Protein 5JT8 (pdb70)

Nearest PDB structures (foldseek):
  5jt8-assembly1_A  TM=1.003E+00  e=2.965E-71  Blomia tropicalis
  7pck-assembly2_B  TM=8.454E-01  e=1.283E-28  Homo sapiens
  1xkg-assembly1_A  TM=8.553E-01  e=1.570E-27  Dermatophagoides pteronyssinus
  5z5o-assembly1_A  TM=8.661E-01  e=2.591E-27  Homo sapiens
  6czs-assembly1_A  TM=8.650E-01  e=2.503E-25  Homo sapiens

Sequence (620 aa):
EIKTFEQFKKVFGKVYRNAEEEARREHHFKEQLKWVEEHNGIDGVEYAINEYSDMSEQEFSFHLSGGGLNFTYMKMEAAKEPLINTYGSLPQNFDWRQKARLTRIRQQGSCGSWAFAAAGVAESLYSIQKQQSIELSEQELVDCTYNRYDPSYQCNGCGSGYSTEAFKYMIRTGLVEERNYPYNMRTQWCDPDVEGQRYHVSGYQQLRYHSSDEDVMYTIQQHGPVVIYYMHGSNNYFRNLGNGVLRGVAYNDAYTDHAVILVGWGTVQGVDYWIIRNSWGTGWGNGGYGYVERGHNSLGINNYVTYATLREEIKTFEQFKKVFGKVYRNAEEEARREHHFKEQLKWVEEHNGIDGVEYAINEYSDMSEQEFSFHLSGGGLNFTYMKMEAAKEPLINTYGSLPQNFDWRQKARLTRIRQQGSCGSWAFAAAGVAESLYSIQKQQQSIELSEQELVDCTYNRYDPSYQCNGCGSGYSTEAFKYMIRTGLVEERNYPYNMRTQWCDPDVEGQRYHVSGYQQLRYHSSDEDVMYTIQQHGPVVIYYMHGSNNYFRNLGNGVLRGVAYNDAYTDHAVILVGWGTVQGVDYWIIRNSWGTGWGNGGYGYVERGHNSLGINNYVTYATL

Solvent-accessible surface area: 26306 Å² total

Secondary structure (DSSP, 8-state):
---SHHHHHHHTT---S-HHHHHHHHHHHHHHHHHHHHHTTGGG--B---TTTTS-HHHHHHHHHTT---HHHHHHHS-SSPPPS------S-EEHHHHS-PPPPPB--SS---HHHHHHHHHHHHHHHH-----B-HHHHHHHSBTTT-TTS-B-TTS---HHHHHHHHHHT-B-BGGGS---SS---------S--B---EEEEPPTT--HHHHHHHHHHH-SEEEEE-TTSHHHHTB-SSEE-S-STT-----EEEEEEEEEEETTEEEEEEE-SB-TTTTBTTEEEEESSS-GGGTTTS-EEEE-/-----SHHHHHHHTT---SSHHHHHHHHHHHHHHHHHHHHHTTGGG--B---TTTTS-HHHHHHHHHTT---HHHHHHHS-SS---TT-----S-EEHHHHS-PPPP-B--SS---HHHHHHHHHHHHHHHH-----B-HHHHHHHSBTTT-TTS-B-TTS---HHHHHHHHHHT-B-BGGGS---SS-----TT--S--B---EEEEPPTT--HHHHHHHHHHH-SEEEEE-TTSHHHHHB-SSEE-SSSTT-----EEEEEEEEEEETTEEEEEEE-SB-TTTTBTTEEEEESSS-GGGTTTS-EEEE-

Radius of gyration: 28.39 Å; Cα contacts (8 Å, |Δi|>4): 1415; chains: 2; bounding box: 70×90×47 Å

Organism: Blomia tropicalis (NCBI:txid40697)

Structure (mmCIF, N/CA/C/O backbone):
data_5JT8
#
_entry.id   5JT8
#
_cell.length_a   117.412
_cell.length_b   117.412
_cell.length_c   132.364
_cell.angle_alpha   90.00
_cell.angle_beta   90.00
_cell.angle_gamma   120.00
#
_symmetry.space_group_name_H-M   'H 3'
#
loop_
_entity.id
_entity.type
_entity.pdbx_description
1 polymer 'Blo t 1 allergen'
2 branched 2-acetamido-2-deoxy-beta-D-glucopyranose-(1-4)-2-acetamido-2-deoxy-beta-D-glucopyranose
3 non-polymer 2-acetamido-2-deoxy-beta-D-glucopyranose
4 non-polymer 'CHLORIDE ION'
5 non-polymer 'NITRATE ION'
6 water water
#
loop_
_atom_site.group_PDB
_atom_site.id
_atom_site.type_symbol
_atom_site.label_atom_id
_atom_site.label_alt_id
_atom_site.label_comp_id
_atom_site.label_asym_id
_atom_site.label_entity_id
_atom_site.label_seq_id
_atom_site.pdbx_PDB_ins_code
_atom_site.Cartn_x
_atom_site.Cartn_y
_atom_site.Cartn_z
_atom_site.occupancy
_atom_site.B_iso_or_equiv
_atom_site.auth_seq_id
_atom_site.auth_comp_id
_atom_site.auth_asym_id
_atom_site.auth_atom_id
_atom_site.pdbx_PDB_model_num
ATOM 1 N N . GLU A 1 24 ? 41.623 -24.954 -17.217 1.00 91.10 6 GLU A N 1
ATOM 2 C CA . GLU A 1 24 ? 42.270 -26.170 -16.741 1.00 95.39 6 GLU A CA 1
ATOM 3 C C . GLU A 1 24 ? 43.688 -25.892 -16.244 1.00 95.02 6 GLU A C 1
ATOM 4 O O . GLU A 1 24 ? 44.627 -26.620 -16.582 1.00 92.52 6 GLU A O 1
ATOM 10 N N . ILE A 1 25 ? 43.831 -24.845 -15.432 1.00 93.99 7 ILE A N 1
ATOM 11 C CA . ILE A 1 25 ? 45.128 -24.446 -14.887 1.00 91.68 7 ILE A CA 1
ATOM 12 C C . ILE A 1 25 ? 45.207 -24.716 -13.387 1.00 91.63 7 ILE A C 1
ATOM 13 O O . ILE A 1 25 ? 44.594 -24.000 -12.590 1.00 91.17 7 ILE A O 1
ATOM 18 N N . LYS A 1 26 ? 45.978 -25.735 -13.006 1.00 92.34 8 LYS A N 1
ATOM 19 C CA . LYS A 1 26 ? 45.974 -26.225 -11.628 1.00 89.98 8 LYS A CA 1
ATOM 20 C C . LYS A 1 26 ? 47.107 -25.698 -10.733 1.00 92.01 8 LYS A C 1
ATOM 21 O O . LYS A 1 26 ? 46.961 -25.701 -9.514 1.00 94.96 8 LYS A O 1
ATOM 27 N N . THR A 1 27 ? 48.232 -25.274 -11.311 1.00 92.53 9 THR A N 1
ATOM 28 C CA . THR A 1 27 ? 49.237 -24.505 -10.554 1.00 95.13 9 THR A CA 1
ATOM 29 C C . THR A 1 27 ? 50.166 -23.798 -11.569 1.00 94.15 9 THR A C 1
ATOM 30 O O . THR A 1 27 ? 49.873 -23.791 -12.761 1.00 96.38 9 THR A O 1
ATOM 34 N N . PHE A 1 28 ? 51.280 -23.228 -11.108 1.00 87.61 10 PHE A N 1
ATOM 35 C CA . PHE A 1 28 ? 51.922 -22.093 -11.778 1.00 86.57 10 PHE A CA 1
ATOM 36 C C . PHE A 1 28 ? 52.446 -22.290 -13.201 1.00 88.29 10 PHE A C 1
ATOM 37 O O . PHE A 1 28 ? 52.234 -21.428 -14.041 1.00 80.62 10 PHE A O 1
ATOM 45 N N . GLU A 1 29 ? 53.186 -23.355 -13.485 1.00 99.24 11 GLU A N 1
ATOM 46 C CA . GLU A 1 29 ? 53.840 -23.373 -14.791 1.00 106.04 11 GLU A CA 1
ATOM 47 C C . GLU A 1 29 ? 52.999 -24.041 -15.875 1.00 108.46 11 GLU A C 1
ATOM 48 O O . GLU A 1 29 ? 53.474 -24.265 -16.988 1.00 111.40 11 GLU A O 1
ATOM 54 N N . GLN A 1 30 ? 51.746 -24.342 -15.555 1.00 107.54 12 GLN A N 1
ATOM 55 C CA . GLN A 1 30 ? 50.762 -24.555 -16.601 1.00 105.80 12 GLN A CA 1
ATOM 56 C C . GLN A 1 30 ? 50.284 -23.164 -16.977 1.00 101.19 12 GLN A C 1
ATOM 57 O O . GLN A 1 30 ? 50.169 -22.825 -18.151 1.00 103.24 12 GLN A O 1
ATOM 63 N N . PHE A 1 31 ? 50.036 -22.358 -15.950 1.00 92.40 13 PHE A N 1
ATOM 64 C CA . PHE A 1 31 ? 49.725 -20.944 -16.107 1.00 86.82 13 PHE A CA 1
ATOM 65 C C . PHE A 1 31 ? 50.853 -20.228 -16.847 1.00 87.67 13 PHE A C 1
ATOM 66 O O . PHE A 1 31 ? 50.601 -19.362 -17.690 1.00 84.65 13 PHE A O 1
ATOM 74 N N . LYS A 1 32 ? 52.093 -20.603 -16.536 1.00 88.96 14 LYS A N 1
ATOM 75 C CA . LYS A 1 32 ? 53.266 -20.010 -17.179 1.00 89.43 14 LYS A CA 1
ATOM 76 C C . LYS A 1 32 ? 53.325 -20.291 -18.667 1.00 88.74 14 LYS A C 1
ATOM 77 O O . LYS A 1 32 ? 53.564 -19.383 -19.457 1.00 89.56 14 LYS A O 1
ATOM 83 N N . LYS A 1 33 ? 53.122 -21.546 -19.055 1.00 84.80 15 LYS A N 1
ATOM 84 C CA . LYS A 1 33 ? 53.223 -21.896 -20.467 1.00 85.36 15 LYS A CA 1
ATOM 85 C C . LYS A 1 33 ? 51.948 -21.544 -21.242 1.00 84.36 15 LYS A C 1
ATOM 86 O O . LYS A 1 33 ? 52.004 -21.316 -22.450 1.00 84.02 15 LYS A O 1
ATOM 92 N N . VAL A 1 34 ? 50.808 -21.472 -20.559 1.00 79.78 16 VAL A N 1
ATOM 93 C CA . VAL A 1 34 ? 49.581 -21.055 -21.230 1.00 75.97 16 VAL A CA 1
ATOM 94 C C . VAL A 1 34 ? 49.660 -19.574 -21.596 1.00 77.20 16 VAL A C 1
ATOM 95 O O . VAL A 1 34 ? 49.312 -19.184 -22.712 1.00 79.43 16 VAL A O 1
ATOM 99 N N . PHE A 1 35 ? 50.137 -18.753 -20.664 1.00 73.25 17 PHE A N 1
ATOM 100 C CA . PHE A 1 35 ? 50.180 -17.309 -20.885 1.00 73.36 17 PHE A CA 1
ATOM 101 C C . PHE A 1 35 ? 51.589 -16.817 -21.196 1.00 77.40 17 PHE A C 1
ATOM 102 O O . PHE A 1 35 ? 51.829 -15.605 -21.265 1.00 73.21 17 PHE A O 1
ATOM 110 N N . GLY A 1 36 ? 52.504 -17.772 -21.380 1.00 77.07 18 GLY A N 1
ATOM 111 C CA . GLY A 1 36 ? 53.864 -17.507 -21.817 1.00 79.87 18 GLY A CA 1
ATOM 112 C C . GLY A 1 36 ? 54.584 -16.412 -21.060 1.00 86.48 18 GLY A C 1
ATOM 113 O O . GLY A 1 36 ? 55.139 -15.498 -21.668 1.00 89.27 18 GLY A O 1
ATOM 114 N N . LYS A 1 37 ? 54.591 -16.496 -19.735 1.00 94.33 19 LYS A N 1
ATOM 115 C CA . LYS A 1 37 ? 55.107 -15.386 -18.943 1.00 100.73 19 LYS A CA 1
ATOM 116 C C . LYS A 1 37 ? 56.612 -15.474 -18.703 1.00 107.85 19 LYS A C 1
ATOM 117 O O . LYS A 1 37 ? 57.127 -16.473 -18.194 1.00 110.75 19 LYS A O 1
ATOM 123 N N . VAL A 1 38 ? 57.302 -14.406 -19.094 1.00 110.14 20 VAL A N 1
ATOM 124 C CA . VAL A 1 38 ? 58.732 -14.262 -18.872 1.00 111.72 20 VAL A CA 1
ATOM 125 C C . VAL A 1 38 ? 58.949 -13.394 -17.636 1.00 110.21 20 VAL A C 1
ATOM 126 O O . VAL A 1 38 ? 58.284 -12.370 -17.455 1.00 111.80 20 VAL A O 1
ATOM 130 N N . TYR A 1 39 ? 59.861 -13.822 -16.771 1.00 108.44 21 TYR A N 1
ATOM 131 C CA . TYR A 1 39 ? 60.147 -13.085 -15.551 1.00 109.64 21 TYR A CA 1
ATOM 132 C C . TYR A 1 39 ? 61.580 -12.580 -15.542 1.00 116.63 21 TYR A C 1
ATOM 133 O O . TYR A 1 39 ? 62.528 -13.351 -15.705 1.00 118.99 21 TYR A O 1
ATOM 142 N N . ARG A 1 40 ? 61.727 -11.272 -15.349 1.00 119.15 22 ARG A N 1
ATOM 143 C CA . ARG A 1 40 ? 63.035 -10.631 -15.371 1.00 122.37 22 ARG A CA 1
ATOM 144 C C . ARG A 1 40 ? 63.938 -11.160 -14.269 1.00 125.34 22 ARG A C 1
ATOM 145 O O . ARG A 1 40 ? 65.148 -10.945 -14.298 1.00 128.52 22 ARG A O 1
ATOM 153 N N . ASN A 1 41 ? 63.363 -11.867 -13.302 1.00 123.19 23 ASN A N 1
ATOM 154 C CA . ASN A 1 41 ? 64.184 -12.412 -12.233 1.00 122.72 23 ASN A CA 1
ATOM 155 C C . ASN A 1 41 ? 63.568 -13.635 -11.562 1.00 116.53 23 ASN A C 1
ATOM 156 O O . ASN A 1 41 ? 62.371 -13.909 -11.694 1.00 117.14 23 ASN A O 1
ATOM 161 N N . ALA A 1 42 ? 64.405 -14.368 -10.837 1.00 110.72 24 ALA A N 1
ATOM 162 C CA . ALA A 1 42 ? 63.948 -15.458 -9.983 1.00 105.45 24 ALA A CA 1
ATOM 163 C C . ALA A 1 42 ? 63.346 -14.900 -8.691 1.00 107.92 24 ALA A C 1
ATOM 164 O O . ALA A 1 42 ? 62.547 -15.571 -8.040 1.00 106.82 24 ALA A O 1
ATOM 166 N N . GLU A 1 43 ? 63.745 -13.687 -8.300 1.00 112.47 25 GLU A N 1
ATOM 167 C CA . GLU A 1 43 ? 63.217 -13.097 -7.058 1.00 113.19 25 GLU A CA 1
ATOM 168 C C . GLU A 1 43 ? 61.740 -12.805 -7.312 1.00 110.16 25 GLU A C 1
ATOM 169 O O . GLU A 1 43 ? 60.887 -12.919 -6.448 1.00 107.14 25 GLU A O 1
ATOM 175 N N . GLU A 1 44 ? 61.454 -12.414 -8.544 1.00 111.06 26 GLU A N 1
ATOM 176 C CA . GLU A 1 44 ? 60.146 -11.947 -8.963 1.00 107.78 26 GLU A CA 1
ATOM 177 C C . GLU A 1 44 ? 59.158 -13.085 -9.031 1.00 105.15 26 GLU A C 1
ATOM 178 O O . GLU A 1 44 ? 58.030 -12.921 -8.616 1.00 104.29 26 GLU A O 1
ATOM 184 N N . GLU A 1 45 ? 59.605 -14.246 -9.505 1.00 102.80 27 GLU A N 1
ATOM 185 C CA . GLU A 1 45 ? 58.750 -15.425 -9.614 1.00 100.65 27 GLU A CA 1
ATOM 186 C C . GLU A 1 45 ? 58.308 -15.950 -8.251 1.00 103.88 27 GLU A C 1
ATOM 187 O O . GLU A 1 45 ? 57.171 -16.395 -8.087 1.00 100.72 27 GLU A O 1
ATOM 193 N N . ALA A 1 46 ? 59.203 -15.882 -7.271 1.00 110.69 28 ALA A N 1
ATOM 194 C CA . ALA A 1 46 ? 58.886 -16.338 -5.920 1.00 114.51 28 ALA A CA 1
ATOM 195 C C . ALA A 1 46 ? 57.723 -15.535 -5.337 1.00 113.54 28 ALA A C 1
ATOM 196 O O . ALA A 1 46 ? 56.773 -16.099 -4.792 1.00 113.09 28 ALA A O 1
ATOM 198 N N . ARG A 1 47 ? 57.798 -14.216 -5.479 1.00 112.52 29 ARG A N 1
ATOM 199 C CA . ARG A 1 47 ? 56.739 -13.314 -5.031 1.00 111.05 29 ARG A CA 1
ATOM 200 C C . ARG A 1 47 ? 55.467 -13.460 -5.870 1.00 106.58 29 ARG A C 1
ATOM 201 O O . ARG A 1 47 ? 54.435 -12.870 -5.564 1.00 102.85 29 ARG A O 1
ATOM 209 N N . ARG A 1 48 ? 55.553 -14.271 -6.918 1.00 106.25 30 ARG A N 1
ATOM 210 C CA . ARG A 1 48 ? 54.587 -14.241 -8.003 1.00 100.84 30 ARG A CA 1
ATOM 211 C C . ARG A 1 48 ? 53.636 -15.440 -8.021 1.00 99.07 30 ARG A C 1
ATOM 212 O O . ARG A 1 48 ? 52.446 -15.274 -8.288 1.00 98.33 30 ARG A O 1
ATOM 220 N N . GLU A 1 49 ? 54.145 -16.641 -7.752 1.00 97.59 31 GLU A N 1
ATOM 221 C CA . GLU A 1 49 ? 53.272 -17.808 -7.758 1.00 97.16 31 GLU A CA 1
ATOM 222 C C . GLU A 1 49 ? 52.476 -17.895 -6.471 1.00 96.32 31 GLU A C 1
ATOM 223 O O . GLU A 1 49 ? 51.459 -18.577 -6.419 1.00 99.29 31 GLU A O 1
ATOM 229 N N . HIS A 1 50 ? 52.919 -17.182 -5.443 1.00 92.57 32 HIS A N 1
ATOM 230 C CA . HIS A 1 50 ? 52.113 -17.057 -4.233 1.00 90.93 32 HIS A CA 1
ATOM 231 C C . HIS A 1 50 ? 50.808 -16.320 -4.534 1.00 88.12 32 HIS A C 1
ATOM 232 O O . HIS A 1 50 ? 49.725 -16.738 -4.113 1.00 88.96 32 HIS A O 1
ATOM 239 N N . HIS A 1 51 ? 50.924 -15.221 -5.272 1.00 82.22 33 HIS A N 1
ATOM 240 C CA . HIS A 1 51 ? 49.750 -14.480 -5.704 1.00 78.34 33 HIS A CA 1
ATOM 241 C C . HIS A 1 51 ? 48.888 -15.336 -6.618 1.00 70.64 33 HIS A C 1
ATOM 242 O O . HIS A 1 51 ? 47.668 -15.303 -6.516 1.00 69.74 33 HIS A O 1
ATOM 249 N N . PHE A 1 52 ? 49.517 -16.124 -7.485 1.00 70.17 34 PHE A N 1
ATOM 250 C CA . PHE A 1 52 ? 48.760 -17.042 -8.326 1.00 70.53 34 PHE A CA 1
ATOM 251 C C . PHE A 1 52 ? 48.060 -18.119 -7.509 1.00 75.49 34 PHE A C 1
ATOM 252 O O . PHE A 1 52 ? 46.915 -18.474 -7.795 1.00 72.58 34 PHE A O 1
ATOM 260 N N . LYS A 1 53 ? 48.768 -18.662 -6.520 1.00 77.87 35 LYS A N 1
ATOM 261 C CA . LYS A 1 53 ? 48.217 -19.712 -5.666 1.00 72.69 35 LYS A CA 1
ATOM 262 C C . LYS A 1 53 ? 46.999 -19.199 -4.898 1.00 67.43 35 LYS A C 1
ATOM 263 O O . LYS A 1 53 ? 45.951 -19.852 -4.859 1.00 68.90 35 LYS A O 1
ATOM 269 N N . GLU A 1 54 ? 47.145 -18.018 -4.305 1.00 62.16 36 GLU A N 1
ATOM 270 C CA . GLU A 1 54 ? 46.073 -17.390 -3.543 1.00 66.90 36 GLU A CA 1
ATOM 271 C C . GLU A 1 54 ? 44.957 -16.876 -4.477 1.00 66.05 36 GLU A C 1
ATOM 272 O O . GLU A 1 54 ? 43.800 -16.766 -4.062 1.00 60.23 36 GLU A O 1
ATOM 278 N N . GLN A 1 55 ? 45.295 -16.569 -5.731 1.00 63.56 37 GLN A N 1
ATOM 279 C CA . GLN A 1 55 ? 44.262 -16.227 -6.713 1.00 62.53 37 GLN A CA 1
ATOM 280 C C . GLN A 1 55 ? 43.559 -17.500 -7.147 1.00 62.70 37 GLN A C 1
ATOM 281 O O . GLN A 1 55 ? 42.343 -17.513 -7.303 1.00 61.90 37 GLN A O 1
ATOM 287 N N . LEU A 1 56 ? 44.326 -18.572 -7.336 1.00 67.53 38 LEU A N 1
ATOM 288 C CA . LEU A 1 56 ? 43.738 -19.870 -7.651 1.00 67.68 38 LEU A CA 1
ATOM 289 C C . LEU A 1 56 ? 42.910 -20.354 -6.477 1.00 65.52 38 LEU A C 1
ATOM 290 O O . LEU A 1 56 ? 41.854 -20.965 -6.651 1.00 64.60 38 LEU A O 1
ATOM 295 N N . LYS A 1 57 ? 43.403 -20.074 -5.276 1.00 68.21 39 LYS A N 1
ATOM 296 C CA . LYS A 1 57 ? 42.665 -20.387 -4.062 1.00 70.86 39 LYS A CA 1
ATOM 297 C C . LYS A 1 57 ? 41.312 -19.660 -4.052 1.00 69.93 39 LYS A C 1
ATOM 298 O O . LYS A 1 57 ? 40.271 -20.272 -3.802 1.00 69.85 39 LYS A O 1
ATOM 304 N N . TRP A 1 58 ? 41.328 -18.360 -4.340 1.00 66.22 40 TRP A N 1
ATOM 305 C CA . TRP A 1 58 ? 40.090 -17.579 -4.373 1.00 63.85 40 TRP A CA 1
ATOM 306 C C . TRP A 1 58 ? 39.114 -18.109 -5.424 1.00 61.57 40 TRP A C 1
ATOM 307 O O . TRP A 1 58 ? 37.904 -18.108 -5.207 1.00 63.32 40 TRP A O 1
ATOM 318 N N . VAL A 1 59 ? 39.649 -18.550 -6.562 1.00 58.88 41 VAL A N 1
ATOM 319 C CA . VAL A 1 59 ? 38.831 -19.040 -7.666 1.00 56.01 41 VAL A CA 1
ATOM 320 C C . VAL A 1 59 ? 38.098 -20.323 -7.291 1.00 59.84 41 VAL A C 1
ATOM 321 O O . VAL A 1 59 ? 36.882 -20.410 -7.434 1.00 61.02 41 VAL A O 1
ATOM 325 N N . GLU A 1 60 ? 38.830 -21.315 -6.801 1.00 66.19 42 GLU A N 1
ATOM 326 C CA . GLU A 1 60 ? 38.213 -22.599 -6.495 1.00 75.89 42 GLU A CA 1
ATOM 327 C C . GLU A 1 60 ? 37.172 -22.486 -5.375 1.00 76.47 42 GLU A C 1
ATOM 328 O O . GLU A 1 60 ? 36.143 -23.165 -5.404 1.00 73.84 42 GLU A O 1
ATOM 334 N N . GLU A 1 61 ? 37.425 -21.618 -4.402 1.00 76.58 43 GLU A N 1
ATOM 335 C CA . GLU A 1 61 ? 36.493 -21.462 -3.291 1.00 78.53 43 GLU A CA 1
ATOM 336 C C . GLU A 1 61 ? 35.236 -20.699 -3.688 1.00 74.52 43 GLU A C 1
ATOM 337 O O . GLU A 1 61 ? 34.209 -20.807 -3.019 1.00 75.25 43 GLU A O 1
ATOM 343 N N . HIS A 1 62 ? 35.310 -19.939 -4.778 1.00 67.87 44 HIS A N 1
ATOM 344 C CA . HIS A 1 62 ? 34.188 -19.095 -5.181 1.00 62.18 44 HIS A CA 1
ATOM 345 C C . HIS A 1 62 ? 33.471 -19.599 -6.431 1.00 57.50 44 HIS A C 1
ATOM 346 O O . HIS A 1 62 ? 32.328 -19.223 -6.683 1.00 53.22 44 HIS A O 1
ATOM 353 N N . ASN A 1 63 ? 34.134 -20.443 -7.216 1.00 58.45 45 ASN A N 1
ATOM 354 C CA . ASN A 1 63 ? 33.561 -20.903 -8.480 1.00 52.27 45 ASN A CA 1
ATOM 355 C C . ASN A 1 63 ? 32.239 -21.620 -8.274 1.00 52.37 45 ASN A C 1
ATOM 356 O O . ASN A 1 63 ? 32.160 -22.580 -7.513 1.00 48.42 45 ASN A O 1
ATOM 361 N N . GLY A 1 64 ? 31.198 -21.137 -8.945 1.00 50.72 46 GLY A N 1
ATOM 362 C CA . GLY A 1 64 ? 29.896 -21.777 -8.884 1.00 48.15 46 GLY A CA 1
ATOM 363 C C . GLY A 1 64 ? 28.966 -21.188 -7.836 1.00 52.16 46 GLY A C 1
ATOM 364 O O . GLY A 1 64 ? 27.754 -21.410 -7.874 1.00 59.05 46 GLY A O 1
ATOM 365 N N . ILE A 1 65 ? 29.523 -20.439 -6.894 1.00 50.30 47 ILE A N 1
ATOM 366 C CA . ILE A 1 65 ? 28.707 -19.814 -5.861 1.00 54.75 47 ILE A CA 1
ATOM 367 C C . ILE A 1 65 ? 27.695 -18.861 -6.486 1.00 57.90 47 ILE A C 1
ATOM 368 O O . ILE A 1 65 ? 28.052 -18.022 -7.328 1.00 60.05 47 ILE A O 1
ATOM 373 N N . ASP A 1 66 ? 26.434 -19.020 -6.085 1.00 56.55 48 ASP A N 1
ATOM 374 C CA . ASP A 1 66 ? 25.329 -18.212 -6.603 1.00 59.08 48 ASP A CA 1
ATOM 375 C C . ASP A 1 66 ? 25.201 -18.431 -8.108 1.00 58.99 48 ASP A C 1
ATOM 376 O O . ASP A 1 66 ? 24.739 -17.553 -8.840 1.00 59.12 48 ASP A O 1
ATOM 381 N N . GLY A 1 67 ? 25.620 -19.616 -8.553 1.00 56.40 49 GLY A N 1
ATOM 382 C CA . GLY A 1 67 ? 25.642 -19.955 -9.963 1.00 54.91 49 GLY A CA 1
ATOM 383 C C . GLY A 1 67 ? 26.426 -18.960 -10.799 1.00 53.51 49 GLY A C 1
ATOM 384 O O . GLY A 1 67 ? 25.938 -18.486 -11.816 1.00 52.96 49 GLY A O 1
ATOM 385 N N . VAL A 1 68 ? 27.630 -18.617 -10.360 1.00 51.60 50 VAL A N 1
ATOM 386 C CA . VAL A 1 68 ? 28.488 -17.732 -11.136 1.00 49.22 50 VAL A CA 1
ATOM 387 C C . VAL A 1 68 ? 29.847 -18.383 -11.303 1.00 49.17 50 VAL A C 1
ATOM 388 O O . VAL A 1 68 ? 30.431 -18.879 -10.342 1.00 51.58 50 VAL A O 1
ATOM 392 N N . GLU A 1 69 ? 30.331 -18.402 -12.535 1.00 45.15 51 GLU A N 1
ATOM 393 C CA . GLU A 1 69 ? 31.615 -19.001 -12.848 1.00 49.99 51 GLU A CA 1
ATOM 394 C C . GLU A 1 69 ? 32.753 -18.014 -12.619 1.00 49.73 51 GLU A C 1
ATOM 395 O O . GLU A 1 69 ? 32.662 -16.856 -13.037 1.00 40.55 51 GLU A O 1
ATOM 401 N N . TYR A 1 70 ? 33.809 -18.463 -11.937 1.00 49.01 52 TYR A N 1
ATOM 402 C CA . TYR A 1 70 ? 35.043 -17.679 -11.836 1.00 50.04 52 TYR A CA 1
ATOM 403 C C . TYR A 1 70 ? 36.219 -18.482 -12.386 1.00 52.93 52 TYR A C 1
ATOM 404 O O . TYR A 1 70 ? 36.208 -19.713 -12.331 1.00 48.51 52 TYR A O 1
ATOM 413 N N . ALA A 1 71 ? 37.226 -17.796 -12.929 1.00 49.47 53 ALA A N 1
ATOM 414 C CA . ALA A 1 71 ? 38.359 -18.495 -13.540 1.00 47.60 53 ALA A CA 1
ATOM 415 C C . ALA A 1 71 ? 39.633 -17.659 -13.635 1.00 52.81 53 ALA A C 1
ATOM 416 O O . ALA A 1 71 ? 39.591 -16.454 -13.915 1.00 47.76 53 ALA A O 1
ATOM 418 N N . ILE A 1 72 ? 40.756 -18.330 -13.387 1.00 52.65 54 ILE A N 1
ATOM 419 C CA . ILE A 1 72 ? 42.097 -17.829 -13.666 1.00 51.42 54 ILE A CA 1
ATOM 420 C C . ILE A 1 72 ? 42.201 -17.141 -15.033 1.00 53.98 54 ILE A C 1
ATOM 421 O O . ILE A 1 72 ? 41.582 -17.578 -16.005 1.00 49.52 54 ILE A O 1
ATOM 426 N N . ASN A 1 73 ? 42.979 -16.065 -15.104 1.00 51.63 55 ASN A N 1
ATOM 427 C CA . ASN A 1 73 ? 43.325 -15.467 -16.381 1.00 51.35 55 ASN A CA 1
ATOM 428 C C . ASN A 1 73 ? 44.747 -14.915 -16.369 1.00 52.85 55 ASN A C 1
ATOM 429 O O . ASN A 1 73 ? 45.488 -15.091 -15.391 1.00 52.07 55 ASN A O 1
ATOM 434 N N . GLU A 1 74 ? 45.101 -14.225 -17.451 1.00 53.20 56 GLU A N 1
ATOM 435 C CA . GLU A 1 74 ? 46.446 -13.684 -17.667 1.00 58.37 56 GLU A CA 1
ATOM 436 C C . GLU A 1 74 ? 46.951 -12.816 -16.510 1.00 59.11 56 GLU A C 1
ATOM 437 O O . GLU A 1 74 ? 48.158 -12.662 -16.314 1.00 60.83 56 GLU A O 1
ATOM 443 N N . TYR A 1 75 ? 46.023 -12.257 -15.745 1.00 56.80 57 TYR A N 1
ATOM 444 C CA . TYR A 1 75 ? 46.368 -11.325 -14.682 1.00 55.28 57 TYR A CA 1
ATOM 445 C C . TYR A 1 75 ? 46.461 -11.980 -13.305 1.00 55.11 57 TYR A C 1
ATOM 446 O O . TYR A 1 75 ? 46.778 -11.311 -12.324 1.00 52.99 57 TYR A O 1
ATOM 455 N N . SER A 1 76 ? 46.177 -13.278 -13.235 1.00 59.42 58 SER A N 1
ATOM 456 C CA . SER A 1 76 ? 46.001 -13.974 -11.954 1.00 62.27 58 SER A CA 1
ATOM 457 C C . SER A 1 76 ? 47.261 -14.073 -11.097 1.00 71.22 58 SER A C 1
ATOM 458 O O . SER A 1 76 ? 47.234 -14.648 -10.005 1.00 75.37 58 SER A O 1
ATOM 461 N N . ASP A 1 77 ? 48.366 -13.526 -11.582 1.00 71.96 59 ASP A N 1
ATOM 462 C CA . ASP A 1 77 ? 49.611 -13.611 -10.838 1.00 78.38 59 ASP A CA 1
ATOM 463 C C . ASP A 1 77 ? 49.876 -12.332 -10.031 1.00 76.02 59 ASP A C 1
ATOM 464 O O . ASP A 1 77 ? 50.877 -12.234 -9.326 1.00 73.77 59 ASP A O 1
ATOM 469 N N . MET A 1 78 ? 48.966 -11.365 -10.112 1.00 71.69 60 MET A N 1
ATOM 470 C CA . MET A 1 78 ? 49.114 -10.139 -9.335 1.00 65.63 60 MET A CA 1
ATOM 471 C C . MET A 1 78 ? 48.144 -10.110 -8.156 1.00 60.93 60 MET A C 1
ATOM 472 O O . MET A 1 78 ? 47.083 -10.737 -8.189 1.00 55.86 60 MET A O 1
ATOM 477 N N . SER A 1 79 ? 48.509 -9.377 -7.112 1.00 59.60 61 SER A N 1
ATOM 478 C CA . SER A 1 79 ? 47.592 -9.147 -6.006 1.00 58.07 61 SER A CA 1
ATOM 479 C C . SER A 1 79 ? 46.562 -8.103 -6.419 1.00 56.25 61 SER A C 1
ATOM 480 O O . SER A 1 79 ? 46.709 -7.462 -7.457 1.00 54.77 61 SER A O 1
ATOM 483 N N . GLU A 1 80 ? 45.526 -7.927 -5.608 1.00 53.82 62 GLU A N 1
ATOM 484 C CA . GLU A 1 80 ? 44.512 -6.925 -5.896 1.00 54.53 62 GLU A CA 1
ATOM 485 C C . GLU A 1 80 ? 45.145 -5.535 -5.997 1.00 57.72 62 GLU A C 1
ATOM 486 O O . GLU A 1 80 ? 44.837 -4.758 -6.909 1.00 54.59 62 GLU A O 1
ATOM 492 N N . GLN A 1 81 ? 46.047 -5.240 -5.069 1.00 53.38 63 GLN A N 1
ATOM 493 C CA . GLN A 1 81 ? 46.790 -3.986 -5.098 1.00 58.89 63 GLN A CA 1
ATOM 494 C C . GLN A 1 81 ? 47.559 -3.817 -6.419 1.00 56.47 63 GLN A C 1
ATOM 495 O O . GLN A 1 81 ? 47.488 -2.765 -7.051 1.00 57.22 63 GLN A O 1
ATOM 501 N N . GLU A 1 82 ? 48.270 -4.864 -6.838 1.00 61.29 64 GLU A N 1
ATOM 502 C CA . GLU A 1 82 ? 49.124 -4.809 -8.029 1.00 61.92 64 GLU A CA 1
ATOM 503 C C . GLU A 1 82 ? 48.310 -4.661 -9.318 1.00 59.95 64 GLU A C 1
ATOM 504 O O . GLU A 1 82 ? 48.597 -3.794 -10.151 1.00 59.94 64 GLU A O 1
ATOM 510 N N . PHE A 1 83 ? 47.299 -5.513 -9.473 1.00 55.03 65 PHE A N 1
ATOM 511 C CA . PHE A 1 83 ? 46.397 -5.469 -10.623 1.00 46.81 65 PHE A CA 1
ATOM 512 C C . PHE A 1 83 ? 45.775 -4.079 -10.787 1.00 47.38 65 PHE A C 1
ATOM 513 O O . PHE A 1 83 ? 45.818 -3.482 -11.867 1.00 34.06 65 PHE A O 1
ATOM 521 N N . SER A 1 84 ? 45.203 -3.565 -9.703 1.00 48.54 66 SER A N 1
ATOM 522 C CA . SER A 1 84 ? 44.651 -2.219 -9.698 1.00 43.73 66 SER A CA 1
ATOM 523 C C . SER A 1 84 ? 45.669 -1.196 -10.223 1.00 44.16 66 SER A C 1
ATOM 524 O O . SER A 1 84 ? 45.335 -0.343 -11.039 1.00 42.77 66 SER A O 1
ATOM 527 N N . PHE A 1 85 ? 46.910 -1.291 -9.756 1.00 47.78 67 PHE A N 1
ATOM 528 C CA . PHE A 1 85 ? 47.977 -0.434 -10.265 1.00 47.92 67 PHE A CA 1
ATOM 529 C C . PHE A 1 85 ? 48.265 -0.721 -11.744 1.00 46.98 67 PHE A C 1
ATOM 530 O O . PHE A 1 85 ? 48.450 0.203 -12.537 1.00 45.97 67 PHE A O 1
ATOM 538 N N . HIS A 1 86 ? 48.305 -2.001 -12.109 1.00 43.72 68 HIS A N 1
ATOM 539 C CA . HIS A 1 86 ? 48.441 -2.398 -13.507 1.00 42.99 68 HIS A CA 1
ATOM 540 C C . HIS A 1 86 ? 47.380 -1.734 -14.407 1.00 46.29 68 HIS A C 1
ATOM 541 O O . HIS A 1 86 ? 47.679 -1.305 -15.521 1.00 47.43 68 HIS A O 1
ATOM 548 N N . LEU A 1 87 ? 46.142 -1.653 -13.923 1.00 43.29 69 LEU A N 1
ATOM 549 C CA . LEU A 1 87 ? 45.068 -1.037 -14.692 1.00 44.69 69 LEU A CA 1
ATOM 550 C C . LEU A 1 87 ? 45.205 0.482 -14.793 1.00 46.51 69 LEU A C 1
ATOM 551 O O . LEU A 1 87 ? 45.125 1.037 -15.883 1.00 47.02 69 LEU A O 1
ATOM 556 N N . SER A 1 88 ? 45.406 1.159 -13.664 1.00 49.12 70 SER A N 1
ATOM 557 C CA . SER A 1 88 ? 45.366 2.621 -13.673 1.00 49.56 70 SER A CA 1
ATOM 558 C C . SER A 1 88 ? 46.416 3.308 -12.807 1.00 55.64 70 SER A C 1
ATOM 559 O O . SER A 1 88 ? 46.169 4.406 -12.305 1.00 64.91 70 SER A O 1
ATOM 562 N N . GLY A 1 89 ? 47.576 2.673 -12.645 1.00 54.19 71 GLY A N 1
ATOM 563 C CA . GLY A 1 89 ? 48.737 3.268 -11.989 1.00 53.81 71 GLY A CA 1
ATOM 564 C C . GLY A 1 89 ? 48.475 4.108 -10.754 1.00 61.61 71 GLY A C 1
ATOM 565 O O . GLY A 1 89 ? 49.237 5.031 -10.451 1.00 60.17 71 GLY A O 1
ATOM 566 N N . GLY A 1 90 ? 47.395 3.783 -10.047 1.00 70.68 72 GLY A N 1
ATOM 567 C CA . GLY A 1 90 ? 46.949 4.551 -8.897 1.00 77.76 72 GLY A CA 1
ATOM 568 C C . GLY A 1 90 ? 46.854 6.048 -9.137 1.00 78.87 72 GLY A C 1
ATOM 569 O O . GLY A 1 90 ? 47.158 6.839 -8.249 1.00 77.47 72 GLY A O 1
ATOM 570 N N . GLY A 1 91 ? 46.420 6.446 -10.328 1.00 83.35 73 GLY A N 1
ATOM 571 C CA . GLY A 1 91 ? 46.455 7.851 -10.691 1.00 84.50 73 GLY A CA 1
ATOM 572 C C . GLY A 1 91 ? 45.249 8.400 -11.427 1.00 84.77 73 GLY A C 1
ATOM 573 O O . GLY A 1 91 ? 45.404 9.187 -12.362 1.00 90.42 73 GLY A O 1
ATOM 574 N N . LEU A 1 92 ? 44.048 8.006 -11.012 1.00 77.30 74 LEU A N 1
ATOM 575 C CA . LEU A 1 92 ? 42.835 8.568 -11.607 1.00 68.45 74 LEU A CA 1
ATOM 576 C C . LEU A 1 92 ? 42.324 9.786 -10.816 1.00 66.54 74 LEU A C 1
ATOM 577 O O . LEU A 1 92 ? 41.793 9.642 -9.717 1.00 70.13 74 LEU A O 1
ATOM 582 N N . ASN A 1 93 ? 42.497 10.981 -11.380 1.00 59.41 75 ASN A N 1
ATOM 583 C CA . ASN A 1 93 ? 41.998 12.219 -10.770 1.00 58.26 75 ASN A CA 1
ATOM 584 C C . ASN A 1 93 ? 40.458 12.298 -10.861 1.00 53.09 75 ASN A C 1
ATOM 585 O O . ASN A 1 93 ? 39.904 12.784 -11.847 1.00 52.85 75 ASN A O 1
ATOM 590 N N . PHE A 1 94 ? 39.775 11.816 -9.826 1.00 51.92 76 PHE A N 1
ATOM 591 C CA . PHE A 1 94 ? 38.313 11.818 -9.797 1.00 55.27 76 PHE A CA 1
ATOM 592 C C . PHE A 1 94 ? 37.739 13.233 -9.750 1.00 52.07 76 PHE A C 1
ATOM 593 O O . PHE A 1 94 ? 36.625 13.479 -10.215 1.00 51.49 76 PHE A O 1
ATOM 601 N N . THR A 1 95 ? 38.494 14.157 -9.172 1.00 56.80 77 THR A N 1
ATOM 602 C CA . THR A 1 95 ? 38.097 15.555 -9.156 1.00 52.43 77 THR A CA 1
ATOM 603 C C . THR A 1 95 ? 37.994 16.051 -10.598 1.00 48.38 77 THR A C 1
ATOM 604 O O . THR A 1 95 ? 37.011 16.682 -10.990 1.00 45.86 77 THR A O 1
ATOM 608 N N . TYR A 1 96 ? 39.009 15.725 -11.392 1.00 49.19 78 TYR A N 1
ATOM 609 C CA . TYR A 1 96 ? 39.022 16.068 -12.806 1.00 52.54 78 TYR A CA 1
ATOM 610 C C . TYR A 1 96 ? 37.844 15.415 -13.545 1.00 50.31 78 TYR A C 1
ATOM 611 O O . TYR A 1 96 ? 37.161 16.064 -14.344 1.00 47.56 78 TYR A O 1
ATOM 620 N N . MET A 1 97 ? 37.594 14.138 -13.252 1.00 47.26 79 MET A N 1
ATOM 621 C CA . MET A 1 97 ? 36.507 13.394 -13.892 1.00 42.04 79 MET A CA 1
ATOM 622 C C . MET A 1 97 ? 35.114 13.906 -13.504 1.00 41.96 79 MET A C 1
ATOM 623 O O . MET A 1 97 ? 34.240 13.990 -14.352 1.00 42.21 79 MET A O 1
ATOM 628 N N . LYS A 1 98 ? 34.907 14.261 -12.236 1.00 42.19 80 LYS A N 1
ATOM 629 C CA . LYS A 1 98 ? 33.599 14.770 -11.810 1.00 42.37 80 LYS A CA 1
ATOM 630 C C . LYS A 1 98 ? 33.260 16.124 -12.434 1.00 42.10 80 LYS A C 1
ATOM 631 O O . LYS A 1 98 ? 32.099 16.399 -12.751 1.00 42.48 80 LYS A O 1
ATOM 637 N N . MET A 1 99 ? 34.274 16.967 -12.607 1.00 45.25 81 MET A N 1
ATOM 638 C CA . MET A 1 99 ? 34.071 18.330 -13.095 1.00 49.45 81 MET A CA 1
ATOM 639 C C . MET A 1 99 ? 33.481 18.387 -14.512 1.00 48.76 81 MET A C 1
ATOM 640 O O . MET A 1 99 ? 32.753 19.313 -14.858 1.00 48.54 81 MET A O 1
ATOM 645 N N . GLU A 1 100 ? 33.764 17.384 -15.329 1.00 48.60 82 GLU A N 1
ATOM 646 C CA . GLU A 1 100 ? 33.298 17.416 -16.711 1.00 50.63 82 GLU A CA 1
ATOM 647 C C . GLU A 1 100 ? 31.874 16.842 -16.905 1.00 43.44 82 GLU A C 1
ATOM 648 O O . GLU A 1 100 ? 31.238 17.062 -17.929 1.00 41.09 82 GLU A O 1
ATOM 654 N N . ALA A 1 101 ? 31.365 16.135 -15.909 1.00 36.01 83 ALA A N 1
ATOM 655 C CA . ALA A 1 101 ? 30.047 15.518 -16.009 1.00 34.80 83 ALA A CA 1
ATOM 656 C C . ALA A 1 101 ? 28.901 16.519 -16.158 1.00 31.92 83 ALA A C 1
ATOM 657 O O . ALA A 1 101 ? 28.978 17.634 -15.650 1.00 30.33 83 ALA A O 1
ATOM 659 N N . ALA A 1 102 ? 27.831 16.116 -16.838 1.00 25.42 84 ALA A N 1
ATOM 660 C CA . ALA A 1 102 ? 26.569 16.851 -16.739 1.00 30.78 84 ALA A CA 1
ATOM 661 C C . ALA A 1 102 ? 26.197 16.999 -15.255 1.00 34.53 84 ALA A C 1
ATOM 662 O O . ALA A 1 102 ? 26.585 16.168 -14.435 1.00 30.95 84 ALA A O 1
ATOM 664 N N . LYS A 1 103 ? 25.478 18.066 -14.912 1.00 30.41 85 LYS A N 1
ATOM 665 C CA . LYS A 1 103 ? 25.091 18.301 -13.520 1.00 31.52 85 LYS A CA 1
ATOM 666 C C . LYS A 1 103 ? 23.670 17.813 -13.237 1.00 32.48 85 LYS A C 1
ATOM 667 O O . LYS A 1 103 ? 23.295 17.636 -12.085 1.00 38.04 85 LYS A O 1
ATOM 673 N N . GLU A 1 104 ? 22.894 17.579 -14.290 1.00 29.07 86 GLU A N 1
ATOM 674 C CA . GLU A 1 104 ? 21.489 17.215 -14.142 1.00 31.70 86 GLU A CA 1
ATOM 675 C C . GLU A 1 104 ? 21.209 15.854 -14.750 1.00 31.92 86 GLU A C 1
ATOM 676 O O . GLU A 1 104 ? 21.951 15.421 -15.630 1.00 31.65 86 GLU A O 1
ATOM 682 N N . PRO A 1 105 ? 20.123 15.183 -14.302 1.00 31.60 87 PRO A N 1
ATOM 683 C CA . PRO A 1 105 ? 19.691 13.966 -15.001 1.00 26.87 87 PRO A CA 1
ATOM 684 C C . PRO A 1 105 ? 19.187 14.327 -16.388 1.00 32.10 87 PRO A C 1
ATOM 685 O O . PRO A 1 105 ? 19.032 15.518 -16.656 1.00 30.47 87 PRO A O 1
ATOM 689 N N . LEU A 1 106 ? 18.939 13.336 -17.242 1.00 28.60 88 LEU A N 1
ATOM 690 C CA . LEU A 1 106 ? 18.267 13.585 -18.515 1.00 28.43 88 LEU A CA 1
ATOM 691 C C . LEU A 1 106 ? 16.908 14.225 -18.293 1.00 32.49 88 LEU A C 1
ATOM 692 O O . LEU A 1 106 ? 16.256 13.974 -17.270 1.00 28.93 88 LEU A O 1
ATOM 697 N N . ILE A 1 107 ? 16.482 15.046 -19.249 1.00 32.64 89 ILE A N 1
ATOM 698 C CA . ILE A 1 107 ? 15.096 15.504 -19.288 1.00 26.80 89 ILE A CA 1
ATOM 699 C C . ILE A 1 107 ? 14.214 14.249 -19.273 1.00 35.34 89 ILE A C 1
ATOM 700 O O . ILE A 1 107 ? 14.362 13.355 -20.116 1.00 34.84 89 ILE A O 1
ATOM 705 N N . ASN A 1 108 ? 13.321 14.189 -18.291 1.00 39.41 90 ASN A N 1
ATOM 706 C CA . ASN A 1 108 ? 12.746 12.920 -17.837 1.00 56.29 90 ASN A CA 1
ATOM 707 C C . ASN A 1 108 ? 11.445 12.575 -18.522 1.00 58.75 90 ASN A C 1
ATOM 708 O O . ASN A 1 108 ? 10.473 12.175 -17.870 1.00 63.29 90 ASN A O 1
ATOM 713 N N . THR A 1 109 ? 11.422 12.714 -19.838 1.00 53.19 91 THR A N 1
ATOM 714 C CA . THR A 1 109 ? 10.171 12.561 -20.554 1.00 65.08 91 THR A CA 1
ATOM 715 C C . THR A 1 109 ? 10.187 11.423 -21.566 1.00 66.62 91 THR A C 1
ATOM 716 O O . THR A 1 109 ? 9.248 11.279 -22.350 1.00 71.46 91 THR A O 1
ATOM 720 N N . TYR A 1 110 ? 11.244 10.617 -21.554 1.00 62.15 92 TYR A N 1
ATOM 721 C CA . TYR A 1 110 ? 11.289 9.457 -22.434 1.00 62.33 92 TYR A CA 1
ATOM 722 C C . TYR A 1 110 ? 10.330 8.395 -21.888 1.00 65.51 92 TYR A C 1
ATOM 723 O O . TYR A 1 110 ? 10.188 8.234 -20.671 1.00 64.61 92 TYR A O 1
ATOM 732 N N . GLY A 1 111 ? 9.651 7.702 -22.799 1.00 70.78 93 GLY A N 1
ATOM 733 C CA . GLY A 1 111 ? 8.501 6.885 -22.448 1.00 72.50 93 GLY A CA 1
ATOM 734 C C . GLY A 1 111 ? 8.810 5.704 -21.553 1.00 71.96 93 GLY A C 1
ATOM 735 O O . GLY A 1 111 ? 9.054 5.856 -20.353 1.00 72.74 93 GLY A O 1
ATOM 736 N N . SER A 1 112 ? 8.777 4.516 -22.144 1.00 66.79 94 SER A N 1
ATOM 737 C CA . SER A 1 112 ? 9.076 3.284 -21.429 1.00 59.76 94 SER A CA 1
ATOM 738 C C . SER A 1 112 ? 10.264 2.617 -22.097 1.00 50.87 94 SER A C 1
ATOM 739 O O . SER A 1 112 ? 10.533 2.850 -23.273 1.00 53.07 94 SER A O 1
ATOM 742 N N . LEU A 1 113 ? 10.977 1.792 -21.346 1.00 43.06 95 LEU A N 1
ATOM 743 C CA . LEU A 1 113 ? 12.156 1.129 -21.875 1.00 38.60 95 LEU A CA 1
ATOM 744 C C . LEU A 1 113 ? 11.877 -0.356 -22.082 1.00 38.44 95 LEU A C 1
ATOM 745 O O . LEU A 1 113 ? 11.193 -0.975 -21.272 1.00 38.92 95 LEU A O 1
ATOM 750 N N . PRO A 1 114 ? 12.409 -0.928 -23.172 1.00 33.49 96 PRO A N 1
ATOM 751 C CA . PRO A 1 114 ? 12.229 -2.363 -23.372 1.00 35.67 96 PRO A CA 1
ATOM 752 C C . PRO A 1 114 ? 12.949 -3.123 -22.270 1.00 38.76 96 PRO A C 1
ATOM 753 O O . PRO A 1 114 ? 13.954 -2.628 -21.741 1.00 35.33 96 PRO A O 1
ATOM 757 N N . GLN A 1 115 ? 12.420 -4.284 -21.909 1.00 31.53 97 GLN A N 1
ATOM 758 C CA . GLN A 1 115 ? 13.005 -5.096 -20.849 1.00 33.55 97 GLN A CA 1
ATOM 759 C C . GLN A 1 115 ? 14.410 -5.551 -21.240 1.00 34.56 97 GLN A C 1
ATOM 760 O O . GLN A 1 115 ? 15.301 -5.603 -20.397 1.00 39.16 97 GLN A O 1
ATOM 766 N N . ASN A 1 116 ? 14.605 -5.884 -22.514 1.00 35.40 98 ASN A N 1
ATOM 767 C CA . ASN A 1 116 ? 15.921 -6.315 -23.001 1.00 34.86 98 ASN A CA 1
ATOM 768 C C . ASN A 1 116 ? 16.386 -5.469 -24.162 1.00 33.51 98 ASN A C 1
ATOM 769 O O . ASN A 1 116 ? 15.604 -5.110 -25.037 1.00 36.52 98 ASN A O 1
ATOM 774 N N . PHE A 1 117 ? 17.672 -5.171 -24.183 1.00 29.49 99 PHE A N 1
ATOM 775 C CA . PHE A 1 117 ? 18.268 -4.422 -25.273 1.00 32.35 99 PHE A CA 1
ATOM 776 C C . PHE A 1 117 ? 19.736 -4.845 -25.351 1.00 32.88 99 PHE A C 1
ATOM 777 O O . PHE A 1 117 ? 20.443 -4.818 -24.357 1.00 32.30 99 PHE A O 1
ATOM 785 N N . ASP A 1 118 ? 20.180 -5.254 -26.530 1.00 30.71 100 ASP A N 1
ATOM 786 C CA . ASP A 1 118 ? 21.528 -5.783 -26.698 1.00 35.26 100 ASP A CA 1
ATOM 787 C C . ASP A 1 118 ? 22.084 -5.315 -28.048 1.00 34.55 100 ASP A C 1
ATOM 788 O O . ASP A 1 118 ? 21.686 -5.830 -29.087 1.00 31.02 100 ASP A O 1
ATOM 793 N N . TRP A 1 119 ? 22.990 -4.338 -28.044 1.00 30.43 101 TRP A N 1
ATOM 794 C CA . TRP A 1 119 ? 23.576 -3.880 -29.304 1.00 30.40 101 TRP A CA 1
ATOM 795 C C . TRP A 1 119 ? 24.281 -5.009 -30.073 1.00 28.12 101 TRP A C 1
ATOM 796 O O . TRP A 1 119 ? 24.390 -4.942 -31.299 1.00 35.56 101 TRP A O 1
ATOM 807 N N . ARG A 1 120 ? 24.728 -6.055 -29.377 1.00 32.18 102 ARG A N 1
ATOM 808 C CA . ARG A 1 120 ? 25.338 -7.204 -30.066 1.00 34.07 102 ARG A CA 1
ATOM 809 C C . ARG A 1 120 ? 24.376 -7.879 -31.050 1.00 40.62 102 ARG A C 1
ATOM 810 O O . ARG A 1 120 ? 24.801 -8.580 -31.973 1.00 34.51 102 ARG A O 1
ATOM 818 N N . GLN A 1 121 ? 23.079 -7.681 -30.837 1.00 40.36 103 GLN A N 1
ATOM 819 C CA . GLN A 1 121 ? 22.074 -8.299 -31.687 1.00 40.89 103 GLN A CA 1
ATOM 820 C C . GLN A 1 121 ? 21.496 -7.313 -32.677 1.00 37.33 103 GLN A C 1
ATOM 821 O O . GLN A 1 121 ? 20.891 -7.716 -33.660 1.00 38.38 103 GLN A O 1
ATOM 827 N N . LYS A 1 122 ? 21.676 -6.022 -32.419 1.00 39.61 104 LYS A N 1
ATOM 828 C CA . LYS A 1 122 ? 21.114 -4.999 -33.298 1.00 49.27 104 LYS A CA 1
ATOM 829 C C . LYS A 1 122 ? 22.132 -4.552 -34.351 1.00 47.72 104 LYS A C 1
ATOM 830 O O . LYS A 1 122 ? 21.803 -3.859 -35.320 1.00 42.96 104 LYS A O 1
ATOM 836 N N . ALA A 1 123 ? 23.376 -4.958 -34.150 1.00 36.74 105 ALA A N 1
ATOM 837 C CA . ALA A 1 123 ? 24.465 -4.476 -34.965 1.00 36.78 105 ALA A CA 1
ATOM 838 C C . ALA A 1 123 ? 25.580 -5.490 -34.888 1.00 39.52 105 ALA A C 1
ATOM 839 O O . ALA A 1 123 ? 25.649 -6.282 -33.940 1.00 35.29 105 ALA A O 1
ATOM 841 N N . ARG A 1 124 ? 26.437 -5.492 -35.898 1.00 36.31 106 ARG A N 1
ATOM 842 C CA . ARG A 1 124 ? 27.587 -6.368 -35.865 1.00 45.97 106 ARG A CA 1
ATOM 843 C C . ARG A 1 124 ? 28.659 -5.566 -35.178 1.00 39.46 106 ARG A C 1
ATOM 844 O O . ARG A 1 124 ? 29.256 -4.702 -35.792 1.00 38.37 106 ARG A O 1
ATOM 852 N N . LEU A 1 125 ? 28.853 -5.804 -33.886 1.00 35.42 107 LEU A N 1
ATOM 853 C CA . LEU A 1 125 ? 29.879 -5.082 -33.146 1.00 34.74 107 LEU A CA 1
ATOM 854 C C . LEU A 1 125 ? 31.208 -5.706 -33.475 1.00 33.69 107 LEU A C 1
ATOM 855 O O . LEU A 1 125 ? 31.255 -6.827 -33.986 1.00 37.19 107 LEU A O 1
ATOM 860 N N . THR A 1 126 ? 32.291 -4.987 -33.207 1.00 30.46 108 THR A N 1
ATOM 861 C CA . THR A 1 126 ? 33.602 -5.500 -33.580 1.00 37.01 108 THR A CA 1
ATOM 862 C C . THR A 1 126 ? 34.057 -6.536 -32.561 1.00 36.33 108 THR A C 1
ATOM 863 O O . THR A 1 126 ? 33.520 -6.624 -31.452 1.00 30.30 108 THR A O 1
ATOM 867 N N . ARG A 1 127 ? 35.044 -7.327 -32.951 1.00 33.88 109 ARG A N 1
ATOM 868 C CA . ARG A 1 127 ? 35.525 -8.413 -32.112 1.00 34.80 109 ARG A CA 1
ATOM 869 C C . ARG A 1 127 ? 36.148 -7.921 -30.822 1.00 34.59 109 ARG A C 1
ATOM 870 O O . ARG A 1 127 ? 36.631 -6.794 -30.739 1.00 33.98 109 ARG A O 1
ATOM 878 N N . ILE A 1 128 ? 36.140 -8.789 -29.820 1.00 38.67 110 ILE A N 1
ATOM 879 C CA . ILE A 1 128 ? 36.660 -8.464 -28.504 1.00 34.30 110 ILE A CA 1
ATOM 880 C C . ILE A 1 128 ? 38.174 -8.259 -28.572 1.00 30.15 110 ILE A C 1
ATOM 881 O O . ILE A 1 128 ? 38.883 -9.042 -29.200 1.00 39.05 110 ILE A O 1
ATOM 886 N N . ARG A 1 129 ? 38.660 -7.194 -27.936 1.00 30.56 111 ARG A N 1
ATOM 887 C CA . ARG A 1 129 ? 40.090 -6.872 -27.949 1.00 30.15 111 ARG A CA 1
ATOM 888 C C . ARG A 1 129 ? 40.757 -7.281 -26.646 1.00 30.45 111 ARG A C 1
ATOM 889 O O . ARG A 1 129 ? 40.082 -7.630 -25.675 1.00 37.08 111 ARG A O 1
ATOM 897 N N . GLN A 1 130 ? 42.082 -7.199 -26.608 1.00 31.36 112 GLN A N 1
ATOM 898 C CA . GLN A 1 130 ? 42.838 -7.573 -25.411 1.00 38.59 112 GLN A CA 1
ATOM 899 C C . GLN A 1 130 ? 43.921 -6.542 -25.087 1.00 37.04 112 GLN A C 1
ATOM 900 O O . GLN A 1 130 ? 44.884 -6.421 -25.826 1.00 33.10 112 GLN A O 1
ATOM 906 N N . GLN A 1 131 ? 43.775 -5.806 -23.987 1.00 34.38 113 GLN A N 1
ATOM 907 C CA . GLN A 1 131 ? 44.728 -4.731 -23.694 1.00 33.99 113 GLN A CA 1
ATOM 908 C C . GLN A 1 131 ? 46.078 -5.271 -23.208 1.00 36.24 113 GLN A C 1
ATOM 909 O O . GLN A 1 131 ? 47.106 -4.600 -23.341 1.00 34.61 113 GLN A O 1
ATOM 915 N N . GLY A 1 132 ? 46.075 -6.481 -22.653 1.00 37.72 114 GLY A N 1
ATOM 916 C CA . GLY A 1 132 ? 47.297 -7.092 -22.138 1.00 35.15 114 GLY A CA 1
ATOM 917 C C . GLY A 1 132 ? 47.911 -6.322 -20.973 1.00 40.10 114 GLY A C 1
ATOM 918 O O . GLY A 1 132 ? 47.205 -5.717 -20.154 1.00 34.33 114 GLY A O 1
ATOM 919 N N . SER A 1 133 ? 49.237 -6.318 -20.924 1.00 40.78 115 SER A N 1
ATOM 920 C CA . SER A 1 133 ? 49.996 -5.741 -19.821 1.00 39.14 115 SER A CA 1
ATOM 921 C C . SER A 1 133 ? 50.184 -4.226 -19.956 1.00 39.85 115 SER A C 1
ATOM 922 O O . SER A 1 133 ? 51.312 -3.724 -19.962 1.00 46.93 115 SER A O 1
ATOM 924 N N . CYS A 1 134 ? 49.081 -3.505 -20.062 1.00 40.64 116 CYS A N 1
ATOM 925 C CA . CYS A 1 134 ? 49.115 -2.066 -20.301 1.00 40.26 116 CYS A CA 1
ATOM 926 C C . CYS A 1 134 ? 47.809 -1.469 -19.778 1.00 33.55 116 CYS A C 1
ATOM 927 O 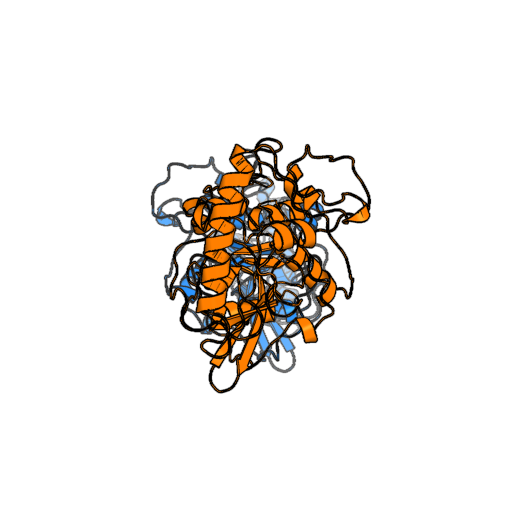O . CYS A 1 134 ? 46.736 -1.998 -20.031 1.00 41.61 116 CYS A O 1
ATOM 930 N N . GLY A 1 135 ? 47.907 -0.385 -19.021 1.00 33.88 117 GLY A N 1
ATOM 931 C CA . GLY A 1 135 ? 46.735 0.227 -18.421 1.00 32.09 117 GLY A CA 1
ATOM 932 C C . GLY A 1 135 ? 45.966 1.087 -19.408 1.00 34.29 117 GLY A C 1
ATOM 933 O O . GLY A 1 135 ? 45.760 2.285 -19.192 1.00 33.92 117 GLY A O 1
ATOM 934 N N . SER A 1 136 ? 45.542 0.476 -20.504 1.00 30.57 118 SER A N 1
ATOM 935 C CA . SER A 1 136 ? 44.962 1.231 -21.609 1.00 36.20 118 SER A CA 1
ATOM 936 C C . SER A 1 136 ? 43.448 1.065 -21.761 1.00 30.73 118 SER A C 1
ATOM 937 O O . SER A 1 136 ? 42.897 1.395 -22.822 1.00 29.71 118 SER A O 1
ATOM 947 N N . TRP A 1 138 ? 41.013 2.694 -20.842 1.00 29.95 120 TRP A N 1
ATOM 948 C CA . TRP A 1 138 ? 40.389 3.946 -21.263 1.00 27.71 120 TRP A CA 1
ATOM 949 C C . TRP A 1 138 ? 40.427 4.116 -22.783 1.00 27.43 120 TRP A C 1
ATOM 950 O O . TRP A 1 138 ? 39.478 4.615 -23.380 1.00 24.16 120 TRP A O 1
ATOM 961 N N . ALA A 1 139 ? 41.539 3.723 -23.401 1.00 27.95 121 ALA A N 1
ATOM 962 C CA . ALA A 1 139 ? 41.674 3.800 -24.853 1.00 28.57 121 ALA A CA 1
ATOM 963 C C . ALA A 1 139 ? 40.774 2.754 -25.573 1.00 26.27 121 ALA A C 1
ATOM 964 O O . ALA A 1 139 ? 40.066 3.077 -26.535 1.00 26.47 121 ALA A O 1
ATOM 966 N N . PHE A 1 140 ? 40.782 1.514 -25.095 1.00 26.11 122 PHE A N 1
ATOM 967 C CA . PHE A 1 140 ? 39.948 0.473 -25.703 1.00 25.86 122 PHE A CA 1
ATOM 968 C C . PHE A 1 140 ? 38.447 0.781 -25.576 1.00 24.62 122 PHE A C 1
ATOM 969 O O . PHE A 1 140 ? 37.676 0.498 -26.497 1.00 24.39 122 PHE A O 1
ATOM 977 N N . ALA A 1 141 ? 38.045 1.382 -24.460 1.00 23.97 123 ALA A N 1
ATOM 978 C CA . ALA A 1 141 ? 36.638 1.653 -24.224 1.00 22.95 123 ALA A CA 1
ATOM 979 C C . ALA A 1 141 ? 36.142 2.740 -25.186 1.00 24.80 123 ALA A C 1
ATOM 980 O O . ALA A 1 141 ? 35.078 2.616 -25.804 1.00 23.69 123 ALA A O 1
ATOM 982 N N . ALA A 1 142 ? 36.935 3.790 -25.332 1.00 22.66 124 ALA A N 1
ATOM 983 C CA . ALA A 1 142 ? 36.590 4.854 -26.259 1.00 23.14 124 ALA A CA 1
ATOM 984 C C . ALA A 1 142 ? 36.585 4.330 -27.694 1.00 22.78 124 ALA A C 1
ATOM 985 O O . ALA A 1 142 ? 35.663 4.595 -28.450 1.00 24.16 124 ALA A O 1
ATOM 987 N N . ALA A 1 143 ? 37.631 3.600 -28.069 1.00 23.80 125 ALA A N 1
ATOM 988 C CA . ALA A 1 143 ? 37.729 3.097 -29.436 1.00 35.28 125 ALA A CA 1
ATOM 989 C C . ALA A 1 143 ? 36.573 2.152 -29.723 1.00 31.45 125 ALA A C 1
ATOM 990 O O . ALA A 1 143 ? 36.030 2.158 -30.817 1.00 24.17 125 ALA A O 1
ATOM 992 N N . GLY A 1 144 ? 36.203 1.360 -28.719 1.00 27.25 126 GLY A N 1
ATOM 993 C CA . GLY A 1 144 ? 35.102 0.414 -28.820 1.00 23.56 126 GLY A CA 1
ATOM 994 C C . GLY A 1 144 ? 33.756 1.081 -29.090 1.00 22.69 126 GLY A C 1
ATOM 995 O O . GLY A 1 144 ? 32.978 0.650 -29.946 1.00 25.51 126 GLY A O 1
ATOM 996 N N . VAL A 1 145 ? 33.470 2.136 -28.347 1.00 22.07 127 VAL A N 1
ATOM 997 C CA . VAL A 1 145 ? 32.262 2.917 -28.586 1.00 22.01 127 VAL A CA 1
ATOM 998 C C . VAL A 1 145 ? 32.281 3.479 -30.013 1.00 24.60 127 VAL A C 1
ATOM 999 O O . VAL A 1 145 ? 31.299 3.346 -30.742 1.00 28.46 127 VAL A O 1
ATOM 1003 N N . ALA A 1 146 ? 33.417 4.060 -30.421 1.00 23.15 128 ALA A N 1
ATOM 1004 C CA . ALA A 1 146 ? 33.532 4.649 -31.762 1.00 24.48 128 ALA A CA 1
ATOM 1005 C C . ALA A 1 146 ? 33.313 3.607 -32.857 1.00 24.06 128 ALA A C 1
ATOM 1006 O O . ALA A 1 146 ? 32.581 3.841 -33.818 1.00 26.40 128 ALA A O 1
ATOM 1008 N N . GLU A 1 147 ? 33.955 2.455 -32.710 1.00 26.10 129 GLU A N 1
ATOM 1009 C CA . GLU A 1 147 ? 33.783 1.381 -33.671 1.00 24.67 129 GLU A CA 1
ATOM 1010 C C . GLU A 1 147 ? 32.313 0.925 -33.717 1.00 24.24 129 GLU A C 1
ATOM 1011 O O . GLU A 1 147 ? 31.774 0.704 -34.796 1.00 24.78 129 GLU A O 1
ATOM 1017 N N . SER A 1 148 ? 31.663 0.830 -32.558 1.00 23.41 130 SER A N 1
ATOM 1018 C CA . SER A 1 148 ? 30.241 0.477 -32.495 1.00 29.30 130 SER A CA 1
ATOM 1019 C C . SER A 1 148 ? 29.375 1.433 -33.301 1.00 27.06 130 SER A C 1
ATOM 1020 O O . SER A 1 148 ? 28.485 1.023 -34.045 1.00 23.56 130 SER A O 1
ATOM 1023 N N . LEU A 1 149 ? 29.629 2.721 -33.120 1.00 23.74 131 LEU A N 1
ATOM 1024 C CA . LEU A 1 149 ? 28.866 3.741 -33.830 1.00 25.36 131 LEU A CA 1
ATOM 1025 C C . LEU A 1 149 ? 29.048 3.640 -35.341 1.00 25.22 131 LEU A C 1
ATOM 1026 O O . LEU A 1 149 ? 28.083 3.833 -36.077 1.00 29.92 131 LEU A O 1
ATOM 1031 N N . TYR A 1 150 ? 30.265 3.335 -35.816 1.00 26.18 132 TYR A N 1
ATOM 1032 C CA . TYR A 1 150 ? 30.468 3.188 -37.264 1.00 26.08 132 TYR A CA 1
ATOM 1033 C C . TYR A 1 150 ? 29.708 1.982 -37.783 1.00 26.41 132 TYR A C 1
ATOM 1034 O O . TYR A 1 150 ? 29.198 1.988 -38.908 1.00 30.21 132 TYR A O 1
ATOM 1043 N N . SER A 1 151 ? 29.606 0.947 -36.964 1.00 27.08 133 SER A N 1
ATOM 1044 C CA . SER A 1 151 ? 28.847 -0.238 -37.381 1.00 28.59 133 SER A CA 1
ATOM 1045 C C . SER A 1 151 ? 27.352 0.114 -37.382 1.00 26.29 133 SER A C 1
ATOM 1046 O O . SER A 1 151 ? 26.636 -0.122 -38.351 1.00 32.04 133 SER A O 1
ATOM 1049 N N . ILE A 1 152 ? 26.905 0.718 -36.288 1.00 27.77 134 ILE A N 1
ATOM 1050 C CA . ILE A 1 152 ? 25.503 1.061 -36.127 1.00 29.16 134 ILE A CA 1
ATOM 1051 C C . ILE A 1 152 ? 24.999 2.056 -37.199 1.00 34.13 134 ILE A C 1
ATOM 1052 O O . ILE A 1 152 ? 23.971 1.824 -37.833 1.00 34.17 134 ILE A O 1
ATOM 1057 N N . GLN A 1 153 ? 25.734 3.138 -37.437 1.00 27.71 135 GLN A N 1
ATOM 1058 C CA . GLN A 1 153 ? 25.220 4.199 -38.307 1.00 26.04 135 GLN A CA 1
ATOM 1059 C C . GLN A 1 153 ? 25.670 4.069 -39.759 1.00 26.14 135 GLN A C 1
ATOM 1060 O O . GLN A 1 153 ? 25.045 4.621 -40.656 1.00 31.18 135 GLN A O 1
ATOM 1066 N N . LYS A 1 154 ? 26.729 3.317 -40.013 1.00 27.98 136 LYS A N 1
ATOM 1067 C CA . LYS A 1 154 ? 27.237 3.244 -41.381 1.00 31.53 136 LYS A CA 1
ATOM 1068 C C . LYS A 1 154 ? 27.442 1.811 -41.849 1.00 28.51 136 LYS A C 1
ATOM 1069 O O . LYS A 1 154 ? 27.802 1.599 -42.985 1.00 29.84 136 LYS A O 1
ATOM 1075 N N . GLN A 1 155 ? 27.184 0.831 -40.981 1.00 34.67 137 GLN A N 1
ATOM 1076 C CA . GLN A 1 155 ? 27.422 -0.582 -41.314 1.00 37.15 137 GLN A CA 1
ATOM 1077 C C . GLN A 1 155 ? 28.845 -0.745 -41.824 1.00 30.35 137 GLN A C 1
ATOM 1078 O O . GLN A 1 155 ? 29.084 -1.424 -42.817 1.00 32.88 137 GLN A O 1
ATOM 1084 N N . GLN A 1 156 ? 29.784 -0.061 -41.173 1.00 36.72 138 GLN A N 1
ATOM 1085 C CA . GLN A 1 156 ? 31.206 -0.223 -41.479 1.00 38.43 138 GLN A CA 1
ATOM 1086 C C . GLN A 1 156 ? 31.898 -0.857 -40.288 1.00 34.80 138 GLN A C 1
ATOM 1087 O O . GLN A 1 156 ? 31.743 -0.397 -39.155 1.00 30.69 138 GLN A O 1
ATOM 1093 N N . SER A 1 157 ? 32.660 -1.910 -40.546 1.00 31.12 139 SER A N 1
ATOM 1094 C CA . SER A 1 157 ? 33.450 -2.545 -39.497 1.00 35.35 139 SER A CA 1
ATOM 1095 C C . SER A 1 157 ? 34.878 -2.032 -39.592 1.00 36.20 139 SER A C 1
ATOM 1096 O O . SER A 1 157 ? 35.576 -2.301 -40.561 1.00 38.03 139 SER A O 1
ATOM 1099 N N . ILE A 1 158 ? 35.304 -1.282 -38.587 1.00 40.35 140 ILE A N 1
ATOM 1100 C CA . ILE A 1 158 ? 36.669 -0.786 -38.555 1.00 40.00 140 ILE A CA 1
ATOM 1101 C C . ILE A 1 158 ? 37.324 -1.169 -37.243 1.00 38.44 140 ILE A C 1
ATOM 1102 O O . ILE A 1 158 ? 36.657 -1.364 -36.208 1.00 31.62 140 ILE A O 1
ATOM 1107 N N . GLU A 1 159 ? 38.636 -1.315 -37.301 1.00 31.44 141 GLU A N 1
ATOM 1108 C CA . GLU A 1 159 ? 39.424 -1.547 -36.115 1.00 35.76 141 GLU A CA 1
ATOM 1109 C C . GLU A 1 159 ? 40.354 -0.354 -35.942 1.00 36.93 141 GLU A C 1
ATOM 1110 O O . GLU A 1 159 ? 41.267 -0.147 -36.747 1.00 38.66 141 GLU A O 1
ATOM 1116 N N . LEU A 1 160 ? 40.099 0.436 -34.908 1.00 30.95 142 LEU A N 1
ATOM 1117 C CA . LEU A 1 160 ? 40.880 1.635 -34.662 1.00 30.16 142 LEU A CA 1
ATOM 1118 C C . LEU A 1 160 ? 42.128 1.338 -33.837 1.00 30.88 142 LEU A C 1
ATOM 1119 O O . LEU A 1 160 ? 42.208 0.316 -33.144 1.00 34.54 142 LEU A O 1
ATOM 1124 N N . SER A 1 161 ? 43.093 2.245 -33.922 1.00 31.65 143 SER A N 1
ATOM 1125 C CA . SER A 1 161 ? 44.357 2.131 -33.198 1.00 33.66 143 SER A CA 1
ATOM 1126 C C . SER A 1 161 ? 44.279 2.650 -31.757 1.00 39.50 143 SER A C 1
ATOM 1127 O O . SER A 1 161 ? 44.335 3.865 -31.527 1.00 36.40 143 SER A O 1
ATOM 1130 N N . GLU A 1 162 ? 44.160 1.739 -30.794 1.00 35.89 144 GLU A N 1
ATOM 1131 C CA . GLU A 1 162 ? 44.308 2.107 -29.392 1.00 30.58 144 GLU A CA 1
ATOM 1132 C C . GLU A 1 162 ? 45.698 2.669 -29.103 1.00 31.91 144 GLU A C 1
ATOM 1133 O O . GLU A 1 162 ? 45.857 3.542 -28.250 1.00 31.64 144 GLU A O 1
ATOM 1139 N N . GLN A 1 163 ? 46.702 2.165 -29.812 1.00 33.48 145 GLN A N 1
ATOM 1140 C CA . GLN A 1 163 ? 48.085 2.558 -29.554 1.00 35.03 145 GLN A CA 1
ATOM 1141 C C . GLN A 1 163 ? 48.274 4.050 -29.861 1.00 35.27 145 GLN A C 1
ATOM 1142 O O . GLN A 1 163 ? 49.020 4.748 -29.167 1.00 35.94 145 GLN A O 1
ATOM 1148 N N . GLU A 1 164 ? 47.590 4.543 -30.890 1.00 35.64 146 GLU A N 1
ATOM 1149 C CA . GLU A 1 164 ? 47.695 5.952 -31.237 1.00 38.35 146 GLU A CA 1
ATOM 1150 C C . GLU A 1 164 ? 47.117 6.800 -30.101 1.00 37.57 146 GLU A C 1
ATOM 1151 O O . GLU A 1 164 ? 47.608 7.892 -29.826 1.00 35.96 146 GLU A O 1
ATOM 1157 N N . LEU A 1 165 ? 46.068 6.303 -29.453 1.00 32.97 147 LEU A N 1
ATOM 1158 C CA . LEU A 1 165 ? 45.512 6.988 -28.292 1.00 31.05 147 LEU A CA 1
ATOM 1159 C C . LEU A 1 165 ? 46.530 6.996 -27.147 1.00 34.46 147 LEU A C 1
ATOM 1160 O O . LEU A 1 165 ? 46.771 8.031 -26.512 1.00 36.85 147 LEU A O 1
ATOM 1165 N N . VAL A 1 166 ? 47.135 5.841 -26.905 1.00 34.70 148 VAL A N 1
ATOM 1166 C CA . VAL A 1 166 ? 48.078 5.674 -25.809 1.00 33.58 148 VAL A CA 1
ATOM 1167 C C . VAL A 1 166 ? 49.238 6.654 -25.926 1.00 40.84 148 VAL A C 1
ATOM 1168 O O . VAL A 1 166 ? 49.661 7.260 -24.936 1.00 41.34 148 VAL A O 1
ATOM 1172 N N . ASP A 1 167 ? 49.718 6.854 -27.147 1.00 36.26 149 ASP A N 1
ATOM 1173 C CA . ASP A 1 167 ? 50.904 7.664 -27.341 1.00 38.16 149 ASP A CA 1
ATOM 1174 C C . ASP A 1 167 ? 50.624 9.133 -27.558 1.00 38.03 149 ASP A C 1
ATOM 1175 O O . ASP A 1 167 ? 51.398 9.979 -27.131 1.00 39.28 149 ASP A O 1
ATOM 1180 N N . CYS A 1 168 ? 49.520 9.441 -28.218 1.00 36.65 150 CYS A N 1
ATOM 1181 C CA . CYS A 1 168 ? 49.357 10.784 -28.718 1.00 36.85 150 CYS A CA 1
ATOM 1182 C C . CYS A 1 168 ? 48.441 11.622 -27.838 1.00 37.49 150 CYS A C 1
ATOM 1183 O O . CYS A 1 168 ? 48.301 12.821 -28.069 1.00 35.60 150 CYS A O 1
ATOM 1186 N N . THR A 1 169 ? 47.836 10.993 -26.829 1.00 36.85 151 THR A N 1
ATOM 1187 C CA . THR A 1 169 ? 47.141 11.735 -25.773 1.00 37.93 151 THR A CA 1
ATOM 1188 C C . THR A 1 169 ? 47.997 11.737 -24.516 1.00 39.92 151 THR A C 1
ATOM 1189 O O . THR A 1 169 ? 47.580 12.236 -23.465 1.00 40.23 151 THR A O 1
ATOM 1193 N N . TYR A 1 170 ? 49.203 11.185 -24.643 1.00 41.12 152 TYR A N 1
ATOM 1194 C CA . TYR A 1 170 ? 50.171 11.153 -23.555 1.00 38.73 152 TYR A CA 1
ATOM 1195 C C . TYR A 1 170 ? 50.561 12.569 -23.124 1.00 45.42 152 TYR A C 1
ATOM 1196 O O . TYR A 1 170 ? 51.120 13.335 -23.917 1.00 47.14 152 TYR A O 1
ATOM 1205 N N . ASN A 1 171 ? 50.282 12.893 -21.862 1.00 44.03 153 ASN A N 1
ATOM 1206 C CA . ASN A 1 171 ? 50.472 14.253 -21.335 1.00 52.75 153 ASN A CA 1
ATOM 1207 C C . ASN A 1 171 ? 51.863 14.833 -21.615 1.00 49.68 153 ASN A C 1
ATOM 1208 O O . ASN A 1 171 ? 51.987 15.998 -22.001 1.00 48.15 153 ASN A O 1
ATOM 1213 N N . ARG A 1 172 ? 52.899 14.021 -21.436 1.00 52.56 154 ARG A N 1
ATOM 1214 C CA . ARG A 1 172 ? 54.276 14.463 -21.709 1.00 51.05 154 ARG A CA 1
ATOM 1215 C C . ARG A 1 172 ? 54.507 14.820 -23.182 1.00 48.76 154 ARG A C 1
ATOM 1216 O O . ARG A 1 172 ? 55.371 15.634 -23.502 1.00 49.81 154 ARG A O 1
ATOM 1224 N N . TYR A 1 173 ? 53.746 14.196 -24.074 1.00 44.03 155 TYR A N 1
ATOM 1225 C CA . TYR A 1 173 ? 53.865 14.467 -25.499 1.00 47.13 155 TYR A CA 1
ATOM 1226 C C . TYR A 1 173 ? 53.084 15.717 -25.886 1.00 47.87 155 TYR A C 1
ATOM 1227 O O . TYR A 1 173 ? 53.605 16.612 -26.561 1.00 45.45 155 TYR A O 1
ATOM 1236 N N . ASP A 1 174 ? 51.816 15.744 -25.470 1.00 41.64 156 ASP A N 1
ATOM 1237 C CA . ASP A 1 174 ? 50.914 16.844 -25.765 1.00 46.02 156 ASP A CA 1
ATOM 1238 C C . ASP A 1 174 ? 50.196 17.237 -24.470 1.00 45.46 156 ASP A C 1
ATOM 1239 O O . ASP A 1 174 ? 49.245 16.565 -24.050 1.00 41.77 156 ASP A O 1
ATOM 1244 N N . PRO A 1 175 ? 50.664 18.317 -23.824 1.00 51.56 157 PRO A N 1
ATOM 1245 C CA . PRO A 1 175 ? 50.088 18.811 -22.565 1.00 50.71 157 PRO A CA 1
ATOM 1246 C C . PRO A 1 175 ? 48.623 19.260 -22.672 1.00 45.50 157 PRO A C 1
ATOM 1247 O O . PRO A 1 175 ? 47.984 19.468 -21.642 1.00 45.10 157 PRO A O 1
ATOM 1251 N N . SER A 1 176 ? 48.090 19.378 -23.885 1.00 43.24 158 SER A N 1
ATOM 1252 C CA . SER A 1 176 ? 46.687 19.708 -24.047 1.00 43.96 158 SER A CA 1
ATOM 1253 C C . SER A 1 176 ? 45.802 18.488 -23.757 1.00 45.41 158 SER A C 1
ATOM 1254 O O . SER A 1 176 ? 44.573 18.604 -23.751 1.00 39.78 158 SER A O 1
ATOM 1257 N N . TYR A 1 177 ? 46.429 17.325 -23.534 1.00 41.38 159 TYR A N 1
ATOM 1258 C CA . TYR A 1 177 ? 45.704 16.118 -23.108 1.00 41.13 159 TYR A CA 1
ATOM 1259 C C . TYR A 1 177 ? 46.162 15.685 -21.723 1.00 42.82 159 TYR A C 1
ATOM 1260 O O . TYR A 1 177 ? 47.291 15.962 -21.329 1.00 41.26 159 TYR A O 1
ATOM 1269 N N . GLN A 1 178 ? 45.299 14.974 -21.006 1.00 38.69 160 GLN A N 1
ATOM 1270 C CA . GLN A 1 178 ? 45.576 14.615 -19.612 1.00 38.19 160 GLN A CA 1
ATOM 1271 C C . GLN A 1 178 ? 45.882 13.136 -19.375 1.00 40.00 160 GLN A C 1
ATOM 1272 O O . GLN A 1 178 ? 46.056 12.723 -18.229 1.00 43.32 160 GLN A O 1
ATOM 1278 N N . CYS A 1 179 ? 45.970 12.334 -20.435 1.00 37.90 161 CYS A N 1
ATOM 1279 C CA . CYS A 1 179 ? 46.223 10.894 -20.257 1.00 40.90 161 CYS A CA 1
ATOM 1280 C C . CYS A 1 179 ? 47.662 10.515 -19.922 1.00 41.51 161 CYS A C 1
ATOM 1281 O O . CYS A 1 179 ? 48.602 11.298 -20.117 1.00 48.14 161 CYS A O 1
ATOM 1284 N N . ASN A 1 180 ? 47.827 9.301 -19.404 1.00 38.89 162 ASN A N 1
ATOM 1285 C CA . ASN A 1 180 ? 49.143 8.827 -18.983 1.00 41.38 162 ASN A CA 1
ATOM 1286 C C . ASN A 1 180 ? 49.551 7.485 -19.620 1.00 41.46 162 ASN A C 1
ATOM 1287 O O . ASN A 1 180 ? 50.262 6.676 -19.015 1.00 40.34 162 ASN A O 1
ATOM 1292 N N . GLY A 1 181 ? 49.106 7.271 -20.857 1.00 41.90 163 GLY A N 1
ATOM 1293 C CA . GLY A 1 181 ? 49.506 6.115 -21.644 1.00 38.26 163 GLY A CA 1
ATOM 1294 C C . GLY A 1 181 ? 49.078 4.808 -21.025 1.00 35.33 163 GLY A C 1
ATOM 1295 O O . GLY A 1 181 ? 47.905 4.612 -20.732 1.00 34.49 163 GLY A O 1
ATOM 1296 N N . CYS A 1 182 ? 50.036 3.909 -20.822 1.00 42.28 164 CYS A N 1
ATOM 1297 C CA . CYS A 1 182 ? 49.759 2.651 -20.141 1.00 35.33 164 CYS A CA 1
ATOM 1298 C C . CYS A 1 182 ? 49.651 2.845 -18.641 1.00 44.66 164 CYS A C 1
ATOM 1299 O O . CYS A 1 182 ? 49.456 1.885 -17.908 1.00 40.33 164 CYS A O 1
ATOM 1302 N N . GLY A 1 183 ? 49.825 4.081 -18.182 1.00 51.18 165 GLY A N 1
ATOM 1303 C CA . GLY A 1 183 ? 49.784 4.366 -16.759 1.00 55.04 165 GLY A CA 1
ATOM 1304 C C . GLY A 1 183 ? 48.353 4.430 -16.280 1.00 53.58 165 GLY A C 1
ATOM 1305 O O . GLY A 1 183 ? 47.967 3.757 -15.332 1.00 56.49 165 GLY A O 1
ATOM 1306 N N . SER A 1 184 ? 47.568 5.235 -16.982 1.00 52.42 166 SER A N 1
ATOM 1307 C CA . SER A 1 184 ? 46.189 5.524 -16.649 1.00 44.10 166 SER A CA 1
ATOM 1308 C C . SER A 1 184 ? 45.690 6.517 -17.680 1.00 38.35 166 SER A C 1
ATOM 1309 O O . SER A 1 184 ? 46.491 7.165 -18.354 1.00 40.02 166 SER A O 1
ATOM 1312 N N . GLY A 1 185 ? 44.374 6.654 -17.805 1.00 33.31 167 GLY A N 1
ATOM 1313 C CA . GLY A 1 185 ? 43.830 7.546 -18.808 1.00 32.29 167 GLY A CA 1
ATOM 1314 C C . GLY A 1 185 ? 42.338 7.771 -18.712 1.00 29.87 167 GLY A C 1
ATOM 1315 O O . GLY A 1 185 ? 41.654 7.209 -17.860 1.00 30.62 167 GLY A O 1
ATOM 1316 N N . TYR A 1 186 ? 41.845 8.617 -19.605 1.00 38.43 168 TYR A N 1
ATOM 1317 C CA . TYR A 1 186 ? 40.472 9.074 -19.572 1.00 36.44 168 TYR A CA 1
ATOM 1318 C C . TYR A 1 186 ? 39.881 8.860 -20.935 1.00 32.35 168 TYR A C 1
ATOM 1319 O O . TYR A 1 186 ? 40.456 9.297 -21.922 1.00 28.50 168 TYR A O 1
ATOM 1328 N N . SER A 1 187 ? 38.758 8.155 -20.996 1.00 28.43 169 SER A N 1
ATOM 1329 C CA . SER A 1 187 ? 38.110 7.911 -22.272 1.00 28.68 169 SER A CA 1
ATOM 1330 C C . SER A 1 187 ? 37.598 9.236 -22.846 1.00 25.64 169 SER A C 1
ATOM 1331 O O . SER A 1 187 ? 37.502 9.386 -24.050 1.00 29.08 169 SER A O 1
ATOM 1334 N N . THR A 1 188 ? 37.247 10.192 -21.989 1.00 28.54 170 THR A N 1
ATOM 1335 C CA . THR A 1 188 ? 36.780 11.491 -22.482 1.00 27.36 170 THR A CA 1
ATOM 1336 C C . THR A 1 188 ? 37.902 12.184 -23.261 1.00 23.70 170 THR A C 1
ATOM 1337 O O . THR A 1 188 ? 37.675 12.763 -24.321 1.00 27.17 170 THR A O 1
ATOM 1341 N N . GLU A 1 189 ? 39.110 12.085 -22.732 1.00 23.74 171 GLU A N 1
ATOM 1342 C CA . GLU A 1 189 ? 40.268 12.630 -23.394 1.00 25.69 171 GLU A CA 1
ATOM 1343 C C . GLU A 1 189 ? 40.492 11.921 -24.719 1.00 33.62 171 GLU A C 1
ATOM 1344 O O . GLU A 1 189 ? 40.877 12.554 -25.699 1.00 31.03 171 GLU A O 1
ATOM 1350 N N . ALA A 1 190 ? 40.213 10.618 -24.755 1.00 29.51 172 ALA A N 1
ATOM 1351 C CA . ALA A 1 190 ? 40.359 9.849 -25.984 1.00 26.54 172 ALA A CA 1
ATOM 1352 C C . ALA A 1 190 ? 39.382 10.319 -27.064 1.00 32.50 172 ALA A C 1
ATOM 1353 O O . ALA A 1 190 ? 39.764 10.486 -28.223 1.00 28.51 172 ALA A O 1
ATOM 1355 N N . PHE A 1 191 ? 38.113 10.515 -26.687 1.00 30.12 173 PHE A N 1
ATOM 1356 C CA . PHE A 1 191 ? 37.120 11.030 -27.625 1.00 27.74 173 PHE A CA 1
ATOM 1357 C C . PHE A 1 191 ? 37.513 12.409 -28.119 1.00 30.39 173 PHE A C 1
ATOM 1358 O O . PHE A 1 191 ? 37.332 12.721 -29.289 1.00 30.97 173 PHE A O 1
ATOM 1366 N N . LYS A 1 192 ? 38.035 13.237 -27.209 1.00 25.55 174 LYS A N 1
ATOM 1367 C CA . LYS A 1 192 ? 38.538 14.566 -27.571 1.00 24.12 174 LYS A CA 1
ATOM 1368 C C . LYS A 1 192 ? 39.547 14.455 -28.721 1.00 26.83 174 LYS A C 1
ATOM 1369 O O . LYS A 1 192 ? 39.526 15.231 -29.680 1.00 29.83 174 LYS A O 1
ATOM 1375 N N . TYR A 1 193 ? 40.436 13.477 -28.612 1.00 26.21 175 TYR A N 1
ATOM 1376 C CA . TYR A 1 193 ? 41.442 13.247 -29.627 1.00 30.02 175 TYR A CA 1
ATOM 1377 C C . TYR A 1 193 ? 40.773 12.781 -30.925 1.00 27.12 175 TYR A C 1
ATOM 1378 O O . TYR A 1 193 ? 41.183 13.142 -32.024 1.00 28.27 175 TYR A O 1
ATOM 1387 N N . MET A 1 194 ? 39.718 12.000 -30.784 1.00 25.88 176 MET A N 1
ATOM 1388 C CA . MET A 1 194 ? 38.992 11.501 -31.939 1.00 30.62 176 MET A CA 1
ATOM 1389 C C . MET A 1 194 ? 38.276 12.630 -32.682 1.00 34.16 176 MET A C 1
ATOM 1390 O O . MET A 1 194 ? 38.084 12.564 -33.890 1.00 35.20 176 MET A O 1
ATOM 1395 N N . ILE A 1 195 ? 37.914 13.683 -31.961 1.00 28.84 177 ILE A N 1
ATOM 1396 C CA . ILE A 1 195 ? 37.323 14.862 -32.587 1.00 24.78 177 ILE A CA 1
ATOM 1397 C C . ILE A 1 195 ? 38.365 15.700 -33.296 1.00 30.91 177 ILE A C 1
ATOM 1398 O O . ILE A 1 195 ? 38.237 16.012 -34.483 1.00 39.69 177 ILE A O 1
ATOM 1403 N N . ARG A 1 196 ? 39.409 16.076 -32.571 1.00 27.07 178 ARG A N 1
ATOM 1404 C CA . ARG A 1 196 ? 40.324 17.079 -33.092 1.00 28.60 178 ARG A CA 1
ATOM 1405 C C . ARG A 1 196 ? 41.282 16.518 -34.132 1.00 30.86 178 ARG A C 1
ATOM 1406 O O . ARG A 1 196 ? 41.724 17.234 -35.033 1.00 38.24 178 ARG A O 1
ATOM 1414 N N . THR A 1 197 ? 41.605 15.235 -34.013 1.00 33.15 179 THR A N 1
ATOM 1415 C CA . THR A 1 197 ? 42.665 14.626 -34.835 1.00 35.42 179 THR A CA 1
ATOM 1416 C C . THR A 1 197 ? 42.163 13.402 -35.603 1.00 34.41 179 THR A C 1
ATOM 1417 O O . THR A 1 197 ? 42.514 13.196 -36.756 1.00 34.82 179 THR A O 1
ATOM 1421 N N . GLY A 1 198 ? 41.318 12.606 -34.951 1.00 35.74 180 GLY A N 1
ATOM 1422 C CA . GLY A 1 198 ? 40.869 11.333 -35.491 1.00 35.44 180 GLY A CA 1
ATOM 1423 C C . GLY A 1 198 ? 41.894 10.223 -35.323 1.00 32.50 180 GLY A C 1
ATOM 1424 O O . GLY A 1 198 ? 43.072 10.487 -35.122 1.00 34.57 180 GLY A O 1
ATOM 1425 N N . LEU A 1 199 ? 41.442 8.971 -35.402 1.00 33.04 181 LEU A N 1
ATOM 1426 C CA . LEU A 1 199 ? 42.332 7.817 -35.271 1.00 33.54 181 LEU A CA 1
ATOM 1427 C C . LEU A 1 199 ? 42.488 7.073 -36.585 1.00 32.06 181 LEU A C 1
ATOM 1428 O O . LEU A 1 199 ? 41.517 6.910 -37.318 1.00 33.50 181 LEU A O 1
ATOM 1433 N N . VAL A 1 200 ? 43.704 6.620 -36.886 1.00 33.69 182 VAL A N 1
ATOM 1434 C CA . VAL A 1 200 ? 43.899 5.738 -38.030 1.00 35.26 182 VAL A CA 1
ATOM 1435 C C . VAL A 1 200 ? 43.546 4.322 -37.588 1.00 40.48 182 VAL A C 1
ATOM 1436 O O . VAL A 1 200 ? 43.371 4.058 -36.394 1.00 33.28 182 VAL A O 1
ATOM 1440 N N . GLU A 1 201 ? 43.454 3.409 -38.545 1.00 36.85 183 GLU A N 1
ATOM 1441 C CA . GLU A 1 201 ? 43.163 2.018 -38.216 1.00 37.71 183 GLU A CA 1
ATOM 1442 C C . GLU A 1 201 ? 44.358 1.316 -37.592 1.00 37.97 183 GLU A C 1
ATOM 1443 O O . GLU A 1 201 ? 45.519 1.722 -37.776 1.00 37.35 183 GLU A O 1
ATOM 1449 N N . GLU A 1 202 ? 44.044 0.253 -36.860 1.00 35.35 184 GLU A N 1
ATOM 1450 C CA . GLU A 1 202 ? 45.024 -0.650 -36.275 1.00 37.01 184 GLU A CA 1
ATOM 1451 C C . GLU A 1 202 ? 46.196 -1.008 -37.200 1.00 43.84 184 GLU A C 1
ATOM 1452 O O . GLU A 1 202 ? 47.351 -0.999 -36.769 1.00 42.09 184 GLU A O 1
ATOM 1458 N N . ARG A 1 203 ? 45.901 -1.309 -38.466 1.00 51.33 185 ARG A N 1
ATOM 1459 C CA . ARG A 1 203 ? 46.928 -1.666 -39.453 1.00 54.79 185 ARG A CA 1
ATOM 1460 C C . ARG A 1 203 ? 48.066 -0.660 -39.529 1.00 51.92 185 ARG A C 1
ATOM 1461 O O . ARG A 1 203 ? 49.215 -1.019 -39.768 1.00 49.38 185 ARG A O 1
ATOM 1469 N N . ASN A 1 204 ? 47.722 0.610 -39.383 1.00 53.19 186 ASN A N 1
ATOM 1470 C CA . ASN A 1 204 ? 48.664 1.681 -39.638 1.00 45.83 186 ASN A CA 1
ATOM 1471 C C . ASN A 1 204 ? 49.386 2.143 -38.374 1.00 42.79 186 ASN A C 1
ATOM 1472 O O . ASN A 1 204 ? 50.407 2.814 -38.452 1.00 45.20 186 ASN A O 1
ATOM 1477 N N . TYR A 1 205 ? 48.861 1.780 -37.209 1.00 41.11 187 TYR A N 1
ATOM 1478 C CA . TYR A 1 205 ? 49.506 2.145 -35.951 1.00 43.63 187 TYR A CA 1
ATOM 1479 C C . TYR A 1 205 ? 49.190 1.008 -34.981 1.00 39.95 187 TYR A C 1
ATOM 1480 O O . TYR A 1 205 ? 48.274 1.129 -34.164 1.00 38.50 187 TYR A O 1
ATOM 1489 N N . PRO A 1 206 ? 49.930 -0.107 -35.075 1.00 41.28 188 PRO A N 1
ATOM 1490 C CA . PRO A 1 206 ? 49.603 -1.346 -34.344 1.00 40.62 188 PRO A CA 1
ATOM 1491 C C . PRO A 1 206 ? 49.842 -1.301 -32.828 1.00 43.52 188 PRO A C 1
ATOM 1492 O O . PRO A 1 206 ? 50.690 -0.550 -32.342 1.00 43.92 188 PRO A O 1
ATOM 1496 N N . TYR A 1 207 ? 49.125 -2.148 -32.097 1.00 38.75 189 TYR A N 1
ATOM 1497 C CA . TYR A 1 207 ? 49.169 -2.156 -30.635 1.00 38.05 189 TYR A CA 1
ATOM 1498 C C . TYR A 1 207 ? 50.365 -2.937 -30.078 1.00 39.50 189 TYR A C 1
ATOM 1499 O O . TYR A 1 207 ? 50.609 -4.088 -30.469 1.00 40.42 189 TYR A O 1
ATOM 1508 N N . ASN A 1 208 ? 51.108 -2.323 -29.156 1.00 39.88 190 ASN A N 1
ATOM 1509 C CA . ASN A 1 208 ? 52.282 -2.989 -28.569 1.00 42.80 190 ASN A CA 1
ATOM 1510 C C . ASN A 1 208 ? 52.212 -3.068 -27.042 1.00 40.75 190 ASN A C 1
ATOM 1511 O O . ASN A 1 208 ? 53.189 -3.438 -26.388 1.00 42.02 190 ASN A O 1
ATOM 1516 N N . MET A 1 209 ? 51.050 -2.728 -26.495 1.00 38.86 191 MET A N 1
ATOM 1517 C CA . MET A 1 209 ? 50.821 -2.634 -25.048 1.00 45.98 191 MET A CA 1
ATOM 1518 C C . MET A 1 209 ? 51.995 -1.978 -24.295 1.00 52.22 191 MET A C 1
ATOM 1519 O O . MET A 1 209 ? 52.528 -2.520 -23.327 1.00 40.07 191 MET A O 1
ATOM 1524 N N . ARG A 1 210 ? 52.385 -0.797 -24.763 1.00 39.81 192 ARG A N 1
ATOM 1525 C CA . ARG A 1 210 ? 53.413 -0.011 -24.106 1.00 41.07 192 ARG A CA 1
ATOM 1526 C C . ARG A 1 210 ? 53.306 1.439 -24.547 1.00 42.66 192 ARG A C 1
ATOM 1527 O O . ARG A 1 210 ? 52.823 1.740 -25.636 1.00 45.36 192 ARG A O 1
ATOM 1535 N N . THR A 1 211 ? 53.756 2.344 -23.694 1.00 41.37 193 THR A N 1
ATOM 1536 C CA . THR A 1 211 ? 53.768 3.756 -24.045 1.00 43.32 193 THR A CA 1
ATOM 1537 C C . THR A 1 211 ? 54.918 4.065 -24.996 1.00 43.55 193 THR A C 1
ATOM 1538 O O . THR A 1 211 ? 56.081 3.807 -24.682 1.00 45.44 193 THR A O 1
ATOM 1542 N N . GLN A 1 212 ? 54.588 4.586 -26.170 1.00 43.35 194 GLN A N 1
ATOM 1543 C CA . GLN A 1 212 ? 55.606 4.934 -27.155 1.00 49.34 194 GLN A CA 1
ATOM 1544 C C . GLN A 1 212 ? 55.589 6.417 -27.430 1.00 46.84 194 GLN A C 1
ATOM 1545 O O . GLN A 1 212 ? 54.706 7.129 -26.952 1.00 44.25 194 GLN A O 1
ATOM 1551 N N . TRP A 1 213 ? 56.557 6.871 -28.215 1.00 47.80 195 TRP A N 1
ATOM 1552 C CA . TRP A 1 213 ? 56.529 8.217 -28.755 1.00 48.26 195 TRP A CA 1
ATOM 1553 C C . TRP A 1 213 ? 55.480 8.325 -29.852 1.00 57.48 195 TRP A C 1
ATOM 1554 O O . TRP A 1 213 ? 55.450 7.509 -30.779 1.00 47.10 195 TRP A O 1
ATOM 1565 N N . CYS A 1 214 ? 54.625 9.337 -29.737 1.00 45.52 196 CYS A N 1
ATOM 1566 C CA . CYS A 1 214 ? 53.544 9.543 -30.689 1.00 44.13 196 CYS A CA 1
ATOM 1567 C C . CYS A 1 214 ? 54.088 9.752 -32.093 1.00 51.95 196 CYS A C 1
ATOM 1568 O O . CYS A 1 214 ? 55.006 10.546 -32.327 1.00 50.19 196 CYS A O 1
ATOM 1571 N N . ASP A 1 215 ? 53.537 8.998 -33.028 1.00 45.31 197 ASP A N 1
ATOM 1572 C CA . ASP A 1 215 ? 53.799 9.252 -34.420 1.00 49.89 197 ASP A CA 1
ATOM 1573 C C . ASP A 1 215 ? 52.572 9.964 -34.962 1.00 52.41 197 ASP A C 1
ATOM 1574 O O . ASP A 1 215 ? 51.509 9.368 -35.065 1.00 51.34 197 ASP A O 1
ATOM 1579 N N . PRO A 1 216 ? 52.722 11.255 -35.293 1.00 59.15 198 PRO A N 1
ATOM 1580 C CA . PRO A 1 216 ? 51.637 12.035 -35.895 1.00 59.50 198 PRO A CA 1
ATOM 1581 C C . PRO A 1 216 ? 51.673 12.040 -37.439 1.00 67.14 198 PRO A C 1
ATOM 1582 O O . PRO A 1 216 ? 50.674 12.402 -38.058 1.00 58.46 198 PRO A O 1
ATOM 1586 N N . ASP A 1 217 ? 52.794 11.659 -38.055 1.00 86.17 199 ASP A N 1
ATOM 1587 C CA . ASP A 1 217 ? 52.829 11.577 -39.521 1.00 97.65 199 ASP A CA 1
ATOM 1588 C C . ASP A 1 217 ? 52.507 10.159 -39.987 1.00 94.45 199 ASP A C 1
ATOM 1589 O O . ASP A 1 217 ? 53.099 9.648 -40.945 1.00 100.11 199 ASP A O 1
ATOM 1594 N N . VAL A 1 218 ? 51.569 9.524 -39.292 1.00 81.78 200 VAL A N 1
ATOM 1595 C CA . VAL A 1 218 ? 50.990 8.282 -39.772 1.00 65.75 200 VAL A CA 1
ATOM 1596 C C . VAL A 1 218 ? 49.902 8.641 -40.753 1.00 53.06 200 VAL A C 1
ATOM 1597 O O . VAL A 1 218 ? 48.988 9.390 -40.411 1.00 60.44 200 VAL A O 1
ATOM 1601 N N . GLU A 1 219 ? 49.975 8.121 -41.970 1.00 49.85 201 GLU A N 1
ATOM 1602 C CA . GLU A 1 219 ? 48.867 8.351 -42.870 1.00 61.35 201 GLU A CA 1
ATOM 1603 C C . GLU A 1 219 ? 47.938 7.141 -42.813 1.00 58.66 201 GLU A C 1
ATOM 1604 O O . GLU A 1 219 ? 48.147 6.199 -42.037 1.00 61.27 201 GLU A O 1
ATOM 1610 N N . GLY A 1 220 ? 46.901 7.179 -43.628 1.00 47.76 202 GLY A N 1
ATOM 1611 C CA . GLY A 1 220 ? 45.839 6.210 -43.528 1.00 46.69 202 GLY A CA 1
ATOM 1612 C C . GLY A 1 220 ? 44.626 7.057 -43.289 1.00 45.03 202 GLY A C 1
ATOM 1613 O O . GLY A 1 220 ? 44.744 8.202 -42.853 1.00 45.75 202 GLY A O 1
ATOM 1614 N N . GLN A 1 221 ? 43.458 6.522 -43.592 1.00 49.00 203 GLN A N 1
ATOM 1615 C CA . GLN A 1 221 ? 42.243 7.262 -43.340 1.00 45.47 203 GLN A CA 1
ATOM 1616 C C . GLN A 1 221 ? 42.093 7.490 -41.833 1.00 37.61 203 GLN A C 1
ATOM 1617 O O . GLN A 1 221 ? 42.530 6.661 -41.031 1.00 37.19 203 GLN A O 1
ATOM 1623 N N . ARG A 1 222 ? 41.498 8.613 -41.447 1.00 35.09 204 ARG A N 1
ATOM 1624 C CA . ARG A 1 222 ? 41.283 8.891 -40.034 1.00 40.75 204 ARG A CA 1
ATOM 1625 C C . ARG A 1 222 ? 39.808 8.909 -39.725 1.00 35.13 204 ARG A C 1
ATOM 1626 O O . ARG A 1 222 ? 39.015 9.481 -40.464 1.00 38.56 204 ARG A O 1
ATOM 1634 N N . TYR A 1 223 ? 39.447 8.273 -38.621 1.00 32.53 205 TYR A N 1
ATOM 1635 C CA . TYR A 1 223 ? 38.056 8.190 -38.205 1.00 30.08 205 TYR A CA 1
ATOM 1636 C C . TYR A 1 223 ? 37.817 9.082 -36.995 1.00 31.03 205 TYR A C 1
ATOM 1637 O O . TYR A 1 223 ? 38.525 8.988 -35.994 1.00 31.17 205 TYR A O 1
ATOM 1646 N N . HIS A 1 224 ? 36.823 9.950 -37.098 1.00 30.90 206 HIS A N 1
ATOM 1647 C CA . HIS A 1 224 ? 36.526 10.893 -36.033 1.00 25.75 206 HIS A CA 1
ATOM 1648 C C . HIS A 1 224 ? 35.231 10.543 -35.339 1.00 29.61 206 HIS A C 1
ATOM 1649 O O . HIS A 1 224 ? 34.473 9.715 -35.814 1.00 28.16 206 HIS A O 1
ATOM 1656 N N . VAL A 1 225 ? 34.986 11.198 -34.214 1.00 30.21 207 VAL A N 1
ATOM 1657 C CA . VAL A 1 225 ? 33.628 11.403 -33.732 1.00 26.47 207 VAL A CA 1
ATOM 1658 C C . VAL A 1 225 ? 33.453 12.930 -33.748 1.00 29.41 207 VAL A C 1
ATOM 1659 O O . VAL A 1 225 ? 34.418 13.643 -33.956 1.00 25.40 207 VAL A O 1
ATOM 1663 N N . SER A 1 226 ? 32.248 13.438 -33.552 1.00 25.73 208 SER A N 1
ATOM 1664 C CA . SER A 1 226 ? 32.064 14.885 -33.565 1.00 31.43 208 SER A CA 1
ATOM 1665 C C . SER A 1 226 ? 31.842 15.460 -32.169 1.00 34.75 208 SER A C 1
ATOM 1666 O O . SER A 1 226 ? 31.916 16.673 -31.967 1.00 34.86 208 SER A O 1
ATOM 1669 N N . GLY A 1 227 ? 31.529 14.594 -31.211 1.00 25.83 209 GLY A N 1
ATOM 1670 C CA . GLY A 1 227 ? 31.253 15.058 -29.863 1.00 25.43 209 GLY A CA 1
ATOM 1671 C C . GLY A 1 227 ? 31.078 13.909 -28.896 1.00 28.82 209 GLY A C 1
ATOM 1672 O O . GLY A 1 227 ? 31.001 12.737 -29.290 1.00 24.48 209 GLY A O 1
ATOM 1673 N N . TYR A 1 228 ? 31.033 14.245 -27.614 1.00 27.09 210 TYR A N 1
ATOM 1674 C CA . TYR A 1 228 ? 30.799 13.257 -26.575 1.00 25.58 210 TYR A CA 1
ATOM 1675 C C . TYR A 1 228 ? 30.210 13.953 -25.359 1.00 27.21 210 TYR A C 1
ATOM 1676 O O . TYR A 1 228 ? 30.365 15.162 -25.194 1.00 26.56 210 TYR A O 1
ATOM 1685 N N . GLN A 1 229 ? 29.519 13.205 -24.513 1.00 27.60 211 GLN A N 1
ATOM 1686 C CA . GLN A 1 229 ? 28.925 13.809 -23.320 1.00 27.89 211 GLN A CA 1
ATOM 1687 C C . GLN A 1 229 ? 28.962 12.837 -22.163 1.00 25.44 211 GLN A C 1
ATOM 1688 O O . GLN A 1 229 ? 28.512 11.703 -22.282 1.00 25.35 211 GLN A O 1
ATOM 1694 N N . GLN A 1 230 ? 29.499 13.290 -21.043 1.00 23.70 212 GLN A N 1
ATOM 1695 C CA . GLN A 1 230 ? 29.551 12.475 -19.839 1.00 24.23 212 GLN A CA 1
ATOM 1696 C C . GLN A 1 230 ? 28.337 12.730 -18.998 1.00 26.26 212 GLN A C 1
ATOM 1697 O O . GLN A 1 230 ? 28.047 13.885 -18.692 1.00 30.85 212 GLN A O 1
ATOM 1703 N N . LEU A 1 231 ? 27.628 11.669 -18.627 1.00 26.08 213 LEU A N 1
ATOM 1704 C CA . LEU A 1 231 ? 26.406 11.816 -17.844 1.00 22.36 213 LEU A CA 1
ATOM 1705 C C . LEU A 1 231 ? 26.709 12.228 -16.392 1.00 27.29 213 LEU A C 1
ATOM 1706 O O . LEU A 1 231 ? 27.845 12.126 -15.909 1.00 24.93 213 LEU A O 1
ATOM 1711 N N . ARG A 1 232 ? 25.667 12.714 -15.725 1.00 25.37 214 ARG A N 1
ATOM 1712 C CA . ARG A 1 232 ? 25.688 13.059 -14.306 1.00 27.85 214 ARG A CA 1
ATOM 1713 C C . ARG A 1 232 ? 26.270 11.924 -13.456 1.00 27.27 214 ARG A C 1
ATOM 1714 O O . ARG A 1 232 ? 25.958 10.759 -13.695 1.00 22.49 214 ARG A O 1
ATOM 1722 N N . TYR A 1 233 ? 27.136 12.269 -12.502 1.00 30.87 215 TYR A N 1
ATOM 1723 C CA . TYR A 1 233 ? 27.660 11.319 -11.522 1.00 32.94 215 TYR A CA 1
ATOM 1724 C C . TYR A 1 233 ? 26.500 10.609 -10.837 1.00 34.38 215 TYR A C 1
ATOM 1725 O O . TYR A 1 233 ? 25.488 11.241 -10.524 1.00 28.74 215 TYR A O 1
ATOM 1734 N N . HIS A 1 234 ? 26.631 9.300 -10.628 1.00 32.08 216 HIS A N 1
ATOM 1735 C CA . HIS A 1 234 ? 25.537 8.498 -10.065 1.00 42.19 216 HIS A CA 1
ATOM 1736 C C . HIS A 1 234 ? 24.265 8.570 -10.912 1.00 39.86 216 HIS A C 1
ATOM 1737 O O . HIS A 1 234 ? 23.172 8.706 -10.367 1.00 44.96 216 HIS A O 1
ATOM 1744 N N . SER A 1 235 ? 24.388 8.498 -12.227 1.00 31.04 217 SER A N 1
ATOM 1745 C CA . SER A 1 235 ? 23.183 8.495 -13.047 1.00 30.15 217 SER A CA 1
ATOM 1746 C C . SER A 1 235 ? 22.306 7.299 -12.706 1.00 34.68 217 SER A C 1
ATOM 1747 O O . SER A 1 235 ? 22.793 6.244 -12.275 1.00 28.75 217 SER A O 1
ATOM 1750 N N . SER A 1 236 ? 21.005 7.479 -12.867 1.00 34.37 218 SER A N 1
ATOM 1751 C CA . SER A 1 236 ? 20.067 6.391 -12.687 1.00 30.72 218 SER A CA 1
ATOM 1752 C C . SER A 1 236 ? 20.270 5.342 -13.777 1.00 28.33 218 SER A C 1
ATOM 1753 O O . SER A 1 236 ? 20.758 5.656 -14.868 1.00 21.78 218 SER A O 1
ATOM 1756 N N . ASP A 1 237 ? 19.871 4.108 -13.483 1.00 23.95 219 ASP A N 1
ATOM 1757 C CA . ASP A 1 237 ? 19.926 3.031 -14.469 1.00 23.73 219 ASP A CA 1
ATOM 1758 C C . ASP A 1 237 ? 19.141 3.430 -15.717 1.00 22.24 219 ASP A C 1
ATOM 1759 O O . ASP A 1 237 ? 19.568 3.213 -16.845 1.00 23.13 219 ASP A O 1
ATOM 1764 N N . GLU A 1 238 ? 17.963 3.993 -15.480 1.00 22.14 220 GLU A N 1
ATOM 1765 C CA . GLU A 1 238 ? 17.064 4.429 -16.537 1.00 25.54 220 GLU A CA 1
ATOM 1766 C C . GLU A 1 238 ? 17.716 5.444 -17.502 1.00 20.68 220 GLU A C 1
ATOM 1767 O O . GLU A 1 238 ? 17.594 5.300 -18.723 1.00 24.99 220 GLU A O 1
ATOM 1773 N N . ASP A 1 239 ? 18.368 6.467 -16.963 1.00 23.62 221 ASP A N 1
ATOM 1774 C CA . ASP A 1 239 ? 19.099 7.419 -17.809 1.00 29.63 221 ASP A CA 1
ATOM 1775 C C . ASP A 1 239 ? 20.132 6.678 -18.656 1.00 27.66 221 ASP A C 1
ATOM 1776 O O . ASP A 1 239 ? 20.241 6.888 -19.867 1.00 24.68 221 ASP A O 1
ATOM 1781 N N . VAL A 1 240 ? 20.884 5.798 -18.001 1.00 31.06 222 VAL A N 1
ATOM 1782 C CA . VAL A 1 240 ? 21.943 5.062 -18.678 1.00 27.36 222 VAL A CA 1
ATOM 1783 C C . VAL A 1 240 ? 21.357 4.197 -19.780 1.00 25.26 222 VAL A C 1
ATOM 1784 O O . VAL A 1 240 ? 21.840 4.248 -20.903 1.00 21.53 222 VAL A O 1
ATOM 1788 N N . MET A 1 241 ? 20.301 3.439 -19.471 1.00 23.89 223 MET A N 1
ATOM 1789 C CA . MET A 1 241 ? 19.635 2.580 -20.463 1.00 24.52 223 MET A CA 1
ATOM 1790 C C . MET A 1 241 ? 19.095 3.389 -21.631 1.00 28.65 223 MET A C 1
ATOM 1791 O O . MET A 1 241 ? 19.244 3.014 -22.798 1.00 26.07 223 MET A O 1
ATOM 1796 N N . TYR A 1 242 ? 18.430 4.489 -21.321 1.00 28.13 224 TYR A N 1
ATOM 1797 C CA . TYR A 1 242 ? 17.975 5.361 -22.387 1.00 34.16 224 TYR A CA 1
ATOM 1798 C C . TYR A 1 242 ? 19.125 5.933 -23.247 1.00 32.31 224 TYR A C 1
ATOM 1799 O O . TYR A 1 242 ? 19.017 6.015 -24.481 1.00 27.65 224 TYR A O 1
ATOM 1808 N N . THR A 1 243 ? 20.202 6.359 -22.588 1.00 23.63 225 THR A N 1
ATOM 1809 C CA . THR A 1 243 ? 21.390 6.853 -23.302 1.00 27.91 225 THR A CA 1
ATOM 1810 C C . THR A 1 243 ? 21.935 5.783 -24.242 1.00 27.41 225 THR A C 1
ATOM 1811 O O . THR A 1 243 ? 22.252 6.058 -25.398 1.00 30.14 225 THR A O 1
ATOM 1815 N N . ILE A 1 244 ? 21.992 4.548 -23.751 1.00 29.15 226 ILE A N 1
ATOM 1816 C CA . ILE A 1 244 ? 22.466 3.425 -24.550 1.00 28.46 226 ILE A CA 1
ATOM 1817 C C . ILE A 1 244 ? 21.556 3.200 -25.741 1.00 28.96 226 ILE A C 1
ATOM 1818 O O . ILE A 1 244 ? 22.025 2.972 -26.857 1.00 28.72 226 ILE A O 1
ATOM 1823 N N . GLN A 1 245 ? 20.251 3.275 -25.501 1.00 25.85 227 GLN A N 1
ATOM 1824 C CA . GLN A 1 245 ? 19.281 3.114 -26.571 1.00 26.63 227 GLN A CA 1
ATOM 1825 C C . GLN A 1 245 ? 19.396 4.216 -27.642 1.00 30.05 227 GLN A C 1
ATOM 1826 O O . GLN A 1 245 ? 19.345 3.917 -28.839 1.00 29.80 227 GLN A O 1
ATOM 1832 N N . GLN A 1 246 ? 19.542 5.476 -27.217 1.00 23.42 228 GLN A N 1
ATOM 1833 C CA . GLN A 1 246 ? 19.533 6.591 -28.162 1.00 26.07 228 GLN A CA 1
ATOM 1834 C C . GLN A 1 246 ? 20.910 7.002 -28.697 1.00 29.65 228 GLN A C 1
ATOM 1835 O O . GLN A 1 246 ? 21.004 7.594 -29.784 1.00 27.24 228 GLN A O 1
ATOM 1841 N N . HIS A 1 247 ? 21.974 6.726 -27.955 1.00 28.77 229 HIS A N 1
ATOM 1842 C CA . HIS A 1 247 ? 23.292 7.161 -28.432 1.00 30.32 229 HIS A CA 1
ATOM 1843 C C . HIS A 1 247 ? 24.286 6.022 -28.682 1.00 31.12 229 HIS A C 1
ATOM 1844 O O . HIS A 1 247 ? 25.412 6.279 -29.092 1.00 26.31 229 HIS A O 1
ATOM 1851 N N . GLY A 1 248 ? 23.866 4.771 -28.469 1.00 28.91 230 GLY A N 1
ATOM 1852 C CA . GLY A 1 248 ? 24.762 3.641 -28.684 1.00 27.48 230 GLY A CA 1
ATOM 1853 C C . GLY A 1 248 ? 25.505 3.183 -27.433 1.00 28.24 230 GLY A C 1
ATOM 1854 O O . GLY A 1 248 ? 25.236 3.670 -26.327 1.00 28.70 230 GLY A O 1
ATOM 1855 N N . PRO A 1 249 ? 26.424 2.213 -27.593 1.00 26.98 231 PRO A N 1
ATOM 1856 C CA . PRO A 1 249 ? 27.237 1.734 -26.471 1.00 27.57 231 PRO A CA 1
ATOM 1857 C C . PRO A 1 249 ? 27.962 2.882 -25.781 1.00 32.29 231 PRO A C 1
ATOM 1858 O O . PRO A 1 249 ? 28.348 3.860 -26.444 1.00 26.82 231 PRO A O 1
ATOM 1862 N N . VAL A 1 250 ? 28.101 2.777 -24.462 1.00 26.92 232 VAL A N 1
ATOM 1863 C CA . VAL A 1 250 ? 28.681 3.847 -23.665 1.00 22.11 232 VAL A CA 1
ATOM 1864 C C . VAL A 1 250 ? 29.895 3.358 -22.874 1.00 21.51 232 VAL A C 1
ATOM 1865 O O . VAL A 1 250 ? 29.970 2.187 -22.505 1.00 22.74 232 VAL A O 1
ATOM 1869 N N . VAL A 1 251 ? 30.852 4.254 -22.655 1.00 19.38 233 VAL A N 1
ATOM 1870 C CA . VAL A 1 251 ? 31.980 3.997 -21.758 1.00 21.49 233 VAL A CA 1
ATOM 1871 C C . VAL A 1 251 ? 31.506 4.160 -20.331 1.00 22.06 233 VAL A C 1
ATOM 1872 O O . VAL A 1 251 ? 30.769 5.101 -20.024 1.00 25.38 233 VAL A O 1
ATOM 1876 N N . ILE A 1 252 ? 31.905 3.234 -19.467 1.00 25.26 234 ILE A N 1
ATOM 1877 C CA . ILE A 1 252 ? 31.736 3.397 -18.032 1.00 27.03 234 ILE A CA 1
ATOM 1878 C C . ILE A 1 252 ? 33.069 3.161 -17.324 1.00 25.59 234 ILE A C 1
ATOM 1879 O O . ILE A 1 252 ? 33.960 2.505 -17.843 1.00 25.90 234 ILE A O 1
ATOM 1884 N N . TYR A 1 253 ? 33.201 3.728 -16.137 1.00 24.48 235 TYR A N 1
ATOM 1885 C CA A TYR A 1 253 ? 34.356 3.483 -15.290 0.51 32.04 235 TYR A CA 1
ATOM 1886 C CA B TYR A 1 253 ? 34.367 3.479 -15.312 0.49 32.02 235 TYR A CA 1
ATOM 1887 C C . TYR A 1 253 ? 33.919 2.743 -14.056 1.00 38.48 235 TYR A C 1
ATOM 1888 O O . TYR A 1 253 ? 32.971 3.154 -13.389 1.00 40.04 235 TYR A O 1
ATOM 1905 N N . MET A 1 254 ? 34.596 1.646 -13.754 1.00 31.70 236 MET A N 1
ATOM 1906 C CA . MET A 1 254 ? 34.183 0.852 -12.624 1.00 36.62 236 MET A CA 1
ATOM 1907 C C . MET A 1 254 ? 35.363 0.235 -11.878 1.00 36.43 236 MET A C 1
ATOM 1908 O O . MET A 1 254 ? 36.523 0.553 -12.135 1.00 34.26 236 MET A O 1
ATOM 1913 N N . HIS A 1 255 ? 35.047 -0.628 -10.922 1.00 35.94 237 HIS A N 1
ATOM 1914 C CA . HIS A 1 255 ? 36.052 -1.207 -10.055 1.00 40.08 237 HIS A CA 1
ATOM 1915 C C . HIS A 1 255 ? 36.510 -2.553 -10.636 1.00 40.43 237 HIS A C 1
ATOM 1916 O O . HIS A 1 255 ? 36.096 -3.618 -10.176 1.00 42.04 237 HIS A O 1
ATOM 1923 N N . GLY A 1 256 ? 37.355 -2.494 -11.662 1.00 37.36 238 GLY A N 1
ATOM 1924 C CA . GLY A 1 256 ? 37.780 -3.694 -12.365 1.00 35.66 238 GLY A CA 1
ATOM 1925 C C . GLY A 1 256 ? 38.634 -4.653 -11.546 1.00 35.89 238 GLY A C 1
ATOM 1926 O O . GLY A 1 256 ? 38.610 -5.857 -11.800 1.00 35.91 238 GLY A O 1
ATOM 1927 N N . SER A 1 257 ? 39.370 -4.138 -10.560 1.00 38.56 239 SER A N 1
ATOM 1928 C CA . SER A 1 257 ? 40.305 -4.977 -9.806 1.00 46.02 239 SER A CA 1
ATOM 1929 C C . SER A 1 257 ? 39.633 -5.744 -8.660 1.00 50.15 239 SER A C 1
ATOM 1930 O O . SER A 1 257 ? 40.278 -6.558 -7.995 1.00 51.78 239 SER A O 1
ATOM 1933 N N . ASN A 1 258 ? 38.345 -5.488 -8.439 1.00 45.33 240 ASN A N 1
ATOM 1934 C CA . ASN A 1 258 ? 37.546 -6.301 -7.514 1.00 40.87 240 ASN A CA 1
ATOM 1935 C C . ASN A 1 258 ? 37.633 -7.790 -7.872 1.00 38.17 240 ASN A C 1
ATOM 1936 O O . ASN A 1 258 ? 37.533 -8.153 -9.047 1.00 34.62 240 ASN A O 1
ATOM 1941 N N . ASN A 1 259 ? 37.828 -8.640 -6.864 1.00 41.09 241 ASN A N 1
ATOM 1942 C CA . ASN A 1 259 ? 38.074 -10.070 -7.086 1.00 43.25 241 ASN A CA 1
ATOM 1943 C C . ASN A 1 259 ? 37.008 -10.753 -7.920 1.00 41.46 241 ASN A C 1
ATOM 1944 O O . ASN A 1 259 ? 37.321 -11.526 -8.819 1.00 47.43 241 ASN A O 1
ATOM 1949 N N . TYR A 1 260 ? 35.748 -10.450 -7.633 1.00 41.40 242 TYR A N 1
ATOM 1950 C CA . TYR A 1 260 ? 34.630 -11.078 -8.336 1.00 42.00 242 TYR A CA 1
ATOM 1951 C C . TYR A 1 260 ? 34.585 -10.641 -9.799 1.00 36.60 242 TYR A C 1
ATOM 1952 O O . TYR A 1 260 ? 34.421 -11.460 -10.704 1.00 38.79 242 TYR A O 1
ATOM 1961 N N . PHE A 1 261 ? 34.727 -9.347 -10.037 1.00 33.03 243 PHE A N 1
ATOM 1962 C CA . PHE A 1 261 ? 34.732 -8.869 -11.409 1.00 38.39 243 PHE A CA 1
ATOM 1963 C C . PHE A 1 261 ? 35.977 -9.370 -12.136 1.00 40.26 243 PHE A C 1
ATOM 1964 O O . PHE A 1 261 ? 35.904 -9.821 -13.282 1.00 39.46 243 PHE A O 1
ATOM 1972 N N . ARG A 1 262 ? 37.115 -9.286 -11.450 1.00 41.72 244 ARG A N 1
ATOM 1973 C CA . ARG A 1 262 ? 38.408 -9.737 -11.976 1.00 46.47 244 ARG A CA 1
ATOM 1974 C C . ARG A 1 262 ? 38.360 -11.123 -12.611 1.00 43.57 244 ARG A C 1
ATOM 1975 O O . ARG A 1 262 ? 38.850 -11.338 -13.727 1.00 39.86 244 ARG A O 1
ATOM 1983 N N . ASN A 1 263 ? 37.750 -12.062 -11.905 1.00 43.88 245 ASN A N 1
ATOM 1984 C CA . ASN A 1 263 ? 37.775 -13.452 -12.339 1.00 41.87 245 ASN A CA 1
ATOM 1985 C C . ASN A 1 263 ? 36.483 -13.922 -12.957 1.00 43.39 245 ASN A C 1
ATOM 1986 O O . ASN A 1 263 ? 36.299 -15.122 -13.163 1.00 37.85 245 ASN A O 1
ATOM 1991 N N . LEU A 1 264 ? 35.595 -12.974 -13.256 1.00 45.29 246 LEU A N 1
ATOM 1992 C CA . LEU A 1 264 ? 34.274 -13.298 -13.793 1.00 44.00 246 LEU A CA 1
ATOM 1993 C C . LEU A 1 264 ? 34.334 -14.166 -15.048 1.00 43.64 246 LEU A C 1
ATOM 1994 O O . LEU A 1 264 ? 35.101 -13.883 -15.965 1.00 44.27 246 LEU A O 1
ATOM 1999 N N . GLY A 1 265 ? 33.535 -15.233 -15.065 1.00 38.26 247 GLY A N 1
ATOM 2000 C CA . GLY A 1 265 ? 33.277 -16.002 -16.272 1.00 42.54 247 GLY A CA 1
ATOM 2001 C C . GLY A 1 265 ? 31.806 -15.870 -16.654 1.00 46.09 247 GLY A C 1
ATOM 2002 O O . GLY A 1 265 ? 31.289 -14.759 -16.770 1.00 43.89 247 GLY A O 1
ATOM 2003 N N . ASN A 1 266 ? 31.127 -16.999 -16.842 1.00 43.59 248 ASN A N 1
ATOM 2004 C CA . ASN A 1 266 ? 29.678 -17.009 -17.042 1.00 49.01 248 ASN A CA 1
ATOM 2005 C C . ASN A 1 266 ? 28.902 -16.661 -15.768 1.00 48.76 248 ASN A C 1
ATOM 2006 O O . ASN A 1 266 ? 29.395 -16.872 -14.654 1.00 50.06 248 ASN A O 1
ATOM 2011 N N . GLY A 1 267 ? 27.681 -16.152 -15.934 1.00 42.26 249 GLY A N 1
ATOM 2012 C CA . GLY A 1 267 ? 26.791 -15.899 -14.807 1.00 39.18 249 GLY A CA 1
ATOM 2013 C C . GLY A 1 267 ? 26.511 -14.426 -14.557 1.00 40.76 249 GLY A C 1
ATOM 2014 O O . GLY A 1 267 ? 27.127 -13.548 -15.170 1.00 44.07 249 GLY A O 1
ATOM 2015 N N . VAL A 1 268 ? 25.564 -14.137 -13.670 1.00 36.33 250 VAL A N 1
ATOM 2016 C CA . VAL A 1 268 ? 25.278 -12.747 -13.336 1.00 37.70 250 VAL A CA 1
ATOM 2017 C C . VAL A 1 268 ? 25.849 -12.406 -11.968 1.00 38.72 250 VAL A C 1
ATOM 2018 O O . VAL A 1 268 ? 25.453 -12.974 -10.948 1.00 37.61 250 VAL A O 1
ATOM 2022 N N . LEU A 1 269 ? 26.799 -11.487 -11.964 1.00 41.42 251 LEU A N 1
ATOM 2023 C CA . LEU A 1 269 ? 27.421 -11.030 -10.738 1.00 42.29 251 LEU A CA 1
ATOM 2024 C C . LEU A 1 269 ? 26.435 -10.206 -9.927 1.00 37.67 251 LEU A C 1
ATOM 2025 O O . LEU A 1 269 ? 26.081 -9.090 -10.315 1.00 36.27 251 LEU A O 1
ATOM 2030 N N . ARG A 1 270 ? 25.990 -10.764 -8.807 1.00 35.65 252 ARG A N 1
ATOM 2031 C CA . ARG A 1 270 ? 25.061 -10.091 -7.906 1.00 42.42 252 ARG A CA 1
ATOM 2032 C C . ARG A 1 270 ? 25.731 -9.734 -6.583 1.00 46.67 252 ARG A C 1
ATOM 2033 O O . ARG A 1 270 ? 26.707 -10.371 -6.185 1.00 42.07 252 ARG A O 1
ATOM 2041 N N . GLY A 1 271 ? 25.186 -8.729 -5.899 1.00 42.70 253 GLY A N 1
ATOM 2042 C CA . GLY A 1 271 ? 25.621 -8.375 -4.558 1.00 40.30 253 GLY A CA 1
ATOM 2043 C C . GLY A 1 271 ? 27.073 -7.948 -4.398 1.00 40.40 253 GLY A C 1
ATOM 2044 O O . GLY A 1 271 ? 27.646 -8.107 -3.333 1.00 40.87 253 GLY A O 1
ATOM 2045 N N . VAL A 1 272 ? 27.681 -7.400 -5.443 1.00 33.20 254 VAL A N 1
ATOM 2046 C CA . VAL A 1 272 ? 29.067 -6.954 -5.326 1.00 36.27 254 VAL A CA 1
ATOM 2047 C C . VAL A 1 272 ? 29.187 -5.424 -5.305 1.00 35.88 254 VAL A C 1
ATOM 2048 O O . VAL A 1 272 ? 28.689 -4.734 -6.212 1.00 33.63 254 VAL A O 1
ATOM 2052 N N . ALA A 1 273 ? 29.822 -4.916 -4.246 1.00 34.23 255 ALA A N 1
ATOM 2053 C CA . ALA A 1 273 ? 30.315 -3.538 -4.177 1.00 33.78 255 ALA A CA 1
ATOM 2054 C C . ALA A 1 273 ? 29.261 -2.510 -4.542 1.00 35.20 255 ALA A C 1
ATOM 2055 O O . ALA A 1 273 ? 29.443 -1.733 -5.475 1.00 37.87 255 ALA A O 1
ATOM 2057 N N . TYR A 1 274 ? 28.156 -2.527 -3.813 1.00 37.29 256 TYR A N 1
ATOM 2058 C CA . TYR A 1 274 ? 27.075 -1.584 -4.025 1.00 37.45 256 TYR A CA 1
ATOM 2059 C C . TYR A 1 274 ? 27.558 -0.148 -3.841 1.00 37.00 256 TYR A C 1
ATOM 2060 O O . TYR A 1 274 ? 28.260 0.153 -2.879 1.00 38.59 256 TYR A O 1
ATOM 2069 N N . ASN A 1 275 ? 27.197 0.726 -4.779 1.00 38.11 257 ASN A N 1
ATOM 2070 C CA . ASN A 1 275 ? 27.557 2.147 -4.706 1.00 38.03 257 ASN A CA 1
ATOM 2071 C C . ASN A 1 275 ? 29.059 2.384 -4.579 1.00 38.59 257 ASN A C 1
ATOM 2072 O O . ASN A 1 275 ? 29.487 3.308 -3.890 1.00 40.68 257 ASN A O 1
ATOM 2077 N N . ASP A 1 276 ? 29.859 1.548 -5.232 1.00 36.53 258 ASP A N 1
ATOM 2078 C CA . ASP A 1 276 ? 31.312 1.684 -5.161 1.00 32.51 258 ASP A CA 1
ATOM 2079 C C . ASP A 1 276 ? 31.823 3.050 -5.641 1.00 37.79 258 ASP A C 1
ATOM 2080 O O . ASP A 1 276 ? 31.473 3.514 -6.736 1.00 41.36 258 ASP A O 1
ATOM 2085 N N . ALA A 1 277 ? 32.670 3.679 -4.832 1.00 39.04 259 ALA A N 1
ATOM 2086 C CA . ALA A 1 277 ? 33.270 4.956 -5.210 1.00 39.76 259 ALA A CA 1
ATOM 2087 C C . ALA A 1 277 ? 34.623 4.744 -5.901 1.00 44.85 259 ALA A C 1
ATOM 2088 O O . ALA A 1 277 ? 35.128 5.627 -6.597 1.00 50.94 259 ALA A O 1
ATOM 2090 N N . TYR A 1 278 ? 35.191 3.559 -5.718 1.00 36.92 260 TYR A N 1
ATOM 2091 C CA . TYR A 1 278 ? 36.520 3.266 -6.229 1.00 42.45 260 TYR A CA 1
ATOM 2092 C C . TYR A 1 278 ? 36.456 2.707 -7.643 1.00 44.82 260 TYR A C 1
ATOM 2093 O O . TYR A 1 278 ? 35.890 1.651 -7.887 1.00 39.46 260 TYR A O 1
ATOM 2102 N N . THR A 1 279 ? 37.061 3.432 -8.567 1.00 41.19 261 THR A N 1
ATOM 2103 C CA . THR A 1 279 ? 37.072 3.047 -9.955 1.00 39.84 261 THR A CA 1
ATOM 2104 C C . THR A 1 279 ? 38.530 2.959 -10.454 1.00 39.52 261 THR A C 1
ATOM 2105 O O . THR A 1 279 ? 39.368 3.791 -10.091 1.00 43.54 261 THR A O 1
ATOM 2109 N N . ASP A 1 280 ? 38.839 1.941 -11.255 1.00 34.02 262 ASP A N 1
ATOM 2110 C CA . ASP A 1 280 ? 40.175 1.821 -11.851 1.00 32.78 262 ASP A CA 1
ATOM 2111 C C . ASP A 1 280 ? 40.157 1.140 -13.215 1.00 30.97 262 ASP A C 1
ATOM 2112 O O . ASP A 1 280 ? 41.202 0.820 -13.767 1.00 39.20 262 ASP A O 1
ATOM 2117 N N . HIS A 1 281 ? 38.976 0.928 -13.772 1.00 31.32 263 HIS A N 1
ATOM 2118 C CA . HIS A 1 281 ? 38.894 0.229 -15.046 1.00 26.01 263 HIS A CA 1
ATOM 2119 C C . HIS A 1 281 ? 37.798 0.811 -15.912 1.00 30.65 263 HIS A C 1
ATOM 2120 O O . HIS A 1 281 ? 36.686 1.020 -15.438 1.00 30.17 263 HIS A O 1
ATOM 2127 N N . ALA A 1 282 ? 38.115 1.071 -17.177 1.00 24.60 264 ALA A N 1
ATOM 2128 C CA . ALA A 1 282 ? 37.119 1.535 -18.144 1.00 24.42 264 ALA A CA 1
ATOM 2129 C C . ALA A 1 282 ? 36.635 0.383 -19.012 1.00 29.07 264 ALA A C 1
ATOM 2130 O O . ALA A 1 282 ? 37.440 -0.389 -19.501 1.00 26.32 264 ALA A O 1
ATOM 2132 N N . VAL A 1 283 ? 35.321 0.279 -19.201 1.00 27.32 265 VAL A N 1
ATOM 2133 C CA . VAL A 1 283 ? 34.748 -0.728 -20.101 1.00 25.70 265 VAL A CA 1
ATOM 2134 C C . VAL A 1 283 ? 33.545 -0.121 -20.818 1.00 25.24 265 VAL A C 1
ATOM 2135 O O . VAL A 1 283 ? 33.314 1.082 -20.710 1.00 23.37 265 VAL A O 1
ATOM 2139 N N . ILE A 1 284 ? 32.776 -0.954 -21.512 1.00 26.70 266 ILE A N 1
ATOM 2140 C CA . ILE A 1 284 ? 31.642 -0.502 -22.317 1.00 25.93 266 ILE A CA 1
ATOM 2141 C C . ILE A 1 284 ? 30.353 -1.229 -21.937 1.00 25.46 266 ILE A C 1
ATOM 2142 O O . ILE A 1 284 ? 30.347 -2.451 -21.802 1.00 25.89 266 ILE A O 1
ATOM 2147 N N . LEU A 1 285 ? 29.268 -0.479 -21.763 1.00 25.67 267 LEU A N 1
ATOM 2148 C CA . LEU A 1 285 ? 27.937 -1.076 -21.673 1.00 22.99 267 LEU A CA 1
ATOM 2149 C C . LEU A 1 285 ? 27.358 -1.170 -23.068 1.00 25.10 267 LEU A C 1
ATOM 2150 O O . LEU A 1 285 ? 27.323 -0.177 -23.793 1.00 25.56 267 LEU A O 1
ATOM 2155 N N . VAL A 1 286 ? 26.916 -2.358 -23.459 1.00 21.97 268 VAL A N 1
ATOM 2156 C CA . VAL A 1 286 ? 26.333 -2.520 -24.775 1.00 25.08 268 VAL A CA 1
ATOM 2157 C C . VAL A 1 286 ? 24.862 -2.883 -24.680 1.00 29.09 268 VAL A C 1
ATOM 2158 O O . VAL A 1 286 ? 24.208 -3.078 -25.690 1.00 26.09 268 VAL A O 1
ATOM 2162 N N . GLY A 1 287 ? 24.348 -2.979 -23.460 1.00 26.30 269 GLY A N 1
ATOM 2163 C CA . GLY A 1 287 ? 22.939 -3.267 -23.274 1.00 28.53 269 GLY A CA 1
ATOM 2164 C C . GLY A 1 287 ? 22.539 -3.780 -21.907 1.00 28.08 269 GLY A C 1
ATOM 2165 O O . GLY A 1 287 ? 23.290 -3.692 -20.933 1.00 25.18 269 GLY A O 1
ATOM 2166 N N . TRP A 1 288 ? 21.340 -4.336 -21.841 1.00 29.22 270 TRP A N 1
ATOM 2167 C CA . TRP A 1 288 ? 20.812 -4.835 -20.588 1.00 30.60 270 TRP A CA 1
ATOM 2168 C C . TRP A 1 288 ? 19.774 -5.887 -20.847 1.00 31.34 270 TRP A C 1
ATOM 2169 O O . TRP A 1 288 ? 19.278 -6.023 -21.967 1.00 28.63 270 TRP A O 1
ATOM 2180 N N . GLY A 1 289 ? 19.432 -6.615 -19.792 1.00 27.61 271 GLY A N 1
ATOM 2181 C CA . GLY A 1 289 ? 18.457 -7.667 -19.874 1.00 29.14 271 GLY A CA 1
ATOM 2182 C C . GLY A 1 289 ? 18.023 -8.097 -18.492 1.00 34.31 271 GLY A C 1
ATOM 2183 O O . GLY A 1 289 ? 18.500 -7.568 -17.489 1.00 29.61 271 GLY A O 1
ATOM 2184 N N . THR A 1 290 ? 17.105 -9.055 -18.461 1.00 35.39 272 THR A N 1
ATOM 2185 C CA . THR A 1 290 ? 16.589 -9.643 -17.237 1.00 35.42 272 THR A CA 1
ATOM 2186 C C . THR A 1 290 ? 16.582 -11.138 -17.389 1.00 36.53 272 THR A C 1
ATOM 2187 O O . THR A 1 290 ? 16.015 -11.648 -18.349 1.00 40.91 272 THR A O 1
ATOM 2191 N N . VAL A 1 291 ? 17.197 -11.854 -16.454 1.00 39.93 273 VAL A N 1
ATOM 2192 C CA . VAL A 1 291 ? 17.122 -13.307 -16.486 1.00 40.42 273 VAL A CA 1
ATOM 2193 C C . VAL A 1 291 ? 16.540 -13.817 -15.170 1.00 48.02 273 VAL A C 1
ATOM 2194 O O . VAL A 1 291 ? 17.135 -13.669 -14.104 1.00 43.95 273 VAL A O 1
ATOM 2198 N N . GLN A 1 292 ? 15.336 -14.377 -15.270 1.00 46.29 274 GLN A N 1
ATOM 2199 C CA . GLN A 1 292 ? 14.619 -14.932 -14.130 1.00 50.86 274 GLN A CA 1
ATOM 2200 C C . GLN A 1 292 ? 14.641 -14.054 -12.877 1.00 48.64 274 GLN A C 1
ATOM 2201 O O . GLN A 1 292 ? 15.160 -14.447 -11.836 1.00 52.38 274 GLN A O 1
ATOM 2207 N N . GLY A 1 293 ? 14.086 -12.854 -13.003 1.00 44.33 275 GLY A N 1
ATOM 2208 C CA . GLY A 1 293 ? 13.957 -11.943 -11.882 1.00 43.59 275 GLY A CA 1
ATOM 2209 C C . GLY A 1 293 ? 15.140 -11.026 -11.671 1.00 38.44 275 GLY A C 1
ATOM 2210 O O . GLY A 1 293 ? 15.041 -10.039 -10.947 1.00 44.80 275 GLY A O 1
ATOM 2211 N N . VAL A 1 294 ? 16.261 -11.338 -12.311 1.00 38.41 276 VAL A N 1
ATOM 2212 C CA . VAL A 1 294 ? 17.493 -10.577 -12.099 1.00 35.78 276 VAL A CA 1
ATOM 2213 C C . VAL A 1 294 ? 17.849 -9.626 -13.249 1.00 33.88 276 VAL A C 1
ATOM 2214 O O . VAL A 1 294 ? 18.210 -10.066 -14.340 1.00 33.56 276 VAL A O 1
ATOM 2218 N N . ASP A 1 295 ? 17.765 -8.325 -12.994 1.00 32.75 277 ASP A N 1
ATOM 2219 C CA . ASP A 1 295 ? 18.159 -7.317 -13.978 1.00 31.00 277 ASP A CA 1
ATOM 2220 C C . ASP A 1 295 ? 19.690 -7.167 -14.056 1.00 34.49 277 ASP A C 1
ATOM 2221 O O . ASP A 1 295 ? 20.352 -7.055 -13.027 1.00 30.18 277 ASP A O 1
ATOM 2226 N N . TYR A 1 296 ? 20.247 -7.172 -15.265 1.00 29.08 278 TYR A N 1
ATOM 2227 C CA . TYR A 1 296 ? 21.696 -7.063 -15.421 1.00 28.25 278 TYR A CA 1
ATOM 2228 C C . TYR A 1 296 ? 22.117 -6.114 -16.528 1.00 26.84 278 TYR A C 1
ATOM 2229 O O . TYR A 1 296 ? 21.334 -5.765 -17.405 1.00 26.99 278 TYR A O 1
ATOM 2238 N N . TRP A 1 297 ? 23.372 -5.703 -16.451 1.00 26.10 279 TRP A N 1
ATOM 2239 C CA . TRP A 1 297 ? 24.032 -4.935 -17.488 1.00 27.52 279 TRP A CA 1
ATOM 2240 C C . TRP A 1 297 ? 24.833 -5.878 -18.381 1.00 25.30 279 TRP A C 1
ATOM 2241 O O . TRP A 1 297 ? 25.353 -6.887 -17.904 1.00 28.75 279 TRP A O 1
ATOM 2252 N N . ILE A 1 298 ? 24.966 -5.546 -19.657 1.00 24.75 280 ILE A N 1
ATOM 2253 C CA . ILE A 1 298 ? 25.915 -6.270 -20.510 1.00 32.67 280 ILE A CA 1
ATOM 2254 C C . ILE A 1 298 ? 27.182 -5.441 -20.712 1.00 28.83 280 ILE A C 1
ATOM 2255 O O . ILE A 1 298 ? 27.148 -4.335 -21.272 1.00 29.00 280 ILE A O 1
ATOM 2260 N N . ILE A 1 299 ? 28.299 -5.981 -20.238 1.00 25.61 281 ILE A N 1
ATOM 2261 C CA . ILE A 1 299 ? 29.573 -5.271 -20.242 1.00 24.19 281 ILE A CA 1
ATOM 2262 C C . ILE A 1 299 ? 30.533 -5.820 -21.278 1.00 27.05 281 ILE A C 1
ATOM 2263 O O . ILE A 1 299 ? 30.862 -7.009 -21.273 1.00 27.37 281 ILE A O 1
ATOM 2268 N N . ARG A 1 300 ? 30.974 -4.957 -22.184 1.00 24.94 282 ARG A N 1
ATOM 2269 C CA . ARG A 1 300 ? 32.051 -5.331 -23.100 1.00 24.51 282 ARG A CA 1
ATOM 2270 C C . ARG A 1 300 ? 33.400 -4.962 -22.502 1.00 26.95 282 ARG A C 1
ATOM 2271 O O . ARG A 1 300 ? 33.699 -3.773 -22.293 1.00 24.58 282 ARG A O 1
ATOM 2279 N N . ASN A 1 301 ? 34.210 -5.982 -22.236 1.00 25.52 283 ASN A N 1
ATOM 2280 C CA . ASN A 1 301 ? 35.499 -5.798 -21.577 1.00 28.43 283 ASN A CA 1
ATOM 2281 C C . ASN A 1 301 ? 36.621 -5.925 -22.615 1.00 31.55 283 ASN A C 1
ATOM 2282 O O . ASN A 1 301 ? 36.370 -6.334 -23.747 1.00 27.74 283 ASN A O 1
ATOM 2287 N N . SER A 1 302 ? 37.843 -5.563 -22.232 1.00 32.92 284 SER A N 1
ATOM 2288 C CA . SER A 1 302 ? 38.992 -5.612 -23.134 1.00 28.74 284 SER A CA 1
ATOM 2289 C C . SER A 1 302 ? 40.086 -6.547 -22.610 1.00 37.39 284 SER A C 1
ATOM 2290 O O . SER A 1 302 ? 41.278 -6.214 -22.636 1.00 29.42 284 SER A O 1
ATOM 2293 N N . TRP A 1 303 ? 39.674 -7.723 -22.138 1.00 35.56 285 TRP A N 1
ATOM 2294 C CA . TRP A 1 303 ? 40.610 -8.688 -21.561 1.00 34.32 285 TRP A CA 1
ATOM 2295 C C . TRP A 1 303 ? 40.607 -10.021 -22.315 1.00 31.40 285 TRP A C 1
ATOM 2296 O O . TRP A 1 303 ? 40.897 -11.068 -21.737 1.00 35.44 285 TRP A O 1
ATOM 2307 N N . GLY A 1 304 ? 40.271 -9.974 -23.598 1.00 31.30 286 GLY A N 1
ATOM 2308 C CA . GLY A 1 304 ? 40.239 -11.166 -24.423 1.00 36.27 286 GLY A CA 1
ATOM 2309 C C . GLY A 1 304 ? 38.950 -11.950 -24.253 1.00 33.37 286 GLY A C 1
ATOM 2310 O O . GLY A 1 304 ? 38.180 -11.719 -23.317 1.00 33.79 286 GLY A O 1
ATOM 2311 N N . THR A 1 305 ? 38.723 -12.890 -25.160 1.00 37.82 287 THR A N 1
ATOM 2312 C CA . THR A 1 305 ? 37.508 -13.705 -25.142 1.00 40.30 287 THR A CA 1
ATOM 2313 C C . THR A 1 305 ? 37.547 -14.740 -24.021 1.00 41.60 287 THR A C 1
ATOM 2314 O O . THR A 1 305 ? 36.574 -15.457 -23.802 1.00 42.16 287 THR A O 1
ATOM 2318 N N . GLY A 1 306 ? 38.681 -14.827 -23.333 1.00 38.09 288 GLY A N 1
ATOM 2319 C CA . GLY A 1 306 ? 38.857 -15.786 -22.257 1.00 36.32 288 GLY A CA 1
ATOM 2320 C C . GLY A 1 306 ? 38.187 -15.335 -20.967 1.00 37.33 288 GLY A C 1
ATOM 2321 O O . GLY A 1 306 ? 37.915 -16.152 -20.097 1.00 42.82 288 GLY A O 1
ATOM 2322 N N . TRP A 1 307 ? 37.922 -14.038 -20.840 1.00 33.28 289 TRP A N 1
ATOM 2323 C CA . TRP A 1 307 ? 37.248 -13.501 -19.652 1.00 39.72 289 TRP A CA 1
ATOM 2324 C C . TRP A 1 307 ? 35.735 -13.456 -19.850 1.00 37.47 289 TRP A C 1
ATOM 2325 O O . TRP A 1 307 ? 35.251 -13.326 -20.977 1.00 33.35 289 TRP A O 1
ATOM 2336 N N . GLY A 1 308 ? 35.000 -13.563 -18.747 1.00 35.99 290 GLY A N 1
ATOM 2337 C CA . GLY A 1 308 ? 33.552 -13.535 -18.781 1.00 34.94 290 GLY A CA 1
ATOM 2338 C C . GLY A 1 308 ? 33.010 -14.580 -19.738 1.00 34.11 290 GLY A C 1
ATOM 2339 O O . GLY A 1 308 ? 33.5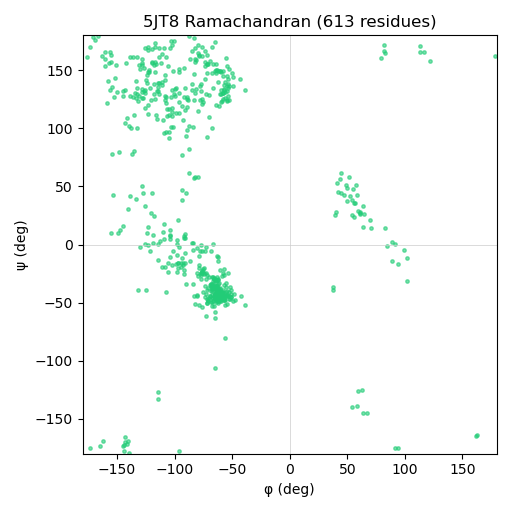30 -15.685 -19.810 1.00 33.82 290 GLY A O 1
ATOM 2340 N N . ASN A 1 309 ? 31.970 -14.216 -20.481 1.00 36.83 291 ASN A N 1
ATOM 2341 C CA . ASN A 1 309 ? 31.413 -15.076 -21.517 1.00 35.33 291 ASN A CA 1
ATOM 2342 C C . ASN A 1 309 ? 31.814 -14.564 -22.906 1.00 36.31 291 ASN A C 1
ATOM 2343 O O . ASN A 1 309 ? 31.166 -13.677 -23.460 1.00 35.76 291 ASN A O 1
ATOM 2348 N N . GLY A 1 310 ? 32.867 -15.135 -23.476 1.00 36.73 292 GLY A N 1
ATOM 2349 C CA . GLY A 1 310 ? 33.398 -14.630 -24.732 1.00 33.01 292 GLY A CA 1
ATOM 2350 C C . GLY A 1 310 ? 33.840 -13.171 -24.672 1.00 35.00 292 GLY A C 1
ATOM 2351 O O . GLY A 1 310 ? 33.818 -12.466 -25.684 1.00 32.99 292 GLY A O 1
ATOM 2352 N N . GLY A 1 311 ? 34.251 -12.709 -23.495 1.00 31.07 293 GLY A N 1
ATOM 2353 C CA . GLY A 1 311 ? 34.795 -11.363 -23.359 1.00 31.54 293 GLY A CA 1
ATOM 2354 C C . GLY A 1 311 ? 33.767 -10.376 -22.836 1.00 34.30 293 GLY A C 1
ATOM 2355 O O . GLY A 1 311 ? 34.077 -9.200 -22.582 1.00 35.19 293 GLY A O 1
ATOM 2356 N N . TYR A 1 312 ? 32.537 -10.865 -22.685 1.00 33.29 294 TYR A N 1
ATOM 2357 C CA . TYR A 1 312 ? 31.418 -10.074 -22.174 1.00 31.03 294 TYR A CA 1
ATOM 2358 C C . TYR A 1 312 ? 31.045 -10.538 -20.766 1.00 30.33 294 TYR A C 1
ATOM 2359 O O . TYR A 1 312 ? 31.142 -11.719 -20.451 1.00 31.26 294 TYR A O 1
ATOM 2368 N N . GLY A 1 313 ? 30.618 -9.607 -19.919 1.00 29.63 295 GLY A N 1
ATOM 2369 C CA . GLY A 1 313 ? 30.251 -9.954 -18.561 1.00 28.18 295 GLY A CA 1
ATOM 2370 C C . GLY A 1 313 ? 28.881 -9.436 -18.199 1.00 33.99 295 GLY A C 1
ATOM 2371 O O . GLY A 1 313 ? 28.380 -8.509 -18.836 1.00 31.47 295 GLY A O 1
ATOM 2372 N N . TYR A 1 314 ? 28.278 -10.024 -17.169 1.00 28.61 296 TYR A N 1
ATOM 2373 C CA . TYR A 1 314 ? 26.955 -9.615 -16.752 1.00 28.53 296 TYR A CA 1
ATOM 2374 C C . TYR A 1 314 ? 26.952 -9.196 -15.287 1.00 29.36 296 TYR A C 1
ATOM 2375 O O . TYR A 1 314 ? 27.289 -9.987 -14.405 1.00 29.63 296 TYR A O 1
ATOM 2384 N N . VAL A 1 315 ? 26.587 -7.941 -15.035 1.00 27.71 297 VAL A N 1
ATOM 2385 C CA . VAL A 1 315 ? 26.510 -7.443 -13.667 1.00 27.89 297 VAL A CA 1
ATOM 2386 C C . VAL A 1 315 ? 25.112 -6.942 -13.348 1.00 27.93 297 VAL A C 1
ATOM 2387 O O . VAL A 1 315 ? 24.522 -6.205 -14.128 1.00 29.47 297 VAL A O 1
ATOM 2391 N N . GLU A 1 316 ? 24.608 -7.321 -12.181 1.00 28.98 298 GLU A N 1
ATOM 2392 C CA . GLU A 1 316 ? 23.289 -6.907 -11.733 1.00 29.46 298 GLU A CA 1
ATOM 2393 C C . GLU A 1 316 ? 23.108 -5.377 -11.744 1.00 30.50 298 GLU A C 1
ATOM 2394 O O . GLU A 1 316 ? 24.002 -4.635 -11.341 1.00 30.43 298 GLU A O 1
ATOM 2400 N N . ARG A 1 317 ? 21.953 -4.926 -12.225 1.00 27.92 299 ARG A N 1
ATOM 2401 C CA . ARG A 1 317 ? 21.584 -3.510 -12.185 1.00 31.00 299 ARG A CA 1
ATOM 2402 C C . ARG A 1 317 ? 20.991 -3.128 -10.828 1.00 28.00 299 ARG A C 1
ATOM 2403 O O . ARG A 1 317 ? 20.846 -3.973 -9.940 1.00 29.13 299 ARG A O 1
ATOM 2411 N N . GLY A 1 318 ? 20.664 -1.848 -10.672 1.00 31.02 300 GLY A N 1
ATOM 2412 C CA . GLY A 1 318 ? 19.848 -1.408 -9.547 1.00 32.29 300 GLY A CA 1
ATOM 2413 C C . GLY A 1 318 ? 20.593 -0.982 -8.294 1.00 34.00 300 GLY A C 1
ATOM 2414 O O . GLY A 1 318 ? 19.970 -0.587 -7.307 1.00 29.29 300 GLY A O 1
ATOM 2415 N N . HIS A 1 319 ? 21.920 -1.037 -8.320 1.00 30.88 301 HIS A N 1
ATOM 2416 C CA . HIS A 1 319 ? 22.681 -0.793 -7.096 1.00 33.73 301 HIS A CA 1
ATOM 2417 C C . HIS A 1 319 ? 24.004 -0.073 -7.290 1.00 28.39 301 HIS A C 1
ATOM 2418 O O . HIS A 1 319 ? 24.831 -0.075 -6.366 1.00 28.30 301 HIS A O 1
ATOM 2425 N N . ASN A 1 320 ? 24.196 0.537 -8.454 1.00 26.32 302 ASN A N 1
ATOM 2426 C CA . ASN A 1 320 ? 25.483 1.131 -8.801 1.00 28.23 302 ASN A CA 1
ATOM 2427 C C . ASN A 1 320 ? 26.595 0.177 -8.434 1.00 31.30 302 ASN A C 1
ATOM 2428 O O . ASN A 1 320 ? 27.580 0.561 -7.810 1.00 27.74 302 ASN A O 1
ATOM 2433 N N . SER A 1 321 ? 26.388 -1.090 -8.763 1.00 32.92 303 SER A N 1
ATOM 2434 C CA . SER A 1 321 ? 27.343 -2.125 -8.429 1.00 34.85 303 SER A CA 1
ATOM 2435 C C . SER A 1 321 ? 28.706 -1.788 -9.039 1.00 29.79 303 SER A C 1
ATOM 2436 O O . SER A 1 321 ? 28.797 -1.447 -10.222 1.00 26.07 303 SER A O 1
ATOM 2439 N N . LEU A 1 322 ? 29.745 -1.848 -8.213 1.00 27.35 304 LEU A N 1
ATOM 2440 C CA . LEU A 1 322 ? 31.107 -1.574 -8.664 1.00 27.03 304 LEU A CA 1
ATOM 2441 C C . LEU A 1 322 ? 31.282 -0.200 -9.325 1.00 25.97 304 LEU A C 1
ATOM 2442 O O . LEU A 1 322 ? 32.181 -0.029 -10.127 1.00 28.67 304 LEU A O 1
ATOM 2447 N N . GLY A 1 323 ? 30.406 0.755 -9.015 1.00 30.37 305 GLY A N 1
ATOM 2448 C CA . GLY A 1 323 ? 30.498 2.100 -9.573 1.00 24.77 305 GLY A CA 1
ATOM 2449 C C . GLY A 1 323 ? 30.189 2.240 -11.065 1.00 33.64 305 GLY A C 1
ATOM 2450 O O . GLY A 1 323 ? 30.578 3.224 -11.698 1.00 23.66 305 GLY A O 1
ATOM 2451 N N . ILE A 1 324 ? 29.473 1.266 -11.618 1.00 23.60 306 ILE A N 1
ATOM 2452 C CA . ILE A 1 324 ? 29.066 1.271 -13.023 1.00 22.76 306 ILE A CA 1
ATOM 2453 C C . ILE A 1 324 ? 28.379 2.574 -13.458 1.00 26.53 306 ILE A C 1
ATOM 2454 O O . ILE A 1 324 ? 28.622 3.072 -14.563 1.00 22.04 306 ILE A O 1
ATOM 2459 N N . ASN A 1 325 ? 27.539 3.129 -12.586 1.00 22.15 307 ASN A N 1
ATOM 2460 C CA . ASN A 1 325 ? 26.829 4.374 -12.890 1.00 21.51 307 ASN A CA 1
ATOM 2461 C C . ASN A 1 325 ? 27.606 5.672 -12.627 1.00 27.99 307 ASN A C 1
ATOM 2462 O O . ASN A 1 325 ? 27.055 6.760 -12.787 1.00 29.28 307 ASN A O 1
ATOM 2467 N N . ASN A 1 326 ? 28.852 5.581 -12.183 1.00 26.37 308 ASN A N 1
ATOM 2468 C CA . ASN A 1 326 ? 29.553 6.783 -11.738 1.00 30.22 308 ASN A CA 1
ATOM 2469 C C . ASN A 1 326 ? 29.919 7.706 -12.897 1.00 30.41 308 ASN A C 1
ATOM 2470 O O . ASN A 1 326 ? 29.672 8.906 -12.839 1.00 23.90 308 ASN A O 1
ATOM 2475 N N . TYR A 1 327 ? 30.488 7.133 -13.952 1.00 27.26 309 TYR A N 1
ATOM 2476 C CA . TYR A 1 327 ? 31.088 7.914 -15.030 1.00 23.63 309 TYR A CA 1
ATOM 2477 C C . TYR A 1 327 ? 30.743 7.354 -16.392 1.00 21.62 309 TYR A C 1
ATOM 2478 O O . TYR A 1 327 ? 31.562 6.695 -17.045 1.00 24.24 309 TYR A O 1
ATOM 2487 N N . VAL A 1 328 ? 29.530 7.634 -16.830 1.00 27.12 310 VAL A N 1
ATOM 2488 C CA . VAL A 1 328 ? 29.042 7.103 -18.074 1.00 24.94 310 VAL A CA 1
ATOM 2489 C C . VAL A 1 328 ? 29.151 8.169 -19.161 1.00 29.31 310 VAL A C 1
ATOM 2490 O O . VAL A 1 328 ? 28.698 9.308 -18.972 1.00 29.67 310 VAL A O 1
ATOM 2494 N N . THR A 1 329 ? 29.752 7.796 -20.288 1.00 26.57 311 THR A N 1
ATOM 2495 C CA . THR A 1 329 ? 30.010 8.744 -21.368 1.00 25.30 311 THR A CA 1
ATOM 2496 C C . THR A 1 329 ? 29.587 8.179 -22.697 1.00 25.28 311 THR A C 1
ATOM 2497 O O . THR A 1 329 ? 29.971 7.063 -23.033 1.00 25.43 311 THR A O 1
ATOM 2501 N N . TYR A 1 330 ? 28.811 8.942 -23.466 1.00 21.93 312 TYR A N 1
ATOM 2502 C CA . TYR A 1 330 ? 28.490 8.524 -24.831 1.00 24.68 312 TYR A CA 1
ATOM 2503 C C . TYR A 1 330 ? 29.170 9.444 -25.856 1.00 27.11 312 TYR A C 1
ATOM 2504 O O . TYR A 1 330 ? 29.656 10.527 -25.516 1.00 28.98 312 TYR A O 1
ATOM 2513 N N . ALA A 1 331 ? 29.237 8.995 -27.102 1.00 20.67 313 ALA A N 1
ATOM 2514 C CA . ALA A 1 331 ? 29.814 9.815 -28.150 1.00 21.34 313 ALA A CA 1
ATOM 2515 C C . ALA A 1 331 ? 28.835 9.972 -29.300 1.00 24.90 313 ALA A C 1
ATOM 2516 O O . ALA A 1 331 ? 27.819 9.272 -29.372 1.00 30.35 313 ALA A O 1
ATOM 2518 N N . THR A 1 332 ? 29.168 10.885 -30.201 1.00 24.09 314 THR A N 1
ATOM 2519 C CA . THR A 1 332 ? 28.311 11.256 -31.311 1.00 30.16 314 THR A CA 1
ATOM 2520 C C . THR A 1 332 ? 29.146 11.366 -32.578 1.00 31.77 314 THR A C 1
ATOM 2521 O O . THR A 1 332 ? 30.168 12.067 -32.580 1.00 33.33 314 THR A O 1
ATOM 2525 N N . LEU A 1 333 ? 28.735 10.665 -33.631 1.00 28.13 315 LEU A N 1
ATOM 2526 C CA . LEU A 1 333 ? 29.388 10.784 -34.934 1.00 33.40 315 LEU A CA 1
ATOM 2527 C C . LEU A 1 333 ? 28.867 11.989 -35.720 1.00 35.89 315 LEU A C 1
ATOM 2528 O O . LEU A 1 333 ? 29.635 12.856 -36.179 1.00 31.80 315 LEU A O 1
ATOM 2534 N N . ARG B 1 22 ? 1.026 49.370 -31.758 1.00 114.56 4 ARG B N 1
ATOM 2535 C CA . ARG B 1 22 ? 0.548 48.190 -32.469 1.00 114.78 4 ARG B CA 1
ATOM 2536 C C . ARG B 1 22 ? -0.393 48.566 -33.610 1.00 119.13 4 ARG B C 1
ATOM 2537 O O . ARG B 1 22 ? -0.924 47.693 -34.298 1.00 118.49 4 ARG B O 1
ATOM 2545 N N . GLU B 1 23 ? -0.601 49.867 -33.804 1.00 123.51 5 GLU B N 1
ATOM 2546 C CA . GLU B 1 23 ? -1.419 50.358 -34.913 1.00 124.96 5 GLU B CA 1
ATOM 2547 C C . GLU B 1 23 ? -0.561 51.126 -35.918 1.00 120.82 5 GLU B C 1
ATOM 2548 O O . GLU B 1 23 ? 0.300 51.924 -35.546 1.00 122.38 5 GLU B O 1
ATOM 2554 N N . GLU B 1 24 ? -0.855 50.886 -37.193 1.00 113.06 6 GLU B N 1
ATOM 2555 C CA . GLU B 1 24 ? 0.034 51.157 -38.323 1.00 104.98 6 GLU B CA 1
ATOM 2556 C C . GLU B 1 24 ? 0.873 52.437 -38.301 1.00 98.75 6 GLU B C 1
ATOM 2557 O O . GLU B 1 24 ? 0.385 53.531 -38.012 1.00 95.94 6 GLU B O 1
ATOM 2563 N N . ILE B 1 25 ? 2.151 52.255 -38.624 1.00 92.53 7 ILE B N 1
ATOM 2564 C CA . ILE B 1 25 ? 3.082 53.343 -38.890 1.00 87.80 7 ILE B CA 1
ATOM 2565 C C . ILE B 1 25 ? 3.155 53.578 -40.392 1.00 79.88 7 ILE B C 1
ATOM 2566 O O . ILE B 1 25 ? 3.483 52.655 -41.138 1.00 79.21 7 ILE B O 1
ATOM 2571 N N . LYS B 1 26 ? 2.858 54.795 -40.843 1.00 71.61 8 LYS B N 1
ATOM 2572 C CA . LYS B 1 26 ? 2.798 55.048 -42.282 1.00 64.56 8 LYS B CA 1
ATOM 2573 C C . LYS B 1 26 ? 3.756 56.129 -42.801 1.00 62.44 8 LYS B C 1
ATOM 2574 O O . LYS B 1 26 ? 3.848 56.342 -44.015 1.00 59.53 8 LYS B O 1
ATOM 2580 N N . THR B 1 27 ? 4.466 56.808 -41.904 1.00 62.00 9 THR B N 1
ATOM 2581 C CA . THR B 1 27 ? 5.472 57.785 -42.331 1.00 62.69 9 THR B CA 1
ATOM 2582 C C . THR B 1 27 ? 6.792 57.601 -41.594 1.00 60.44 9 THR B C 1
ATOM 2583 O O . THR B 1 27 ? 6.840 56.990 -40.522 1.00 60.96 9 THR B O 1
ATOM 2587 N N . PHE B 1 28 ? 7.855 58.157 -42.171 1.00 57.86 10 PHE B N 1
ATOM 2588 C CA . PHE B 1 28 ? 9.202 58.025 -41.620 1.00 60.82 10 PHE B CA 1
ATOM 2589 C C . PHE B 1 28 ? 9.340 58.758 -40.287 1.00 58.81 10 PHE B C 1
ATOM 2590 O O . PHE B 1 28 ? 10.005 58.280 -39.360 1.00 50.58 10 PHE B O 1
ATOM 2598 N N . GLU B 1 29 ? 8.707 59.918 -40.173 1.00 67.18 11 GLU B N 1
ATOM 2599 C CA . GLU B 1 29 ? 8.809 60.647 -38.923 1.00 71.69 11 GLU B CA 1
ATOM 2600 C C . GLU B 1 29 ? 7.958 59.959 -37.862 1.00 66.75 11 GLU B C 1
ATOM 2601 O O . GLU B 1 29 ? 8.345 59.911 -36.692 1.00 71.18 11 GLU B O 1
ATOM 2607 N N . GLN B 1 30 ? 6.818 59.403 -38.266 1.00 61.25 12 GLN B N 1
ATOM 2608 C CA . GLN B 1 30 ? 6.044 58.589 -37.338 1.00 66.57 12 GLN B CA 1
ATOM 2609 C C . GLN B 1 30 ? 6.908 57.416 -36.897 1.00 66.23 12 GLN B C 1
ATOM 2610 O O . GLN B 1 30 ? 6.885 57.023 -35.731 1.00 68.49 12 GLN B O 1
ATOM 2616 N N . PHE B 1 31 ? 7.691 56.879 -37.833 1.00 61.47 13 PHE B N 1
ATOM 2617 C CA . PHE B 1 31 ? 8.623 55.793 -37.528 1.00 54.00 13 PHE B CA 1
ATOM 2618 C C . PHE B 1 31 ? 9.682 56.228 -36.506 1.00 53.70 13 PHE B C 1
ATOM 2619 O O . PHE B 1 31 ? 9.914 55.538 -35.509 1.00 49.59 13 PHE B O 1
ATOM 2627 N N . LYS B 1 32 ? 10.321 57.368 -36.766 1.00 63.39 14 LYS B N 1
ATOM 2628 C CA . LYS B 1 32 ? 11.374 57.892 -35.891 1.00 69.48 14 LYS B CA 1
ATOM 2629 C C . LYS B 1 32 ? 10.891 58.070 -34.451 1.00 61.91 14 LYS B C 1
ATOM 2630 O O . LYS B 1 32 ? 11.603 57.730 -33.497 1.00 54.94 14 LYS B O 1
ATOM 2636 N N . LYS B 1 33 ? 9.680 58.602 -34.307 1.00 58.86 15 LYS B N 1
ATOM 2637 C CA . LYS B 1 33 ? 9.096 58.846 -32.990 1.00 58.56 15 LYS B CA 1
ATOM 2638 C C . LYS B 1 33 ? 8.839 57.543 -32.231 1.00 55.35 15 LYS B C 1
ATOM 2639 O O . LYS B 1 33 ? 9.366 57.350 -31.142 1.00 53.97 15 LYS B O 1
ATOM 2645 N N . VAL B 1 34 ? 8.047 56.649 -32.822 1.00 57.41 16 VAL B N 1
ATOM 2646 C CA . VAL B 1 34 ? 7.658 55.389 -32.181 1.00 58.78 16 VAL B CA 1
ATOM 2647 C C . VAL B 1 34 ? 8.851 54.549 -31.721 1.00 59.90 16 VAL B C 1
ATOM 2648 O O . VAL B 1 34 ? 8.806 53.903 -30.669 1.00 54.11 16 VAL B O 1
ATOM 2652 N N . PHE B 1 35 ? 9.925 54.570 -32.504 1.00 61.47 17 PHE B N 1
ATOM 2653 C CA . PHE B 1 35 ? 11.064 53.706 -32.224 1.00 56.81 17 PHE B CA 1
ATOM 2654 C C . PHE B 1 35 ? 12.288 54.463 -31.721 1.00 53.60 17 PHE B C 1
ATOM 2655 O O . PHE B 1 35 ? 13.399 53.936 -31.741 1.00 51.67 17 PHE B O 1
ATOM 2663 N N . GLY B 1 36 ? 12.071 55.689 -31.259 1.00 52.46 18 GLY B N 1
ATOM 2664 C CA . GLY B 1 36 ? 13.123 56.496 -30.663 1.00 61.30 18 GLY B CA 1
ATOM 2665 C C . GLY B 1 36 ? 14.363 56.678 -31.523 1.00 68.07 18 GLY B C 1
ATOM 2666 O O . GLY B 1 36 ? 15.484 56.680 -31.013 1.00 69.80 18 GLY B O 1
ATOM 2667 N N . LYS B 1 37 ? 14.169 56.841 -32.828 1.00 67.04 19 LYS B N 1
ATOM 2668 C CA . LYS B 1 37 ? 15.297 56.905 -33.750 1.00 60.54 19 LYS B CA 1
ATOM 2669 C C . LYS B 1 37 ? 16.007 58.252 -33.707 1.00 60.64 19 LYS B C 1
ATOM 2670 O O . LYS B 1 37 ? 15.385 59.306 -33.874 1.00 55.68 19 LYS B O 1
ATOM 2676 N N . VAL B 1 38 ? 17.315 58.213 -33.469 1.00 58.42 20 VAL B N 1
ATOM 2677 C CA . VAL B 1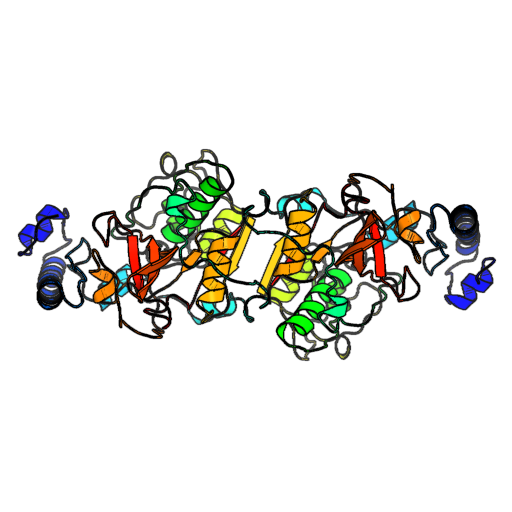 38 ? 18.147 59.404 -33.623 1.00 66.85 20 VAL B CA 1
ATOM 2678 C C . VAL B 1 38 ? 19.371 59.030 -34.457 1.00 68.16 20 VAL B C 1
ATOM 2679 O O . VAL B 1 38 ? 20.065 58.056 -34.156 1.00 66.35 20 VAL B O 1
ATOM 2683 N N . TYR B 1 39 ? 19.627 59.788 -35.520 1.00 68.02 21 TYR B N 1
ATOM 2684 C CA . TYR B 1 39 ? 20.679 59.402 -36.457 1.00 67.98 21 TYR B CA 1
ATOM 2685 C C . TYR B 1 39 ? 21.918 60.293 -36.354 1.00 68.04 21 TYR B C 1
ATOM 2686 O O . TYR B 1 39 ? 21.856 61.398 -35.816 1.00 64.19 21 TYR B O 1
ATOM 2695 N N . ARG B 1 40 ? 23.038 59.786 -36.867 1.00 80.08 22 ARG B N 1
ATOM 2696 C CA . ARG B 1 40 ? 24.348 60.425 -36.730 1.00 88.17 22 ARG B CA 1
ATOM 2697 C C . ARG B 1 40 ? 24.427 61.769 -37.448 1.00 84.58 22 ARG B C 1
ATOM 2698 O O . ARG B 1 40 ? 24.643 62.814 -36.827 1.00 87.44 22 ARG B O 1
ATOM 2706 N N . ASN B 1 41 ? 24.275 61.726 -38.767 1.00 76.22 23 ASN B N 1
ATOM 2707 C CA . ASN B 1 41 ? 24.321 62.929 -39.591 1.00 70.35 23 ASN B CA 1
ATOM 2708 C C . ASN B 1 41 ? 23.262 62.896 -40.693 1.00 66.49 23 ASN B C 1
ATOM 2709 O O . ASN B 1 41 ? 22.484 61.936 -40.789 1.00 64.47 23 ASN B O 1
ATOM 2714 N N . ALA B 1 42 ? 23.228 63.943 -41.516 1.00 68.72 24 ALA B N 1
ATOM 2715 C CA . ALA B 1 42 ? 22.280 63.997 -42.622 1.00 66.35 24 ALA B CA 1
ATOM 2716 C C . ALA B 1 42 ? 22.482 62.802 -43.551 1.00 67.28 24 ALA B C 1
ATOM 2717 O O . ALA B 1 42 ? 21.513 62.190 -43.995 1.00 62.81 24 ALA B O 1
ATOM 2719 N N . GLU B 1 43 ? 23.744 62.457 -43.812 1.00 71.52 25 GLU B N 1
ATOM 2720 C CA . GLU B 1 43 ? 24.072 61.324 -44.678 1.00 68.35 25 GLU B CA 1
ATOM 2721 C C . GLU B 1 43 ? 23.362 60.057 -44.244 1.00 65.00 25 GLU B C 1
ATOM 2722 O O . GLU B 1 43 ? 22.778 59.360 -45.072 1.00 67.04 25 GLU B O 1
ATOM 2728 N N . GLU B 1 44 ? 23.398 59.757 -42.950 1.00 66.43 26 GLU B N 1
ATOM 2729 C CA . GLU B 1 44 ? 22.751 58.539 -42.468 1.00 61.26 26 GLU B CA 1
ATOM 2730 C C . GLU B 1 44 ? 21.226 58.661 -42.522 1.00 56.68 26 GLU B C 1
ATOM 2731 O O . GLU B 1 44 ? 20.529 57.686 -42.828 1.00 53.71 26 GLU B O 1
ATOM 2737 N N . GLU B 1 45 ? 20.705 59.849 -42.225 1.00 57.15 27 GLU B N 1
ATOM 2738 C CA . GLU B 1 45 ? 19.254 60.022 -42.172 1.00 66.94 27 GLU B CA 1
ATOM 2739 C C . GLU B 1 45 ? 18.614 59.823 -43.547 1.00 64.28 27 GLU B C 1
ATOM 2740 O O . GLU B 1 45 ? 17.570 59.171 -43.668 1.00 54.58 27 GLU B O 1
ATOM 2746 N N . ALA B 1 46 ? 19.258 60.369 -44.572 1.00 58.31 28 ALA B N 1
ATOM 2747 C CA . ALA B 1 46 ? 18.783 60.237 -45.945 1.00 58.83 28 ALA B CA 1
ATOM 2748 C C . ALA B 1 46 ? 18.670 58.767 -46.371 1.00 62.71 28 ALA B C 1
ATOM 2749 O O . ALA B 1 46 ? 17.676 58.360 -46.975 1.00 60.43 28 ALA B O 1
ATOM 2751 N N . ARG B 1 47 ? 19.686 57.972 -46.047 1.00 55.99 29 ARG B N 1
ATOM 2752 C CA . ARG B 1 47 ? 19.698 56.564 -46.422 1.00 54.20 29 ARG B CA 1
ATOM 2753 C C . ARG B 1 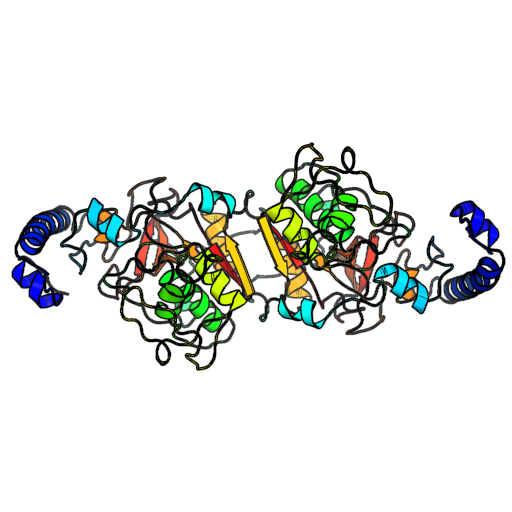47 ? 18.621 55.783 -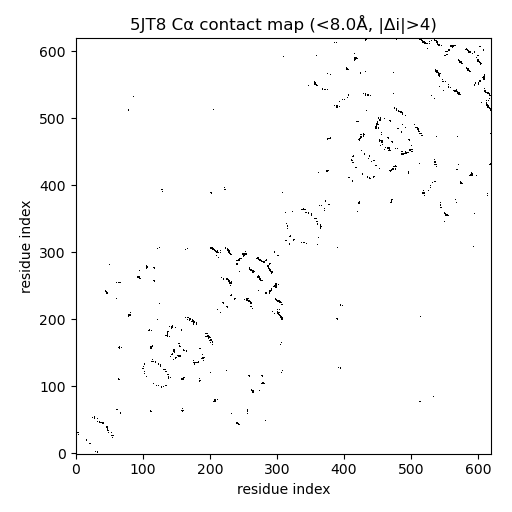45.657 1.00 57.66 29 ARG B C 1
ATOM 2754 O O . ARG B 1 47 ? 17.957 54.907 -46.220 1.00 50.51 29 ARG B O 1
ATOM 2762 N N . ARG B 1 48 ? 18.458 56.112 -44.377 1.00 52.75 30 ARG B N 1
ATOM 2763 C CA . ARG B 1 48 ? 17.443 55.475 -43.536 1.00 53.81 30 ARG B CA 1
ATOM 2764 C C . ARG B 1 48 ? 16.029 55.769 -44.040 1.00 53.86 30 ARG B C 1
ATOM 2765 O O . ARG B 1 48 ? 15.188 54.868 -44.097 1.00 47.38 30 ARG B O 1
ATOM 2773 N N . GLU B 1 49 ? 15.768 57.022 -44.410 1.00 50.88 31 GLU B N 1
ATOM 2774 C CA . GLU B 1 49 ? 14.450 57.376 -44.926 1.00 56.28 31 GLU B CA 1
ATOM 2775 C C . GLU B 1 49 ? 14.110 56.593 -46.201 1.00 54.07 31 GLU B C 1
ATOM 2776 O O . GLU B 1 49 ? 13.009 56.054 -46.332 1.00 53.60 31 GLU B O 1
ATOM 2782 N N . HIS B 1 50 ? 15.058 56.522 -47.129 1.00 52.05 32 HIS B N 1
ATOM 2783 C CA . HIS B 1 50 ? 14.827 55.827 -48.388 1.00 56.17 32 HIS B CA 1
ATOM 2784 C C . HIS B 1 50 ? 14.466 54.345 -48.187 1.00 50.96 32 HIS B C 1
ATOM 2785 O O . HIS B 1 50 ? 13.529 53.840 -48.807 1.00 49.44 32 HIS B O 1
ATOM 2792 N N . HIS B 1 51 ? 15.192 53.647 -47.319 1.00 54.47 33 HIS B N 1
ATOM 2793 C CA . HIS B 1 51 ? 14.929 52.222 -47.126 1.00 57.34 33 HIS B CA 1
ATOM 2794 C C . HIS B 1 51 ? 13.687 51.959 -46.259 1.00 52.74 33 HIS B C 1
ATOM 2795 O O . HIS B 1 51 ? 13.061 50.898 -46.370 1.00 47.54 33 HIS B O 1
ATOM 2802 N N . PHE B 1 52 ? 13.317 52.911 -45.409 1.00 50.01 34 PHE B N 1
ATOM 2803 C CA . PHE B 1 52 ? 12.056 52.768 -44.693 1.00 48.34 34 PHE B CA 1
ATOM 2804 C C . PHE B 1 52 ? 10.907 52.709 -45.699 1.00 46.16 34 PHE B C 1
ATOM 2805 O O . PHE B 1 52 ? 10.039 51.832 -45.621 1.00 43.46 34 PHE B O 1
ATOM 2813 N N . LYS B 1 53 ? 10.908 53.653 -46.636 1.00 46.56 35 LYS B N 1
ATOM 2814 C CA . LYS B 1 53 ? 9.889 53.708 -47.680 1.00 48.49 35 LYS B CA 1
ATOM 2815 C C . LYS B 1 53 ? 9.790 52.379 -48.444 1.00 52.21 35 LYS B C 1
ATOM 2816 O O . LYS B 1 53 ? 8.690 51.877 -48.703 1.00 50.23 35 LYS B O 1
ATOM 2822 N N . GLU B 1 54 ? 10.940 51.811 -48.799 1.00 54.47 36 GLU B N 1
ATOM 2823 C CA . GLU B 1 54 ? 10.973 50.480 -49.413 1.00 55.66 36 GLU B CA 1
ATOM 2824 C C . GLU B 1 54 ? 10.288 49.419 -48.541 1.00 47.79 36 GLU B C 1
ATOM 2825 O O . GLU B 1 54 ? 9.418 48.677 -49.012 1.00 45.06 36 GLU B O 1
ATOM 2831 N N . GLN B 1 55 ? 10.687 49.349 -47.274 1.00 46.57 37 GLN B N 1
ATOM 2832 C CA . GLN B 1 55 ? 10.163 48.330 -46.368 1.00 42.83 37 GLN B CA 1
ATOM 2833 C C . GLN B 1 55 ? 8.659 48.492 -46.160 1.00 45.87 37 GLN B C 1
ATOM 2834 O O . GLN B 1 55 ? 7.904 47.520 -46.200 1.00 45.26 37 GLN B O 1
ATOM 2840 N N . LEU B 1 56 ? 8.230 49.725 -45.921 1.00 43.50 38 LEU B N 1
ATOM 2841 C CA . LEU B 1 56 ? 6.814 50.003 -45.766 1.00 43.82 38 LEU B CA 1
ATOM 2842 C C . LEU B 1 56 ? 6.053 49.494 -46.981 1.00 44.41 38 LEU B C 1
ATOM 2843 O O . LEU B 1 56 ? 4.998 48.875 -46.878 1.00 47.63 38 LEU B O 1
ATOM 2848 N N . LYS B 1 57 ? 6.606 49.755 -48.151 1.00 45.31 39 LYS B N 1
ATOM 2849 C CA . LYS B 1 57 ? 5.903 49.406 -49.366 1.00 49.60 39 LYS B CA 1
ATOM 2850 C C . LYS B 1 57 ? 5.843 47.873 -49.461 1.00 45.33 39 LYS B C 1
ATOM 2851 O O . LYS B 1 57 ? 4.824 47.310 -49.874 1.00 43.90 39 LYS B O 1
ATOM 2857 N N . TRP B 1 58 ? 6.916 47.202 -49.043 1.00 41.93 40 TRP B N 1
ATOM 2858 C CA . TRP B 1 58 ? 6.906 45.744 -48.988 1.00 44.88 40 TRP B CA 1
ATOM 2859 C C . TRP B 1 58 ? 5.810 45.244 -48.049 1.00 46.79 40 TRP B C 1
ATOM 2860 O O . TRP B 1 58 ? 5.097 44.286 -48.370 1.00 42.74 40 TRP B O 1
ATOM 2871 N N . VAL B 1 59 ? 5.688 45.885 -46.887 1.00 45.16 41 VAL B N 1
ATOM 2872 C CA . VAL B 1 59 ? 4.707 45.469 -45.891 1.00 45.25 41 VAL B CA 1
ATOM 2873 C C . VAL B 1 59 ? 3.277 45.597 -46.432 1.00 46.09 41 VAL B C 1
ATOM 2874 O O . VAL B 1 59 ? 2.477 44.675 -46.295 1.00 44.53 41 VAL B O 1
ATOM 2878 N N . GLU B 1 60 ? 2.978 46.716 -47.082 1.00 44.56 42 GLU B N 1
ATOM 2879 C CA . GLU B 1 60 ? 1.635 46.978 -47.596 1.00 53.66 42 GLU B CA 1
ATOM 2880 C C . GLU B 1 60 ? 1.251 46.037 -48.748 1.00 54.33 42 GLU B C 1
ATOM 2881 O O . GLU B 1 60 ? 0.096 45.604 -48.886 1.00 47.36 42 GLU B O 1
ATOM 2887 N N . GLU B 1 61 ? 2.238 45.707 -49.566 1.00 48.43 43 GLU B N 1
ATOM 2888 C CA . GLU B 1 61 ? 2.028 44.772 -50.654 1.00 51.58 43 GLU B CA 1
ATOM 2889 C C . GLU B 1 61 ? 1.679 43.355 -50.142 1.00 53.74 43 GLU B C 1
ATOM 2890 O O . GLU B 1 61 ? 0.964 42.585 -50.807 1.00 50.78 43 GLU B O 1
ATOM 2896 N N . HIS B 1 62 ? 2.211 43.000 -48.976 1.00 46.67 44 HIS B N 1
ATOM 2897 C CA . HIS B 1 62 ? 2.204 41.612 -48.556 1.00 44.41 44 HIS B CA 1
ATOM 2898 C C . HIS B 1 62 ? 1.302 41.319 -47.378 1.00 43.17 44 HIS B C 1
ATOM 2899 O O . HIS B 1 62 ? 0.949 40.165 -47.178 1.00 45.03 44 HIS B O 1
ATOM 2906 N N . ASN B 1 63 ? 0.929 42.338 -46.605 1.00 45.04 45 ASN B N 1
ATOM 2907 C CA . ASN B 1 63 ? 0.113 42.131 -45.408 1.00 49.89 45 ASN B CA 1
ATOM 2908 C C . ASN B 1 63 ? -1.209 41.440 -45.742 1.00 48.86 45 ASN B C 1
ATOM 2909 O O . ASN B 1 63 ? -1.948 41.907 -46.600 1.00 55.92 45 ASN B O 1
ATOM 2914 N N . GLY B 1 64 ? -1.490 40.322 -45.074 1.00 50.82 46 GLY B N 1
ATOM 2915 C CA . GLY B 1 64 ? -2.729 39.582 -45.289 1.00 53.26 46 GLY B CA 1
ATOM 2916 C C . GLY B 1 64 ? -2.616 38.331 -46.160 1.00 59.51 46 GLY B C 1
ATOM 2917 O O . GLY B 1 64 ? -3.344 37.353 -45.962 1.00 62.99 46 GLY B O 1
ATOM 2918 N N . ILE B 1 65 ? -1.698 38.363 -47.121 1.00 59.94 47 ILE B N 1
ATOM 2919 C CA . ILE B 1 65 ? -1.497 37.262 -48.069 1.00 69.76 47 ILE B CA 1
ATOM 2920 C C . ILE B 1 65 ? -1.277 35.914 -47.376 1.00 70.64 47 ILE B C 1
ATOM 2921 O O . ILE B 1 65 ? -0.416 35.794 -46.496 1.00 74.02 47 ILE B O 1
ATOM 2926 N N . ASP B 1 66 ? -2.067 34.917 -47.776 1.00 66.76 48 ASP B N 1
ATOM 2927 C CA . ASP B 1 66 ? -2.029 33.573 -47.196 1.00 66.06 48 ASP B CA 1
ATOM 2928 C C . ASP B 1 66 ? -2.373 33.595 -45.707 1.00 61.12 48 ASP B C 1
ATOM 2929 O O . ASP B 1 66 ? -1.950 32.715 -44.956 1.00 63.12 48 ASP B O 1
ATOM 2934 N N . GLY B 1 67 ? -3.137 34.603 -45.285 1.00 51.73 49 GLY B N 1
ATOM 2935 C CA . GLY B 1 67 ? -3.508 34.748 -43.888 1.00 49.20 49 GLY B CA 1
ATOM 2936 C C . GLY B 1 67 ? -2.315 34.977 -42.964 1.00 47.22 49 GLY B C 1
ATOM 2937 O O . GLY B 1 67 ? -2.318 34.531 -41.813 1.00 50.71 49 GLY B O 1
ATOM 2938 N N . VAL B 1 68 ? -1.292 35.664 -43.470 1.00 43.26 50 VAL B N 1
ATOM 2939 C CA . VAL B 1 68 ? -0.111 35.995 -42.672 1.00 44.69 50 VAL B CA 1
ATOM 2940 C C . VAL B 1 68 ? 0.034 37.504 -42.547 1.00 39.31 50 VAL B C 1
ATOM 2941 O O . VAL B 1 68 ? -0.024 38.225 -43.545 1.00 46.43 50 VAL B O 1
ATOM 2945 N N . GLU B 1 69 ? 0.208 37.982 -41.319 1.00 39.15 51 GLU B N 1
ATOM 2946 C CA . GLU B 1 69 ? 0.405 39.408 -41.075 1.00 42.56 51 GLU B CA 1
ATOM 2947 C C . GLU B 1 69 ? 1.870 39.797 -41.230 1.00 39.59 51 GLU B C 1
ATOM 2948 O O . GLU B 1 69 ? 2.748 39.069 -40.790 1.00 38.74 51 GLU B O 1
ATOM 2954 N N . TYR B 1 70 ? 2.128 40.936 -41.870 1.00 40.74 52 TYR B N 1
ATOM 2955 C CA . TYR B 1 70 ? 3.468 41.515 -41.884 1.00 44.87 52 TYR B CA 1
ATOM 2956 C C . TYR B 1 70 ? 3.427 42.936 -41.347 1.00 46.55 52 TYR B C 1
ATOM 2957 O O . TYR B 1 70 ? 2.446 43.634 -41.554 1.00 53.55 52 TYR B O 1
ATOM 2966 N N . ALA B 1 71 ? 4.482 43.361 -40.655 1.00 46.24 53 ALA B N 1
ATOM 2967 C CA . ALA B 1 71 ? 4.464 44.647 -39.957 1.00 47.13 53 ALA B CA 1
ATOM 2968 C C . ALA B 1 71 ? 5.852 45.302 -39.802 1.00 48.37 53 ALA B C 1
ATOM 2969 O O . ALA B 1 71 ? 6.857 44.622 -39.576 1.00 42.86 53 ALA B O 1
ATOM 2971 N N . ILE B 1 72 ? 5.881 46.630 -39.912 1.00 41.51 54 ILE B N 1
ATOM 2972 C CA . ILE B 1 72 ? 7.085 47.435 -39.677 1.00 41.27 54 ILE B CA 1
ATOM 2973 C C . ILE B 1 72 ? 7.639 47.217 -38.266 1.00 39.11 54 ILE B C 1
ATOM 2974 O O . ILE B 1 72 ? 6.881 46.990 -37.330 1.00 37.74 54 ILE B O 1
ATOM 2979 N N . ASN B 1 73 ? 8.964 47.245 -38.124 1.00 38.90 55 ASN B N 1
ATOM 2980 C CA . ASN B 1 73 ? 9.604 47.109 -36.808 1.00 35.65 55 ASN B CA 1
ATOM 2981 C C . ASN B 1 73 ? 10.808 48.043 -36.694 1.00 37.02 55 ASN B C 1
ATOM 2982 O O . ASN B 1 73 ? 11.027 48.885 -37.575 1.00 37.98 55 ASN B O 1
ATOM 2987 N N . GLU B 1 74 ? 11.584 47.900 -35.620 1.00 36.14 56 GLU B N 1
ATOM 2988 C CA . GLU B 1 74 ? 12.733 48.776 -35.373 1.00 38.01 56 GLU B CA 1
ATOM 2989 C C . GLU B 1 74 ? 13.785 48.745 -36.494 1.00 36.20 56 GLU B C 1
ATOM 2990 O O . GLU B 1 74 ? 14.484 49.734 -36.700 1.00 43.70 56 GLU B O 1
ATOM 2996 N N . TYR B 1 75 ? 13.876 47.628 -37.221 1.00 34.86 57 TYR B N 1
ATOM 2997 C CA . TYR B 1 75 ? 14.887 47.463 -38.280 1.00 39.98 57 TYR B CA 1
ATOM 2998 C C . TYR B 1 75 ? 14.436 47.898 -39.680 1.00 41.10 57 TYR B C 1
ATOM 2999 O O . TYR B 1 75 ? 15.170 47.702 -40.658 1.00 38.66 57 TYR B O 1
ATOM 3008 N N . SER B 1 76 ? 13.244 48.482 -39.775 1.00 38.32 58 SER B N 1
ATOM 3009 C CA . SER B 1 76 ? 12.638 48.782 -41.068 1.00 39.77 58 SER B CA 1
ATOM 3010 C C . SER B 1 76 ? 13.297 49.948 -41.811 1.00 45.73 58 SER B C 1
ATOM 3011 O O . SER B 1 76 ? 12.903 50.261 -42.932 1.00 50.36 58 SER B O 1
ATOM 3014 N N . ASP B 1 77 ? 14.296 50.589 -41.207 1.00 46.10 59 ASP B N 1
ATOM 3015 C CA . ASP B 1 77 ? 15.029 51.639 -41.917 1.00 50.04 59 ASP B CA 1
ATOM 3016 C C . ASP B 1 77 ? 16.323 51.093 -42.527 1.00 47.55 59 ASP B C 1
ATOM 3017 O O . ASP B 1 77 ? 17.241 51.849 -42.834 1.00 47.83 59 ASP B O 1
ATOM 3022 N N . MET B 1 78 ? 16.378 49.777 -42.710 1.00 47.95 60 MET B N 1
ATOM 3023 C CA . MET B 1 78 ? 17.557 49.129 -43.274 1.00 49.50 60 MET B CA 1
ATOM 3024 C C . MET B 1 78 ? 17.225 48.260 -44.484 1.00 49.63 60 MET B C 1
ATOM 3025 O O . MET B 1 78 ? 16.308 47.434 -44.444 1.00 46.05 60 MET B O 1
ATOM 3030 N N . SER B 1 79 ? 17.984 48.458 -45.557 1.00 50.47 61 SER B N 1
ATOM 3031 C CA . SER B 1 79 ? 17.961 47.553 -46.700 1.00 53.26 61 SER B CA 1
ATOM 3032 C C . SER B 1 79 ? 18.255 46.119 -46.263 1.00 40.67 61 SER B C 1
ATOM 3033 O O . SER B 1 79 ? 18.809 45.885 -45.183 1.00 39.11 61 SER B O 1
ATOM 3036 N N . GLU B 1 80 ? 17.870 45.162 -47.101 1.00 39.68 62 GLU B N 1
ATOM 3037 C CA . GLU B 1 80 ? 18.178 43.760 -46.838 1.00 41.67 62 GLU B CA 1
ATOM 3038 C C . GLU B 1 80 ? 19.665 43.597 -46.486 1.00 44.38 62 GLU B C 1
ATOM 3039 O O . GLU B 1 80 ? 20.007 42.972 -45.482 1.00 41.41 62 GLU B O 1
ATOM 3045 N N . GLN B 1 81 ? 20.527 44.192 -47.312 1.00 40.22 63 GLN B N 1
ATOM 3046 C CA . GLN B 1 81 ? 21.981 44.086 -47.184 1.00 49.86 63 GLN B CA 1
ATOM 3047 C C . GLN B 1 81 ? 22.520 44.671 -45.883 1.00 47.40 63 GLN B C 1
ATOM 3048 O O . GLN B 1 81 ? 23.313 44.021 -45.204 1.00 45.24 63 GLN B O 1
ATOM 3054 N N . GLU B 1 82 ? 22.115 45.888 -45.522 1.00 47.33 64 GLU B N 1
ATOM 3055 C CA . GLU B 1 82 ? 22.664 46.465 -44.295 1.00 54.69 64 GLU B CA 1
ATOM 3056 C C . GLU B 1 82 ? 22.029 45.843 -43.044 1.00 48.94 64 GLU B C 1
ATOM 3057 O O . GLU B 1 82 ? 22.634 45.868 -41.968 1.00 46.23 64 GLU B O 1
ATOM 3063 N N . PHE B 1 83 ? 20.834 45.271 -43.181 1.00 42.09 65 PHE B N 1
ATOM 3064 C CA . PHE B 1 83 ? 20.215 44.569 -42.061 1.00 36.55 65 PHE B CA 1
ATOM 3065 C C . PHE B 1 83 ? 20.942 43.239 -41.845 1.00 40.40 65 PHE B C 1
ATOM 3066 O O . PHE B 1 83 ? 21.260 42.862 -40.713 1.00 36.50 65 PHE B O 1
ATOM 3074 N N . SER B 1 84 ? 21.193 42.526 -42.937 1.00 44.06 66 SER B N 1
ATOM 3075 C CA . SER B 1 84 ? 22.012 41.326 -42.882 1.00 41.50 66 SER B CA 1
ATOM 3076 C C . SER B 1 84 ? 23.342 41.627 -42.177 1.00 43.57 66 SER B C 1
ATOM 3077 O O . SER B 1 84 ? 23.767 40.893 -41.274 1.00 41.70 66 SER B O 1
ATOM 3080 N N . PHE B 1 85 ? 23.972 42.729 -42.571 1.00 41.67 67 PHE B N 1
ATOM 3081 C CA . PHE B 1 85 ? 25.217 43.177 -41.946 1.00 47.46 67 PHE B CA 1
ATOM 3082 C C . PHE B 1 85 ? 25.014 43.535 -40.473 1.00 47.07 67 PHE B C 1
ATOM 3083 O O . PHE B 1 85 ? 25.857 43.227 -39.617 1.00 47.92 67 PHE B O 1
ATOM 3091 N N . HIS B 1 86 ? 23.892 44.193 -40.193 1.00 40.98 68 HIS B N 1
ATOM 3092 C CA . HIS B 1 86 ? 23.478 44.500 -38.833 1.00 41.19 68 HIS B CA 1
ATOM 3093 C C . HIS B 1 86 ? 23.352 43.237 -37.975 1.00 40.21 68 HIS B C 1
ATOM 3094 O O . HIS B 1 86 ? 23.639 43.256 -36.769 1.00 39.75 68 HIS B O 1
ATOM 3101 N N . LEU B 1 87 ? 22.921 42.140 -38.593 1.00 35.30 69 LEU B N 1
ATOM 3102 C CA . LEU B 1 87 ? 22.748 40.895 -37.854 1.00 36.29 69 LEU B CA 1
ATOM 3103 C C . LEU B 1 87 ? 24.069 40.154 -37.652 1.00 42.39 69 LEU B C 1
ATOM 3104 O O . LEU B 1 87 ? 24.341 39.672 -36.559 1.00 46.42 69 LEU B O 1
ATOM 3109 N N . SER B 1 88 ? 24.898 40.066 -38.688 1.00 43.82 70 SER B N 1
ATOM 3110 C CA . SER B 1 88 ? 26.146 39.327 -38.535 1.00 52.42 70 SER B CA 1
ATOM 3111 C C . SER B 1 88 ? 27.274 39.779 -39.465 1.00 52.40 70 SER B C 1
ATOM 3112 O O . SER B 1 88 ? 27.989 38.946 -40.017 1.00 56.12 70 SER B O 1
ATOM 3115 N N . GLY B 1 89 ? 27.424 41.092 -39.621 1.00 50.96 71 GLY B N 1
ATOM 3116 C CA . GLY B 1 89 ? 28.580 41.703 -40.265 1.00 56.86 71 GLY B CA 1
ATOM 3117 C C . GLY B 1 89 ? 29.164 41.030 -41.497 1.00 61.73 71 GLY B C 1
ATOM 3118 O O . GLY B 1 89 ? 30.348 41.200 -41.797 1.00 60.72 71 GLY B O 1
ATOM 3119 N N . GLY B 1 90 ? 28.339 40.265 -42.210 1.00 68.29 72 GLY B N 1
ATOM 3120 C CA . GLY B 1 90 ? 28.787 39.519 -43.375 1.00 76.96 72 GLY B CA 1
ATOM 3121 C C . GLY B 1 90 ? 29.977 38.617 -43.093 1.00 82.33 72 GLY B C 1
ATOM 3122 O O . GLY B 1 90 ? 30.740 38.286 -44.003 1.00 80.21 72 GLY B O 1
ATOM 3123 N N . GLY B 1 91 ? 30.130 38.214 -41.833 1.00 85.89 73 GLY B N 1
ATOM 3124 C CA . GLY B 1 91 ? 31.304 37.475 -41.403 1.00 85.42 73 GLY B CA 1
ATOM 3125 C C . GLY B 1 91 ? 31.012 36.190 -40.651 1.00 78.90 73 GLY B C 1
ATOM 3126 O O . GLY B 1 91 ? 31.561 35.960 -39.571 1.00 76.48 73 GLY B O 1
ATOM 3127 N N . LEU B 1 92 ? 30.147 35.352 -41.219 1.00 72.86 74 LEU B N 1
ATOM 3128 C CA . LEU B 1 92 ? 29.884 34.029 -40.659 1.00 65.42 74 LEU B CA 1
ATOM 3129 C C . LEU B 1 92 ? 30.592 32.926 -41.448 1.00 63.35 74 LEU B C 1
ATOM 3130 O O . LEU B 1 92 ? 30.127 32.520 -42.515 1.00 66.81 74 LEU B O 1
ATOM 3135 N N . ASN B 1 93 ? 31.712 32.446 -40.912 1.00 53.02 75 ASN B N 1
ATOM 3136 C CA . ASN B 1 93 ? 32.466 31.352 -41.519 1.00 47.90 75 ASN B CA 1
ATOM 3137 C C . ASN B 1 93 ? 31.674 30.031 -41.467 1.00 47.05 75 ASN B C 1
ATOM 3138 O O . ASN B 1 93 ? 31.627 29.357 -40.443 1.00 44.86 75 ASN B O 1
ATOM 3143 N N . PHE B 1 94 ? 31.057 29.672 -42.588 1.00 47.56 76 PHE B N 1
ATOM 3144 C CA . PHE B 1 94 ? 30.269 28.451 -42.686 1.00 51.14 76 PHE B CA 1
ATOM 3145 C C . PHE B 1 94 ? 31.127 27.191 -42.801 1.00 52.10 76 PHE B C 1
ATOM 3146 O O . PHE B 1 94 ? 30.681 26.100 -42.447 1.00 50.71 76 PHE B O 1
ATOM 3154 N N . THR B 1 95 ? 32.352 27.337 -43.293 1.00 47.78 77 THR B N 1
ATOM 3155 C CA . THR B 1 95 ? 33.282 26.218 -43.259 1.00 51.75 77 THR B CA 1
ATOM 3156 C C . THR B 1 95 ? 33.492 25.802 -41.810 1.00 51.56 77 THR B C 1
ATOM 3157 O O . THR B 1 95 ? 33.512 24.614 -41.476 1.00 47.01 77 THR B O 1
ATOM 3161 N N . TYR B 1 96 ? 33.630 26.812 -40.958 1.00 53.00 78 TYR B N 1
ATOM 3162 C CA . TYR B 1 96 ? 33.876 26.627 -39.538 1.00 50.41 78 TYR B CA 1
ATOM 3163 C C . TYR B 1 96 ? 32.683 25.923 -38.879 1.00 46.94 78 TYR B C 1
ATOM 3164 O O . TYR B 1 96 ? 32.842 24.925 -38.165 1.00 44.10 78 TYR B O 1
ATOM 3173 N N . MET B 1 97 ? 31.488 26.443 -39.148 1.00 40.58 79 MET B N 1
ATOM 3174 C CA . MET B 1 97 ? 30.258 25.904 -38.575 1.00 41.34 79 MET B CA 1
ATOM 3175 C C . MET B 1 97 ? 30.011 24.458 -39.009 1.00 36.22 79 MET B C 1
ATOM 3176 O O . MET B 1 97 ? 29.610 23.644 -38.201 1.00 42.85 79 MET B O 1
ATOM 3181 N N . LYS B 1 98 ? 30.270 24.138 -40.275 1.00 40.16 80 LYS B N 1
ATOM 3182 C CA . LYS B 1 98 ? 30.058 22.771 -40.766 1.00 39.97 80 LYS B CA 1
ATOM 3183 C C . LYS B 1 98 ? 31.038 21.760 -40.155 1.00 42.82 80 LYS B C 1
ATOM 3184 O O . LYS B 1 98 ? 30.677 20.607 -39.917 1.00 45.91 80 LYS B O 1
ATOM 3190 N N . MET B 1 99 ? 32.271 22.188 -39.894 1.00 41.79 81 MET B N 1
ATOM 3191 C CA . MET B 1 99 ? 33.269 21.289 -39.315 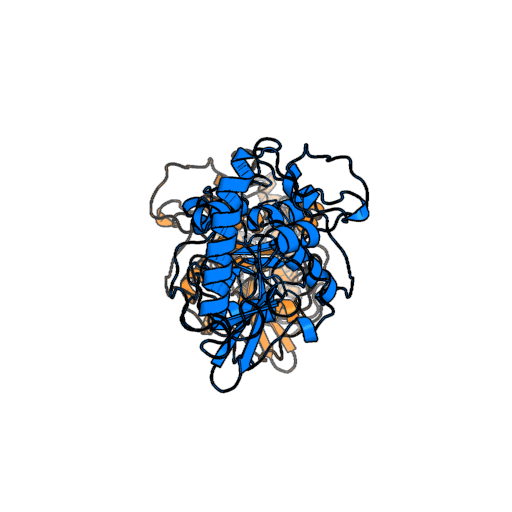1.00 45.69 81 MET B CA 1
ATOM 3192 C C . MET B 1 99 ? 32.906 20.858 -37.899 1.00 42.21 81 MET B C 1
ATOM 3193 O O . MET B 1 99 ? 33.269 19.769 -37.459 1.00 44.33 81 MET B O 1
ATOM 3198 N N . GLU B 1 100 ? 32.203 21.732 -37.192 1.00 38.56 82 GLU B N 1
ATOM 3199 C CA . GLU B 1 100 ? 31.773 21.480 -35.822 1.00 45.08 82 GLU B CA 1
ATOM 3200 C C . GLU B 1 100 ? 30.640 20.458 -35.709 1.00 36.43 82 GLU B C 1
ATOM 3201 O O . GLU B 1 100 ? 30.502 19.764 -34.701 1.00 42.16 82 GLU B O 1
ATOM 3207 N N . ALA B 1 101 ? 29.814 20.397 -36.748 1.00 31.56 83 ALA B N 1
ATOM 3208 C CA . ALA B 1 101 ? 28.603 19.581 -36.755 1.00 25.75 83 ALA B CA 1
ATOM 3209 C C . ALA B 1 101 ? 28.851 18.078 -36.656 1.00 28.94 83 ALA B C 1
ATOM 3210 O O . ALA B 1 101 ? 29.871 17.561 -37.143 1.00 29.33 83 ALA B O 1
ATOM 3212 N N . ALA B 1 102 ? 27.891 17.370 -36.067 1.00 23.57 84 ALA B N 1
ATOM 3213 C CA . ALA B 1 102 ? 27.795 15.922 -36.278 1.00 32.63 84 ALA B CA 1
ATOM 3214 C C . ALA B 1 102 ? 27.838 15.596 -37.775 1.00 33.78 84 ALA B C 1
ATOM 3215 O O . ALA B 1 102 ? 27.357 16.371 -38.614 1.00 31.89 84 ALA B O 1
ATOM 3217 N N . LYS B 1 103 ? 28.413 14.446 -38.105 1.00 30.71 85 LYS B N 1
ATOM 3218 C CA . LYS B 1 103 ? 28.500 13.998 -39.492 1.00 31.56 85 LYS B CA 1
ATOM 3219 C C . LYS B 1 103 ? 27.400 12.981 -39.841 1.00 35.94 85 LYS B C 1
ATOM 3220 O O . LYS B 1 103 ? 27.122 12.739 -41.010 1.00 32.58 85 LYS B O 1
ATOM 3226 N N . GLU B 1 104 ? 26.771 12.394 -38.823 1.00 35.78 86 GLU B N 1
ATOM 3227 C CA . GLU B 1 104 ? 25.704 11.405 -39.054 1.00 33.29 86 GLU B CA 1
ATOM 3228 C C . GLU B 1 104 ? 24.373 11.874 -38.481 1.00 26.79 86 GLU B C 1
ATOM 3229 O O . GLU B 1 104 ? 24.349 12.663 -37.540 1.00 28.28 86 GLU B O 1
ATOM 3235 N N . PRO B 1 105 ? 23.254 11.384 -39.039 1.00 27.49 87 PRO B N 1
ATOM 3236 C CA . PRO B 1 105 ? 21.959 11.618 -38.380 1.00 28.85 87 PRO B CA 1
ATOM 3237 C C . PRO B 1 105 ? 21.871 10.932 -37.015 1.00 38.79 87 PRO B C 1
ATOM 3238 O O . PRO B 1 105 ? 22.790 10.180 -36.640 1.00 33.79 87 PRO B O 1
ATOM 3242 N N . LEU B 1 106 ? 20.782 11.187 -36.285 1.00 35.42 88 LEU B N 1
ATOM 3243 C CA . LEU B 1 106 ? 20.543 10.490 -35.029 1.00 32.29 88 LEU B CA 1
ATOM 3244 C C . LEU B 1 106 ? 20.393 9.000 -35.303 1.00 26.91 88 LEU B C 1
ATOM 3245 O O . LEU B 1 106 ? 19.928 8.609 -36.372 1.00 30.18 88 LEU B O 1
ATOM 3250 N N . ILE B 1 107 ? 20.791 8.177 -34.339 1.00 30.98 89 ILE B N 1
ATOM 3251 C CA . ILE B 1 107 ? 20.507 6.751 -34.396 1.00 34.50 89 ILE B CA 1
ATOM 3252 C C . ILE B 1 107 ? 18.998 6.618 -34.577 1.00 36.57 89 ILE B C 1
ATOM 3253 O O . ILE B 1 107 ? 18.205 7.184 -33.802 1.00 29.33 89 ILE B O 1
ATOM 3258 N N . ASN B 1 108 ? 18.624 5.907 -35.634 1.00 39.18 90 ASN B N 1
ATOM 3259 C CA . ASN B 1 108 ? 17.318 6.072 -36.266 1.00 52.09 90 ASN B CA 1
ATOM 3260 C C . ASN B 1 108 ? 16.257 5.179 -35.687 1.00 56.58 90 ASN B C 1
ATOM 3261 O O . ASN B 1 108 ? 15.469 4.586 -36.429 1.00 54.43 90 ASN B O 1
ATOM 3266 N N . THR B 1 109 ? 16.216 5.095 -34.362 1.00 58.11 91 THR B N 1
ATOM 3267 C CA . THR B 1 109 ? 15.384 4.084 -33.733 1.00 65.19 91 THR B CA 1
ATOM 3268 C C . THR B 1 109 ? 14.215 4.642 -32.928 1.00 64.40 91 THR B C 1
ATOM 3269 O O . THR B 1 109 ? 13.300 3.894 -32.568 1.00 58.46 91 THR B O 1
ATOM 3273 N N . TYR B 1 110 ? 14.246 5.946 -32.655 1.00 68.15 92 TYR B N 1
ATOM 3274 C CA . TYR B 1 110 ? 13.185 6.591 -31.886 1.00 70.25 92 TYR B CA 1
ATOM 3275 C C . TYR B 1 110 ? 11.821 6.432 -32.581 1.00 74.87 92 TYR B C 1
ATOM 3276 O O . TYR B 1 110 ? 11.640 6.820 -33.740 1.00 73.36 92 TYR B O 1
ATOM 3285 N N . GLY B 1 111 ? 10.876 5.841 -31.852 1.00 79.21 93 GLY B N 1
ATOM 3286 C CA . GLY B 1 111 ? 9.639 5.332 -32.421 1.00 84.12 93 GLY B CA 1
ATOM 3287 C C . GLY B 1 111 ? 8.774 6.301 -33.201 1.00 86.38 93 GLY B C 1
ATOM 3288 O O . GLY B 1 111 ? 8.786 6.302 -34.437 1.00 90.20 93 GLY B O 1
ATOM 3289 N N . SER B 1 112 ? 8.005 7.111 -32.481 1.00 79.71 94 SER B N 1
ATOM 3290 C CA . SER B 1 112 ? 7.116 8.078 -33.119 1.00 70.91 94 SER B CA 1
ATOM 3291 C C . SER B 1 112 ? 7.067 9.382 -32.333 1.00 56.84 94 SER B C 1
ATOM 3292 O O . SER B 1 112 ? 7.337 9.413 -31.128 1.00 56.70 94 SER B O 1
ATOM 3295 N N . LEU B 1 113 ? 6.717 10.452 -33.033 1.00 46.66 95 LEU B N 1
ATOM 3296 C CA . LEU B 1 113 ? 6.705 11.786 -32.455 1.00 43.68 95 LEU B CA 1
ATOM 3297 C C . LEU B 1 113 ? 5.291 12.300 -32.317 1.00 39.04 95 LEU B C 1
ATOM 3298 O O . LEU B 1 113 ? 4.486 12.157 -33.231 1.00 36.12 95 LEU B O 1
ATOM 3303 N N . PRO B 1 114 ? 4.986 12.927 -31.177 1.00 44.91 96 PRO B N 1
ATOM 3304 C CA . PRO B 1 114 ? 3.661 13.546 -31.049 1.00 42.57 96 PRO B CA 1
ATOM 3305 C C . PRO B 1 114 ? 3.455 14.627 -32.106 1.00 40.29 96 PRO B C 1
ATOM 3306 O O . PRO B 1 114 ? 4.411 15.285 -32.545 1.00 36.24 96 PRO B O 1
ATOM 3310 N N . GLN B 1 115 ? 2.210 14.794 -32.518 1.00 37.59 97 GLN B N 1
ATOM 3311 C CA . GLN B 1 115 ? 1.849 15.749 -33.550 1.00 43.37 97 GLN B CA 1
ATOM 3312 C C . GLN B 1 115 ? 2.111 17.204 -33.116 1.00 42.49 97 GLN B C 1
ATOM 3313 O O . GLN B 1 115 ? 2.395 18.063 -33.944 1.00 39.19 97 GLN B O 1
ATOM 3319 N N . ASN B 1 116 ? 2.025 17.469 -31.816 1.00 42.42 98 ASN B N 1
ATOM 3320 C CA . ASN B 1 116 ? 2.195 18.819 -31.290 1.00 40.11 98 ASN B CA 1
ATOM 3321 C C . ASN B 1 116 ? 3.126 18.791 -30.092 1.00 35.55 98 ASN B C 1
ATOM 3322 O O . ASN B 1 116 ? 3.071 17.876 -29.286 1.00 36.36 98 ASN B O 1
ATOM 3327 N N . PHE B 1 117 ? 3.990 19.795 -29.976 1.00 33.10 99 PHE B N 1
ATOM 3328 C CA . PHE B 1 117 ? 4.923 19.866 -28.864 1.00 27.45 99 PHE B CA 1
ATOM 3329 C C . PHE B 1 117 ? 5.392 21.300 -28.695 1.00 30.13 99 PHE B C 1
ATOM 3330 O O . PHE B 1 117 ? 5.934 21.893 -29.620 1.00 30.91 99 PHE B O 1
ATOM 3338 N N . ASP B 1 118 ? 5.170 21.856 -27.512 1.00 26.61 100 ASP B N 1
ATOM 3339 C CA . ASP B 1 118 ? 5.443 23.262 -27.269 1.00 25.79 100 ASP B CA 1
ATOM 3340 C C . ASP B 1 118 ? 6.072 23.451 -25.885 1.00 27.39 100 ASP B C 1
ATOM 3341 O O . ASP B 1 118 ? 5.374 23.422 -24.872 1.00 32.30 100 ASP B O 1
ATOM 3346 N N . TRP B 1 119 ? 7.387 23.648 -25.838 1.00 23.49 101 TRP B N 1
ATOM 3347 C CA . TRP B 1 119 ? 8.057 23.830 -24.554 1.00 31.57 101 TRP B CA 1
ATOM 3348 C C . TRP B 1 119 ? 7.458 25.020 -23.774 1.00 29.31 101 TRP B C 1
ATOM 3349 O O . TRP B 1 119 ? 7.562 25.073 -22.559 1.00 29.31 101 TRP B O 1
ATOM 3360 N N . ARG B 1 120 ? 6.785 25.944 -24.451 1.00 30.66 102 ARG B N 1
ATOM 3361 C CA . ARG B 1 120 ? 6.116 27.020 -23.712 1.00 32.45 102 ARG B CA 1
ATOM 3362 C C . ARG B 1 120 ? 5.016 26.511 -22.761 1.00 33.46 102 ARG B C 1
ATOM 3363 O O . ARG B 1 120 ? 4.763 27.130 -21.729 1.00 30.28 102 ARG B O 1
ATOM 3371 N N . GLN B 1 121 ? 4.353 25.404 -23.098 1.00 28.96 103 GLN B N 1
ATOM 3372 C CA . GLN B 1 121 ? 3.291 24.908 -22.202 1.00 33.95 103 GLN B CA 1
ATOM 3373 C C . GLN B 1 121 ? 3.821 23.817 -21.301 1.00 33.24 103 GLN B C 1
ATOM 3374 O O . GLN B 1 121 ? 3.194 23.477 -20.315 1.00 41.20 103 GLN B O 1
ATOM 3380 N N . LYS B 1 122 ? 4.979 23.262 -21.640 1.00 36.56 104 LYS B N 1
ATOM 3381 C CA . LYS B 1 122 ? 5.553 22.199 -20.835 1.00 41.47 104 LYS B CA 1
ATOM 3382 C C . LYS B 1 122 ? 6.487 22.749 -19.767 1.00 38.69 104 LYS B C 1
ATOM 3383 O O . LYS B 1 122 ? 6.929 22.016 -18.888 1.00 37.62 104 LYS B O 1
ATOM 3389 N N . ALA B 1 123 ? 6.751 24.050 -19.820 1.00 34.13 105 ALA B N 1
ATOM 3390 C CA . ALA B 1 123 ? 7.640 24.679 -18.854 1.00 32.32 105 ALA B CA 1
ATOM 3391 C C . ALA B 1 123 ? 7.426 26.180 -18.805 1.00 29.18 105 ALA B C 1
ATOM 3392 O O . ALA B 1 123 ? 6.810 26.770 -19.693 1.00 37.23 105 ALA B O 1
ATOM 3394 N N . ARG B 1 124 ? 7.957 26.798 -17.761 1.00 27.28 106 ARG B N 1
ATOM 3395 C CA . ARG B 1 124 ? 7.831 28.232 -17.592 1.00 37.73 106 ARG B CA 1
ATOM 3396 C C . ARG B 1 124 ? 9.012 28.919 -18.262 1.00 36.31 106 ARG B C 1
ATOM 3397 O O . ARG B 1 124 ? 10.071 29.072 -17.674 1.00 32.95 106 ARG B O 1
ATOM 3405 N N . LEU B 1 125 ? 8.836 29.317 -19.514 1.00 30.86 107 LEU B N 1
ATOM 3406 C CA . LEU B 1 125 ? 9.964 29.850 -20.249 1.00 32.03 107 LEU B CA 1
ATOM 3407 C C . LEU B 1 125 ? 10.140 31.310 -19.892 1.00 33.52 107 LEU B C 1
ATOM 3408 O O . LEU B 1 125 ? 9.232 31.942 -19.362 1.00 31.52 107 LEU B O 1
ATOM 3413 N N . THR B 1 126 ? 11.328 31.847 -20.135 1.00 37.72 108 THR B N 1
ATOM 3414 C CA . THR B 1 126 ? 11.571 33.223 -19.738 1.00 36.83 108 THR B CA 1
ATOM 3415 C C . THR B 1 126 ? 10.941 34.142 -20.792 1.00 35.96 108 THR B C 1
ATOM 3416 O O . THR B 1 126 ? 10.566 33.699 -21.883 1.00 32.23 108 THR B O 1
ATOM 3420 N N . ARG B 1 127 ? 10.777 35.410 -20.454 1.00 24.27 109 ARG B N 1
ATOM 3421 C CA . ARG B 1 127 ? 10.138 36.329 -21.365 1.00 29.04 109 ARG B CA 1
ATOM 3422 C C . ARG B 1 127 ? 11.034 36.660 -22.547 1.00 29.44 109 ARG B C 1
ATOM 3423 O O . ARG B 1 127 ? 12.265 36.541 -22.482 1.00 25.99 109 ARG B O 1
ATOM 3431 N N . ILE B 1 128 ? 10.379 37.054 -23.631 1.00 30.24 110 ILE B N 1
ATOM 3432 C CA . ILE B 1 128 ? 11.011 37.455 -24.881 1.00 32.41 110 ILE B CA 1
ATOM 3433 C C . ILE B 1 128 ? 12.003 38.615 -24.676 1.00 28.37 110 ILE B C 1
ATOM 3434 O O . ILE B 1 128 ? 11.698 39.575 -23.985 1.00 26.35 110 ILE B O 1
ATOM 3439 N N . ARG B 1 129 ? 13.186 38.498 -25.265 1.00 29.18 111 ARG B N 1
ATOM 3440 C CA . ARG B 1 129 ? 14.210 39.539 -25.166 1.00 31.33 111 ARG B CA 1
ATOM 3441 C C . ARG B 1 129 ? 14.297 40.357 -26.448 1.00 35.02 111 ARG B C 1
ATOM 3442 O O . ARG B 1 129 ? 13.658 40.035 -27.465 1.00 25.43 111 ARG B O 1
ATOM 3450 N N . GLN B 1 130 ? 15.129 41.394 -26.408 1.00 30.31 112 GLN B N 1
ATOM 3451 C CA . GLN B 1 130 ? 15.250 42.296 -27.545 1.00 33.79 112 GLN B CA 1
ATOM 3452 C C . GLN B 1 130 ? 16.711 42.725 -27.730 1.00 31.62 112 GLN B C 1
ATOM 3453 O O . GLN B 1 130 ? 17.247 43.481 -26.919 1.00 29.03 112 GLN B O 1
ATOM 3459 N N . GLN B 1 131 ? 17.353 42.219 -28.783 1.00 27.74 113 GLN B N 1
ATOM 3460 C CA . GLN B 1 131 ? 18.786 42.458 -28.992 1.00 31.53 113 GLN B CA 1
ATOM 3461 C C . GLN B 1 131 ? 19.091 43.906 -29.436 1.00 29.98 113 GLN B C 1
ATOM 3462 O O . GLN B 1 131 ? 20.186 44.429 -29.200 1.00 30.96 113 GLN B O 1
ATOM 3468 N N . GLY B 1 132 ? 18.106 44.562 -30.036 1.00 31.25 114 GLY B N 1
ATOM 3469 C CA . GLY B 1 132 ? 18.252 45.952 -30.447 1.00 31.96 114 GLY B CA 1
ATOM 3470 C C . GLY B 1 132 ? 19.275 46.088 -31.564 1.00 32.65 114 GLY B C 1
ATOM 3471 O O . GLY B 1 132 ? 19.414 45.193 -32.393 1.00 31.86 114 GLY B O 1
ATOM 3472 N N . SER B 1 133 ? 20.017 47.186 -31.560 1.00 34.25 115 SER B N 1
ATOM 3473 C CA . SER B 1 133 ? 20.955 47.500 -32.635 1.00 40.46 115 SER B CA 1
ATOM 3474 C C . SER B 1 133 ? 22.325 46.867 -32.385 1.00 37.09 115 SER B C 1
ATOM 3475 O O . SER B 1 133 ? 23.332 47.554 -32.254 1.00 38.08 115 SER B O 1
ATOM 3477 N N . CYS B 1 134 ? 22.347 45.550 -32.319 1.00 33.73 116 CYS B N 1
ATOM 3478 C CA . CYS B 1 134 ? 23.563 44.803 -32.062 1.00 33.57 116 CYS B CA 1
ATOM 3479 C C . CYS B 1 134 ? 23.387 43.422 -32.675 1.00 33.62 116 CYS B C 1
ATOM 3480 O O . CYS B 1 134 ? 22.324 42.837 -32.544 1.00 31.11 116 CYS B O 1
ATOM 3483 N N . GLY B 1 135 ? 24.402 42.920 -33.375 1.00 32.35 117 GLY B N 1
ATOM 3484 C CA . GLY B 1 135 ? 24.312 41.618 -34.008 1.00 31.12 117 GLY B CA 1
ATOM 3485 C C . GLY B 1 135 ? 24.614 40.500 -33.013 1.00 38.02 117 GLY B C 1
ATOM 3486 O O . GLY B 1 135 ? 25.533 39.710 -33.193 1.00 33.90 117 GLY B O 1
ATOM 3487 N N . SER B 1 136 ? 23.836 40.448 -31.946 1.00 29.08 118 SER B N 1
ATOM 3488 C CA . SER B 1 136 ? 24.135 39.583 -30.827 1.00 29.64 118 SER B CA 1
ATOM 3489 C C . SER B 1 136 ? 23.165 38.412 -30.720 1.00 33.66 118 SER B C 1
ATOM 3490 O O . SER B 1 136 ? 23.028 37.826 -29.639 1.00 25.83 118 SER B O 1
ATOM 3500 N N . TRP B 1 138 ? 23.287 35.480 -31.692 1.00 28.12 120 TRP B N 1
ATOM 3501 C CA . TRP B 1 138 ? 23.938 34.235 -31.296 1.00 25.49 120 TRP B CA 1
ATOM 3502 C C . TRP B 1 138 ? 23.988 34.109 -29.775 1.00 23.33 120 TRP B C 1
ATOM 3503 O O . TRP B 1 138 ? 23.824 33.025 -29.239 1.00 22.41 120 TRP B O 1
ATOM 3514 N N . ALA B 1 139 ? 24.195 35.230 -29.090 1.00 25.04 121 ALA B N 1
ATOM 3515 C CA . ALA B 1 139 ? 24.239 35.237 -27.635 1.00 28.57 121 ALA B CA 1
ATOM 3516 C C . ALA B 1 139 ? 22.840 35.014 -27.032 1.00 32.52 121 ALA B C 1
ATOM 3517 O O . ALA B 1 139 ? 22.675 34.210 -26.120 1.00 25.63 121 ALA B O 1
ATOM 3519 N N . PHE B 1 140 ? 21.834 35.724 -27.542 1.00 23.46 122 PHE B N 1
ATOM 3520 C CA . PHE B 1 140 ? 20.478 35.566 -27.036 1.00 22.89 122 PHE B CA 1
ATOM 3521 C C . PHE B 1 140 ? 19.951 34.155 -27.244 1.00 22.92 122 PHE B C 1
ATOM 3522 O O . PHE B 1 140 ? 19.207 33.643 -26.407 1.00 21.27 122 PHE B O 1
ATOM 3530 N N . ALA B 1 141 ? 20.345 33.518 -28.340 1.00 23.83 123 ALA B N 1
ATOM 3531 C CA . ALA B 1 141 ? 19.808 32.202 -28.633 1.00 25.37 123 ALA B CA 1
ATOM 3532 C C . ALA B 1 141 ? 20.427 31.195 -27.676 1.00 28.70 123 ALA B C 1
ATOM 3533 O O . ALA B 1 141 ? 19.739 30.325 -27.141 1.00 23.77 123 ALA B O 1
ATOM 3535 N N . ALA B 1 142 ? 21.729 31.326 -27.448 1.00 20.40 124 ALA B N 1
ATOM 3536 C CA . ALA B 1 142 ? 22.404 30.414 -26.539 1.00 23.80 124 ALA B CA 1
ATOM 3537 C C . ALA B 1 142 ? 21.895 30.612 -25.120 1.00 22.90 124 ALA B C 1
ATOM 3538 O O . ALA B 1 142 ? 21.627 29.647 -24.410 1.00 22.61 124 ALA B O 1
ATOM 3540 N N . ALA B 1 143 ? 21.764 31.869 -24.715 1.00 23.48 125 ALA B N 1
ATOM 3541 C CA . ALA B 1 143 ? 21.303 32.220 -23.376 1.00 21.17 125 ALA B CA 1
ATOM 3542 C C . ALA B 1 143 ? 19.870 31.744 -23.155 1.00 23.70 125 ALA B C 1
ATOM 3543 O O . ALA B 1 143 ? 19.541 31.255 -22.078 1.00 21.82 125 ALA B O 1
ATOM 3545 N N . GLY B 1 144 ? 19.028 31.885 -24.180 1.00 24.47 126 GLY B N 1
ATOM 3546 C CA . GLY B 1 144 ? 17.639 31.443 -24.103 1.00 20.02 126 GLY B CA 1
ATOM 3547 C C . GLY B 1 144 ? 17.489 29.929 -23.919 1.00 19.27 126 GLY B C 1
ATOM 3548 O O . GLY B 1 144 ? 16.617 29.440 -23.183 1.00 20.13 126 GLY B O 1
ATOM 3549 N N . VAL B 1 145 ? 18.334 29.175 -24.603 1.00 19.81 127 VAL B N 1
ATOM 3550 C CA . VAL B 1 145 ? 18.334 27.727 -24.459 1.00 21.35 127 VAL B CA 1
ATOM 3551 C C . VAL B 1 145 ? 18.791 27.393 -23.022 1.00 23.08 127 VAL B C 1
ATOM 3552 O O . VAL B 1 145 ? 18.138 26.628 -22.326 1.00 22.63 127 VAL B O 1
ATOM 3556 N N . ALA B 1 146 ? 19.859 28.026 -22.554 1.00 24.03 128 ALA B N 1
ATOM 3557 C CA . ALA B 1 146 ? 20.335 27.753 -21.204 1.00 23.28 128 ALA B CA 1
ATOM 3558 C C . ALA B 1 146 ? 19.254 28.065 -20.161 1.00 26.20 128 ALA B C 1
ATOM 3559 O O . ALA B 1 146 ? 18.981 27.251 -19.261 1.00 24.63 128 ALA B O 1
ATOM 3561 N N . GLU B 1 147 ? 18.623 29.224 -20.300 1.00 21.26 129 GLU B N 1
ATOM 3562 C CA . GLU B 1 147 ? 17.543 29.616 -19.394 1.00 27.44 129 GLU B CA 1
ATOM 3563 C C . GLU B 1 147 ? 16.398 28.620 -19.429 1.00 20.72 129 GLU B C 1
ATOM 3564 O O . GLU B 1 147 ? 15.828 28.277 -18.377 1.00 21.04 129 GLU B O 1
ATOM 3570 N N . SER B 1 148 ? 16.062 28.158 -20.629 1.00 20.85 130 SER B N 1
ATOM 3571 C CA . SER B 1 148 ? 15.002 27.169 -20.795 1.00 28.88 130 SER B CA 1
ATOM 3572 C C . SER B 1 148 ? 15.306 25.890 -20.046 1.00 26.38 130 SER B C 1
ATOM 3573 O O . SER B 1 148 ? 14.434 25.332 -19.413 1.00 21.85 130 SER B O 1
ATOM 3576 N N . LEU B 1 149 ? 16.550 25.439 -20.127 1.00 19.09 131 LEU B N 1
ATOM 3577 C CA . LEU B 1 149 ? 16.926 24.189 -19.467 1.00 24.71 131 LEU B CA 1
ATOM 3578 C C . LEU B 1 149 ? 16.896 24.318 -17.954 1.00 23.79 131 LEU B C 1
ATOM 3579 O O . LEU B 1 149 ? 16.568 23.355 -17.264 1.00 27.79 131 LEU B O 1
ATOM 3584 N N . TYR B 1 150 ? 17.238 25.494 -17.430 1.00 19.60 132 TYR B N 1
ATOM 3585 C CA . TYR B 1 150 ? 17.206 25.698 -15.992 1.00 22.76 132 TYR B CA 1
ATOM 3586 C C . TYR B 1 150 ? 15.745 25.651 -15.512 1.00 26.01 132 TYR B C 1
ATOM 3587 O O . TYR B 1 150 ? 15.429 25.097 -14.457 1.00 24.83 132 TYR B O 1
ATOM 3596 N N . SER B 1 151 ? 14.855 26.217 -16.314 1.00 22.39 133 SER B N 1
ATOM 3597 C CA . SER B 1 151 ? 13.433 26.176 -16.016 1.00 25.97 133 SER B CA 1
ATOM 3598 C C . SER B 1 151 ? 12.915 24.739 -16.110 1.00 32.22 133 SER B C 1
ATOM 3599 O O . SER B 1 151 ? 12.216 24.254 -15.219 1.00 30.39 133 SER B O 1
ATOM 3602 N N . ILE B 1 152 ? 13.257 24.068 -17.200 1.00 27.20 134 ILE B N 1
ATOM 3603 C CA . ILE B 1 152 ? 12.791 22.709 -17.425 1.00 25.59 134 ILE B CA 1
ATOM 3604 C C . ILE B 1 152 ? 13.296 21.723 -16.360 1.00 27.64 134 ILE B C 1
ATOM 3605 O O . ILE B 1 152 ? 12.527 20.931 -15.804 1.00 26.26 134 ILE B O 1
ATOM 3610 N N . GLN B 1 153 ? 14.585 21.772 -16.066 1.00 25.12 135 GLN B N 1
ATOM 3611 C CA . GLN B 1 153 ? 15.175 20.739 -15.225 1.00 29.42 135 GLN B CA 1
ATOM 3612 C C . GLN B 1 153 ? 15.300 21.130 -13.759 1.00 29.11 135 GLN B C 1
ATOM 3613 O O . GLN B 1 153 ? 15.400 20.253 -12.913 1.00 30.45 135 GLN B O 1
ATOM 3619 N N . LYS B 1 154 ? 15.277 22.427 -13.446 1.00 24.77 136 LYS B N 1
ATOM 3620 C CA . LYS B 1 154 ? 15.436 22.836 -12.042 1.00 25.38 136 LYS B CA 1
ATOM 3621 C C . LYS B 1 154 ? 14.312 23.733 -11.553 1.00 23.55 136 LYS B C 1
ATOM 3622 O O . LYS B 1 154 ? 14.311 24.142 -10.385 1.00 32.81 136 LYS B O 1
ATOM 3628 N N . GLN B 1 155 ? 13.357 24.023 -12.431 1.00 32.82 137 GLN B N 1
ATOM 3629 C CA A GLN B 1 155 ? 12.242 24.919 -12.112 0.50 34.28 137 GLN B CA 1
ATOM 3630 C CA B GLN B 1 155 ? 12.243 24.903 -12.101 0.50 34.90 137 GLN B CA 1
ATOM 3631 C C . GLN B 1 155 ? 12.772 26.231 -11.560 1.00 32.60 137 GLN B C 1
ATOM 3632 O O . GLN B 1 155 ? 12.225 26.785 -10.616 1.00 32.08 137 GLN B O 1
ATOM 3643 N N . GLN B 1 156 ? 13.856 26.710 -12.158 1.00 33.88 138 GLN B N 1
ATOM 3644 C CA . GLN B 1 156 ? 14.455 27.981 -11.788 1.00 32.98 138 GLN B CA 1
ATOM 3645 C C . GLN B 1 156 ? 14.339 28.982 -12.931 1.00 29.93 138 GLN B C 1
ATOM 3646 O O . GLN B 1 156 ? 14.642 28.657 -14.080 1.00 32.43 138 GLN B O 1
ATOM 3652 N N . SER B 1 157 ? 13.887 30.189 -12.612 1.00 31.02 139 SER B N 1
ATOM 3653 C CA . SER B 1 157 ? 13.760 31.259 -13.598 1.00 36.45 139 SER B CA 1
ATOM 3654 C C . SER B 1 157 ? 14.914 32.231 -13.456 1.00 35.96 139 SER B C 1
ATOM 3655 O O . SER B 1 157 ? 15.037 32.927 -12.443 1.00 36.70 139 SER B O 1
ATOM 3658 N N . ILE B 1 158 ? 15.760 32.279 -14.473 1.00 29.23 140 ILE B N 1
ATOM 3659 C CA . ILE B 1 158 ? 16.909 33.169 -14.449 1.00 31.31 140 ILE B CA 1
ATOM 3660 C C . ILE B 1 158 ? 16.999 33.993 -15.743 1.00 31.65 140 ILE B C 1
ATOM 3661 O O . ILE B 1 158 ? 16.558 33.566 -16.820 1.00 29.05 140 ILE B O 1
ATOM 3666 N N . GLU B 1 159 ? 17.560 35.184 -15.625 1.00 27.90 141 GLU B N 1
ATOM 3667 C CA . GLU B 1 159 ? 17.871 36.000 -16.787 1.00 29.72 141 GLU B CA 1
ATOM 3668 C C . GLU B 1 159 ? 19.379 36.180 -16.893 1.00 33.02 141 GLU B C 1
ATOM 3669 O O . GLU B 1 159 ? 19.974 36.918 -16.113 1.00 34.06 141 GLU B O 1
ATOM 3675 N N . LEU B 1 160 ? 19.988 35.518 -17.869 1.00 26.22 142 LEU B N 1
ATOM 3676 C CA . LEU B 1 160 ? 21.431 35.551 -18.037 1.00 26.88 142 LEU B CA 1
ATOM 3677 C C . LEU B 1 160 ? 21.906 36.797 -18.761 1.00 31.98 142 LEU B C 1
ATOM 3678 O O . LEU B 1 160 ? 21.141 37.427 -19.465 1.00 29.10 142 LEU B O 1
ATOM 3683 N N . SER B 1 161 ? 23.180 37.142 -18.589 1.00 31.07 143 SER B N 1
ATOM 3684 C CA . SER B 1 161 ? 23.732 38.334 -19.225 1.00 32.99 143 SER B CA 1
ATOM 3685 C C . SER B 1 161 ? 24.260 38.062 -20.642 1.00 30.37 143 SER B C 1
ATOM 3686 O O . SER B 1 161 ? 25.345 37.495 -20.807 1.00 29.97 143 SER B O 1
ATOM 3689 N N . GLU B 1 162 ? 23.489 38.442 -21.662 1.00 29.39 144 GLU B N 1
ATOM 3690 C CA . GLU B 1 162 ? 23.972 38.334 -23.037 1.00 27.11 144 GLU B CA 1
ATOM 3691 C C . GLU B 1 162 ? 25.179 39.253 -23.258 1.00 28.98 144 GLU B C 1
ATOM 3692 O O . GLU B 1 162 ? 26.058 38.946 -24.056 1.00 28.70 144 GLU B O 1
ATOM 3698 N N . GLN B 1 163 ? 25.201 40.382 -22.545 1.00 29.94 145 GLN B N 1
ATOM 3699 C CA . GLN B 1 163 ? 26.283 41.345 -22.670 1.00 31.64 145 GLN B CA 1
ATOM 3700 C C . GLN B 1 163 ? 27.615 40.688 -22.313 1.00 36.34 145 GLN B C 1
ATOM 3701 O O . GLN B 1 163 ? 28.628 40.914 -22.977 1.00 32.84 145 GLN B O 1
ATOM 3707 N N . GLU B 1 164 ? 27.610 39.853 -21.272 1.00 35.38 146 GLU B N 1
ATOM 3708 C CA . GLU B 1 164 ? 28.833 39.151 -20.874 1.00 32.76 146 GLU B CA 1
ATOM 3709 C C . GLU B 1 164 ? 29.355 38.263 -22.019 1.00 30.79 146 GLU B C 1
ATOM 3710 O O . GLU B 1 164 ? 30.556 38.286 -22.335 1.00 33.09 146 GLU B O 1
ATOM 3716 N N . LEU B 1 165 ? 28.454 37.522 -22.653 1.00 29.21 147 LEU B N 1
ATOM 3717 C CA . LEU B 1 165 ? 28.802 36.766 -23.853 1.00 28.52 147 LEU B CA 1
ATOM 3718 C C . LEU B 1 165 ? 29.385 37.667 -24.945 1.00 32.23 147 LEU B C 1
ATOM 3719 O O . LEU B 1 165 ? 30.426 37.357 -25.527 1.00 32.09 147 LEU B O 1
ATOM 3724 N N . VAL B 1 166 ? 28.710 38.779 -25.209 1.00 30.29 148 VAL B N 1
ATOM 3725 C CA . VAL B 1 166 ? 29.118 39.706 -26.265 1.00 35.70 148 VAL B CA 1
ATOM 3726 C C . VAL B 1 166 ? 30.547 40.227 -26.045 1.00 36.15 148 VAL B C 1
ATOM 3727 O O . VAL B 1 166 ? 31.362 40.245 -26.966 1.00 37.22 148 VAL B O 1
ATOM 3731 N N . ASP B 1 167 ? 30.859 40.614 -24.819 1.00 34.16 149 ASP B N 1
ATOM 3732 C CA . ASP B 1 167 ? 32.182 41.155 -24.516 1.00 36.12 149 ASP B CA 1
ATOM 3733 C C . ASP B 1 167 ? 33.255 40.111 -24.228 1.00 36.04 149 ASP B C 1
ATOM 3734 O O . ASP B 1 167 ? 34.422 40.326 -24.539 1.00 39.41 149 ASP B O 1
ATOM 3739 N N . CYS B 1 168 ? 32.886 38.999 -23.605 1.00 42.22 150 CYS B N 1
ATOM 3740 C CA . CYS B 1 168 ? 33.924 38.121 -23.081 1.00 42.84 150 CYS B CA 1
ATOM 3741 C C . CYS B 1 168 ? 34.259 36.938 -24.000 1.00 39.52 150 CYS B C 1
ATOM 3742 O O . CYS B 1 168 ? 35.242 36.240 -23.748 1.00 36.61 150 CYS B O 1
ATOM 3745 N N . THR B 1 169 ? 33.470 36.727 -25.062 1.00 38.50 151 THR B N 1
ATOM 3746 C CA . THR B 1 169 ? 33.836 35.786 -26.136 1.00 31.91 151 THR B CA 1
ATOM 3747 C C . THR B 1 169 ? 34.334 36.517 -27.396 1.00 35.34 151 THR B C 1
ATOM 3748 O O . THR B 1 169 ? 34.559 35.903 -28.433 1.00 40.45 151 THR B O 1
ATOM 3752 N N . TYR B 1 170 ? 34.507 37.831 -27.297 1.00 38.74 152 TYR B N 1
ATOM 3753 C CA . TYR B 1 170 ? 35.038 38.650 -28.394 1.00 36.37 152 TYR B CA 1
ATOM 3754 C C . TYR B 1 170 ? 36.474 38.244 -28.705 1.00 51.02 152 TYR B C 1
ATOM 3755 O O . TYR B 1 170 ? 37.346 38.338 -27.836 1.00 59.70 152 TYR B O 1
ATOM 3764 N N . ASN B 1 171 ? 36.718 37.800 -29.937 1.00 43.69 153 ASN B N 1
ATOM 3765 C CA . ASN B 1 171 ? 37.986 37.162 -30.300 1.00 44.59 153 ASN B CA 1
ATOM 3766 C C . ASN B 1 171 ? 39.218 38.007 -29.999 1.00 50.00 153 ASN B C 1
ATOM 3767 O O . ASN B 1 171 ? 40.271 37.463 -29.675 1.00 49.89 153 ASN B O 1
ATOM 3772 N N . ARG B 1 172 ? 39.088 39.328 -30.106 1.00 52.71 154 ARG B N 1
ATOM 3773 C CA . ARG B 1 172 ? 40.220 40.214 -29.847 1.00 55.31 154 ARG B CA 1
ATOM 3774 C C . ARG B 1 172 ? 40.504 40.321 -28.357 1.00 49.77 154 ARG B C 1
ATOM 3775 O O . ARG B 1 172 ? 41.634 40.590 -27.959 1.00 47.61 154 ARG B O 1
ATOM 3783 N N . TYR B 1 173 ? 39.487 40.098 -27.531 1.00 46.29 155 TYR B N 1
ATOM 3784 C CA . TYR B 1 173 ? 39.709 40.039 -26.086 1.00 50.28 155 TYR B CA 1
ATOM 3785 C C . TYR B 1 173 ? 40.255 38.669 -25.639 1.00 50.66 155 TYR B C 1
ATOM 3786 O O . TYR B 1 173 ? 41.161 38.589 -24.809 1.00 48.26 155 TYR B O 1
ATOM 3795 N N . ASP B 1 174 ? 39.681 37.600 -26.179 1.00 45.10 156 ASP B N 1
ATOM 3796 C CA . ASP B 1 174 ? 40.064 36.232 -25.823 1.00 45.31 156 ASP B CA 1
ATOM 3797 C C . ASP B 1 174 ? 40.118 35.402 -27.091 1.00 45.77 156 ASP B C 1
ATOM 3798 O O . ASP B 1 174 ? 39.090 34.956 -27.605 1.00 46.49 156 ASP B O 1
ATOM 3803 N N . PRO B 1 175 ? 41.331 35.196 -27.606 1.00 48.50 157 PRO B N 1
ATOM 3804 C CA . PRO B 1 175 ? 41.546 34.480 -28.865 1.00 48.82 157 PRO B CA 1
ATOM 3805 C C . PRO B 1 175 ? 41.101 33.018 -28.818 1.00 46.81 157 PRO B C 1
ATOM 3806 O O . PRO B 1 175 ? 41.057 32.380 -29.869 1.00 46.76 157 PRO B O 1
ATOM 3810 N N . SER B 1 176 ? 40.766 32.506 -27.636 1.00 38.86 158 SER B N 1
ATOM 3811 C CA . SER B 1 176 ? 40.268 31.134 -27.525 1.00 44.60 158 SER B CA 1
ATOM 3812 C C . SER B 1 176 ? 38.786 31.044 -27.892 1.00 50.31 158 SER B C 1
ATOM 3813 O O . SER B 1 176 ? 38.203 29.948 -27.891 1.00 45.03 158 SER B O 1
ATOM 3816 N N . TYR B 1 177 ? 38.176 32.192 -28.191 1.00 45.12 159 TYR B N 1
ATOM 3817 C CA . TYR B 1 177 ? 36.815 32.218 -28.729 1.00 42.33 159 TYR B CA 1
ATOM 3818 C C . TYR B 1 177 ? 36.795 32.806 -30.135 1.00 44.68 159 TYR B C 1
ATOM 3819 O O . TYR B 1 177 ? 37.692 33.558 -30.516 1.00 46.52 159 TYR B O 1
ATOM 3828 N N . GLN B 1 178 ? 35.767 32.473 -30.905 1.00 43.26 160 GLN B N 1
ATOM 3829 C CA . GLN B 1 178 ? 35.722 32.900 -32.298 1.00 44.89 160 GLN B CA 1
ATOM 3830 C C . GLN B 1 178 ? 34.660 33.963 -32.599 1.00 39.87 160 GLN B C 1
ATOM 3831 O O . GLN B 1 178 ? 34.405 34.258 -33.759 1.00 42.44 160 GLN B O 1
ATOM 3837 N N . CYS B 1 179 ? 34.051 34.541 -31.566 1.00 37.99 161 CYS B N 1
ATOM 3838 C CA . CYS B 1 179 ? 32.970 35.517 -31.764 1.00 41.48 161 CYS B CA 1
ATOM 3839 C C . CYS B 1 179 ? 33.455 36.946 -32.003 1.00 44.84 161 CYS B C 1
ATOM 3840 O O . CYS B 1 179 ? 34.628 37.274 -31.786 1.00 43.68 161 CYS B O 1
ATOM 3843 N N . ASN B 1 180 ? 32.536 37.795 -32.456 1.00 42.19 162 ASN B N 1
ATOM 3844 C CA . ASN B 1 180 ? 32.878 39.157 -32.813 1.00 43.76 162 ASN B CA 1
ATOM 3845 C C . ASN B 1 180 ? 31.903 40.195 -32.242 1.00 46.01 162 ASN B C 1
ATOM 3846 O O . ASN B 1 180 ? 31.566 41.167 -32.916 1.00 41.50 162 ASN B O 1
ATOM 3851 N N . GLY B 1 181 ? 31.453 39.986 -31.005 1.00 41.28 163 GLY B N 1
ATOM 3852 C CA . GLY B 1 181 ? 30.554 40.917 -30.341 1.00 41.54 163 GLY B CA 1
ATOM 3853 C C . GLY B 1 181 ? 29.215 41.189 -31.026 1.00 39.19 163 GLY B C 1
ATOM 3854 O O . GLY B 1 181 ? 28.454 40.270 -31.311 1.00 32.05 163 GLY B O 1
ATOM 3855 N N . CYS B 1 182 ? 28.922 42.469 -31.256 1.00 42.17 164 CYS B N 1
ATOM 3856 C CA . CYS B 1 182 ? 27.734 42.896 -31.997 1.00 41.67 164 CYS B CA 1
ATOM 3857 C C . CYS B 1 182 ? 27.944 42.733 -33.481 1.00 40.49 164 CYS B C 1
ATOM 3858 O O . CYS B 1 182 ? 27.044 42.987 -34.266 1.00 42.26 164 CYS B O 1
ATOM 3861 N N . GLY B 1 183 ? 29.161 42.353 -33.857 1.00 44.04 165 GLY B N 1
ATOM 3862 C CA . GLY B 1 183 ? 29.520 42.150 -35.246 1.00 41.81 165 GLY B CA 1
ATOM 3863 C C . GLY B 1 183 ? 28.884 40.888 -35.776 1.00 44.41 165 GLY B C 1
ATOM 3864 O O . GLY B 1 183 ? 28.091 40.929 -36.699 1.00 52.05 165 GLY B O 1
ATOM 3865 N N . SER B 1 184 ? 29.238 39.766 -35.168 1.00 48.60 166 SER B N 1
ATOM 3866 C CA . SER B 1 184 ? 28.713 38.455 -35.525 1.00 44.13 166 SER B CA 1
ATOM 3867 C C . SER B 1 184 ? 29.297 37.452 -34.539 1.00 38.51 166 SER B C 1
ATOM 3868 O O . SER B 1 184 ? 30.295 37.735 -33.884 1.00 40.52 166 SER B O 1
ATOM 3871 N N . GLY B 1 185 ? 28.683 36.284 -34.421 1.00 35.26 167 GLY B N 1
ATOM 3872 C CA . GLY B 1 185 ? 29.197 35.285 -33.509 1.00 35.24 167 GLY B CA 1
ATOM 3873 C C . GLY B 1 185 ? 28.489 33.949 -33.603 1.00 31.54 167 GLY B C 1
ATOM 3874 O O . GLY B 1 185 ? 27.618 33.751 -34.440 1.00 27.24 167 GLY B O 1
ATOM 3875 N N . TYR B 1 186 ? 28.867 33.049 -32.705 1.00 29.38 168 TYR B N 1
ATOM 3876 C CA . TYR B 1 186 ? 28.473 31.656 -32.765 1.00 26.69 168 TYR B CA 1
ATOM 3877 C C . TYR B 1 186 ? 27.866 31.232 -31.464 1.00 28.58 168 TYR B C 1
ATOM 3878 O O . TYR B 1 186 ? 28.484 31.405 -30.419 1.00 30.68 168 TYR B O 1
ATOM 3887 N N . SER B 1 187 ? 26.657 30.676 -31.520 1.00 24.50 169 SER B N 1
ATOM 3888 C CA . SER B 1 187 ? 26.018 30.187 -30.315 1.00 31.07 169 SER B CA 1
ATOM 3889 C C . SER B 1 187 ? 26.833 29.038 -29.710 1.00 24.73 169 SER B C 1
ATOM 3890 O O . SER B 1 187 ? 26.832 28.841 -28.503 1.00 25.86 169 SER B O 1
ATOM 3893 N N . THR B 1 188 ? 27.525 28.275 -30.540 1.00 25.40 170 THR B N 1
ATOM 3894 C CA . THR B 1 188 ? 28.349 27.194 -29.999 1.00 27.61 170 THR B CA 1
ATOM 3895 C C . THR B 1 188 ? 29.448 27.778 -29.122 1.00 29.88 170 THR B C 1
ATOM 3896 O O . THR B 1 188 ? 29.788 27.253 -28.061 1.00 28.87 170 THR B O 1
ATOM 3900 N N . GLU B 1 189 ? 30.008 28.886 -29.575 1.00 24.87 171 GLU B N 1
ATOM 3901 C CA . GLU B 1 189 ? 31.061 29.527 -28.818 1.00 26.21 171 GLU B CA 1
ATOM 3902 C C . GLU B 1 189 ? 30.492 30.091 -27.525 1.00 29.24 171 GLU B C 1
ATOM 3903 O O . GLU B 1 189 ? 31.152 30.068 -26.482 1.00 27.16 171 GLU B O 1
ATOM 3909 N N . ALA B 1 190 ? 29.248 30.559 -27.590 1.00 25.78 172 ALA B N 1
ATOM 3910 C CA . ALA B 1 190 ? 28.554 31.041 -26.407 1.00 24.97 172 ALA B CA 1
ATOM 3911 C C . ALA B 1 190 ? 28.329 29.918 -25.389 1.00 26.54 172 ALA B C 1
ATOM 3912 O O . ALA B 1 190 ? 28.562 30.112 -24.198 1.00 28.17 172 ALA B O 1
ATOM 3914 N N . PHE B 1 191 ? 27.877 28.748 -25.842 1.00 25.76 173 PHE B N 1
ATOM 3915 C CA . PHE B 1 191 ? 27.742 27.616 -24.924 1.00 23.48 173 PHE B CA 1
ATOM 3916 C C . PHE B 1 191 ? 29.103 27.239 -24.351 1.00 27.01 173 PHE B C 1
ATOM 3917 O O . PHE B 1 191 ? 29.218 26.952 -23.166 1.00 29.26 173 PHE B O 1
ATOM 3925 N N . LYS B 1 192 ? 30.130 27.241 -25.200 1.00 25.77 174 LYS B N 1
ATOM 3926 C CA . LYS B 1 192 ? 31.494 26.948 -24.746 1.00 32.70 174 LYS B CA 1
ATOM 3927 C C . LYS B 1 192 ? 31.919 27.850 -23.586 1.00 33.71 174 LYS B C 1
ATOM 3928 O O . LYS B 1 192 ? 32.564 27.397 -22.631 1.00 31.27 174 LYS B O 1
ATOM 3934 N N . TYR B 1 193 ? 31.550 29.124 -23.654 1.00 29.65 175 TYR B N 1
ATOM 3935 C CA . TYR B 1 193 ? 31.844 30.038 -22.558 1.00 29.65 175 TYR B CA 1
ATOM 3936 C C . TYR B 1 193 ? 30.996 29.677 -21.335 1.00 27.25 175 TYR B C 1
ATOM 3937 O O . TYR B 1 193 ? 31.436 29.810 -20.204 1.00 33.95 175 TYR B O 1
ATOM 3946 N N . MET B 1 194 ? 29.777 29.218 -21.567 1.00 27.29 176 MET B N 1
ATOM 3947 C CA . MET B 1 194 ? 28.903 28.859 -20.460 1.00 27.23 176 MET B CA 1
ATOM 3948 C C . MET B 1 194 ? 29.463 27.659 -19.720 1.00 30.58 176 MET B C 1
ATOM 3949 O O . MET B 1 194 ? 29.287 27.535 -18.508 1.00 27.57 176 MET B O 1
ATOM 3954 N N . ILE B 1 195 ? 30.146 26.782 -20.456 1.00 25.63 177 ILE B N 1
ATOM 3955 C CA . ILE B 1 195 ? 30.862 25.665 -19.847 1.00 29.03 177 ILE B CA 1
ATOM 3956 C C . ILE B 1 195 ? 32.063 26.074 -19.008 1.00 31.17 177 ILE B C 1
ATOM 3957 O O . ILE B 1 195 ? 32.176 25.690 -17.848 1.00 29.30 177 ILE B O 1
ATOM 3962 N N . ARG B 1 196 ? 32.953 26.860 -19.606 1.00 33.57 178 ARG B N 1
ATOM 3963 C CA . ARG B 1 196 ? 34.272 27.121 -19.042 1.00 36.68 178 ARG B CA 1
ATOM 3964 C C . ARG B 1 196 ? 34.248 28.163 -17.940 1.00 38.27 178 ARG B C 1
ATOM 3965 O O . ARG B 1 196 ? 35.086 28.145 -17.047 1.00 35.51 178 ARG B O 1
ATOM 3973 N N . THR B 1 197 ? 33.277 29.066 -17.998 1.00 34.43 179 THR B N 1
ATOM 3974 C CA . THR B 1 197 ? 33.303 30.237 -17.135 1.00 33.58 179 THR B CA 1
ATOM 3975 C C . THR B 1 197 ? 31.949 30.436 -16.459 1.00 28.40 179 THR B C 1
ATOM 3976 O O . THR B 1 197 ? 31.881 30.807 -15.298 1.00 37.24 179 THR B O 1
ATOM 3980 N N . GLY B 1 198 ? 30.879 30.186 -17.209 1.00 30.48 180 GLY B N 1
ATOM 3981 C CA . GLY B 1 198 ? 29.524 30.427 -16.735 1.00 31.90 180 GLY B CA 1
ATOM 3982 C C . GLY B 1 198 ? 29.155 31.890 -16.920 1.00 37.28 180 GLY B C 1
ATOM 3983 O O . GLY B 1 198 ? 30.024 32.734 -17.152 1.00 35.26 180 GLY B O 1
ATOM 3984 N N . LEU B 1 199 ? 27.863 32.190 -16.819 1.00 32.62 181 LEU B N 1
ATOM 3985 C CA . LEU B 1 199 ? 27.358 33.543 -17.004 1.00 28.32 181 LEU B CA 1
ATOM 3986 C C . LEU B 1 199 ? 26.699 34.056 -15.749 1.00 27.59 181 LEU B C 1
ATOM 3987 O O . LEU B 1 199 ? 25.931 33.331 -15.113 1.00 28.99 181 LEU B O 1
ATOM 3992 N N . VAL B 1 200 ? 26.954 35.315 -15.421 1.00 29.02 182 VAL B N 1
ATOM 3993 C CA . VAL B 1 200 ? 26.219 35.957 -14.341 1.00 35.83 182 VAL B CA 1
ATOM 3994 C C . VAL B 1 200 ? 24.857 36.407 -14.867 1.00 35.14 182 VAL B C 1
ATOM 3995 O O . VAL B 1 200 ? 24.611 36.346 -16.065 1.00 31.62 182 VAL B O 1
ATOM 3999 N N . GLU B 1 201 ? 23.979 36.862 -13.980 1.00 37.23 183 GLU B N 1
ATOM 4000 C CA . GLU B 1 201 ? 22.654 37.319 -14.404 1.00 39.17 183 GLU B CA 1
ATOM 4001 C C . GLU B 1 201 ? 22.638 38.752 -14.937 1.00 32.09 183 GLU B C 1
ATOM 4002 O O . GLU B 1 201 ? 23.519 39.546 -14.631 1.00 31.83 183 GLU B O 1
ATOM 4008 N N . GLU B 1 202 ? 21.624 39.057 -15.748 1.00 35.94 184 GLU B N 1
ATOM 4009 C CA . GLU B 1 202 ? 21.414 40.388 -16.313 1.00 38.20 184 GLU B CA 1
ATOM 4010 C C . GLU B 1 202 ? 21.729 41.538 -15.343 1.00 43.78 184 GLU B C 1
ATOM 4011 O O . GLU B 1 202 ? 22.499 42.441 -15.685 1.00 41.73 184 GLU B O 1
ATOM 4017 N N . ARG B 1 203 ? 21.148 41.504 -14.142 1.00 48.64 185 ARG B N 1
ATOM 4018 C CA . ARG B 1 203 ? 21.318 42.604 -13.165 1.00 55.36 185 ARG B CA 1
ATOM 4019 C C . ARG B 1 203 ? 22.775 42.905 -12.810 1.00 52.64 185 ARG B C 1
ATOM 4020 O O . ARG B 1 203 ? 23.108 44.017 -12.415 1.00 52.96 185 ARG B O 1
ATOM 4028 N N . ASN B 1 204 ? 23.636 41.905 -12.934 1.00 49.34 186 ASN B N 1
ATOM 4029 C CA . ASN B 1 204 ? 25.043 42.070 -12.620 1.00 46.35 186 ASN B CA 1
ATOM 4030 C C . ASN B 1 204 ? 25.854 42.482 -13.814 1.00 44.96 186 ASN B C 1
ATOM 4031 O O . ASN B 1 204 ? 26.987 42.907 -13.674 1.00 44.15 186 ASN B O 1
ATOM 4036 N N . TYR B 1 205 ? 25.304 42.337 -15.010 1.00 36.63 187 TYR B N 1
ATOM 4037 C CA . TYR B 1 205 ? 26.124 42.658 -16.153 1.00 37.77 187 TYR B CA 1
ATOM 4038 C C . TYR B 1 205 ? 25.121 43.032 -17.239 1.00 36.94 187 TYR B C 1
ATOM 4039 O O . TYR B 1 205 ? 24.874 42.244 -18.155 1.00 33.41 187 TYR B O 1
ATOM 4048 N N . PRO B 1 206 ? 24.576 44.258 -17.165 1.00 43.51 188 PRO B N 1
ATOM 4049 C CA . PRO B 1 206 ? 23.434 44.722 -17.965 1.00 38.90 188 PRO B CA 1
ATOM 4050 C C . PRO B 1 206 ? 23.699 44.860 -19.447 1.00 35.19 188 PRO B C 1
ATOM 4051 O O . PRO B 1 206 ? 24.792 45.260 -19.837 1.00 38.46 188 PRO B O 1
ATOM 4055 N N . TYR B 1 207 ? 22.665 44.616 -20.245 1.00 37.66 189 TYR B N 1
ATOM 4056 C CA . TYR B 1 207 ? 22.765 44.691 -21.694 1.00 41.10 189 TYR B CA 1
ATOM 4057 C C . TYR B 1 207 ? 22.740 46.125 -22.210 1.00 36.78 189 TYR B C 1
ATOM 4058 O O . TYR B 1 207 ? 21.802 46.870 -21.944 1.00 37.91 189 TYR B O 1
ATOM 4067 N N . ASN B 1 208 ? 23.761 46.494 -22.971 1.00 36.00 190 ASN B N 1
ATOM 4068 C CA . ASN B 1 208 ? 23.838 47.836 -23.541 1.00 37.63 190 ASN B CA 1
ATOM 4069 C C . ASN B 1 208 ? 23.951 47.810 -25.054 1.00 37.36 190 ASN B C 1
ATOM 4070 O O . ASN B 1 208 ? 24.287 48.812 -25.676 1.00 38.84 190 ASN B O 1
ATOM 4075 N N . MET B 1 209 ? 23.644 46.654 -25.637 1.00 35.59 191 MET B N 1
ATOM 4076 C CA . MET B 1 209 ? 23.631 46.441 -27.087 1.00 40.14 191 MET B CA 1
ATOM 4077 C C . MET B 1 209 ? 24.807 47.098 -27.831 1.00 44.10 191 MET B C 1
ATOM 4078 O O . MET B 1 209 ? 24.638 47.705 -28.889 1.00 37.46 191 MET B O 1
ATOM 4083 N N . ARG B 1 210 ? 26.002 46.929 -27.276 1.00 37.49 192 ARG B N 1
ATOM 4084 C CA . ARG B 1 210 ? 27.232 47.401 -27.894 1.00 44.62 192 ARG B CA 1
ATOM 4085 C C . ARG B 1 210 ? 28.373 46.491 -27.475 1.00 45.52 192 ARG B C 1
ATOM 4086 O O . ARG B 1 210 ? 28.310 45.866 -26.419 1.00 45.16 192 ARG B O 1
ATOM 4094 N N . THR B 1 211 ? 29.416 46.413 -28.290 1.00 41.29 193 THR B N 1
ATOM 4095 C CA . THR B 1 211 ? 30.595 45.653 -27.895 1.00 46.29 193 THR B CA 1
ATOM 4096 C C . THR B 1 211 ? 31.405 46.434 -26.856 1.00 47.03 193 THR B C 1
ATOM 4097 O O . THR B 1 211 ? 31.805 47.568 -27.099 1.00 47.05 193 THR B O 1
ATOM 4101 N N . GLN B 1 212 ? 31.627 45.826 -25.694 1.00 42.80 194 GLN B N 1
ATOM 4102 C CA . GLN B 1 212 ? 32.377 46.470 -24.620 1.00 49.03 194 GLN B CA 1
ATOM 4103 C C . GLN B 1 212 ? 33.577 45.639 -24.191 1.00 48.80 194 GLN B C 1
ATOM 4104 O O . GLN B 1 212 ? 33.688 44.458 -24.530 1.00 46.34 194 GLN B O 1
ATOM 4110 N N . TRP B 1 213 ? 34.464 46.247 -23.414 1.00 48.83 195 TRP B N 1
ATOM 4111 C CA . TRP B 1 213 ? 35.547 45.494 -22.809 1.00 45.89 195 TRP B CA 1
ATOM 4112 C C . TRP B 1 213 ? 34.996 44.563 -21.732 1.00 48.42 195 TRP B C 1
ATOM 4113 O O . TRP B 1 213 ? 34.238 44.990 -20.861 1.00 48.71 195 TRP B O 1
ATOM 4124 N N . CYS B 1 214 ? 35.360 43.285 -21.820 1.00 42.83 196 CYS B N 1
ATOM 4125 C CA . CYS B 1 214 ? 34.957 42.290 -20.829 1.00 41.31 196 CYS B CA 1
ATOM 4126 C C . CYS B 1 214 ? 35.363 42.676 -19.415 1.00 49.08 196 CYS B C 1
ATOM 4127 O O . CYS B 1 214 ? 36.527 42.987 -19.148 1.00 52.35 196 CYS B O 1
ATOM 4130 N N . ASP B 1 215 ? 34.394 42.684 -18.516 1.00 42.00 197 ASP B N 1
ATOM 4131 C CA . ASP B 1 215 ? 34.690 42.800 -17.106 1.00 57.15 197 ASP B CA 1
ATOM 4132 C C . ASP B 1 215 ? 34.601 41.429 -16.469 1.00 57.06 197 ASP B C 1
ATOM 4133 O O . ASP B 1 215 ? 33.513 40.971 -16.177 1.00 42.91 197 ASP B O 1
ATOM 4138 N N . PRO B 1 216 ? 35.755 40.789 -16.228 1.00 71.17 198 PRO B N 1
ATOM 4139 C CA . PRO B 1 216 ? 35.830 39.449 -15.631 1.00 72.61 198 PRO B CA 1
ATOM 4140 C C . PRO B 1 216 ? 35.601 39.467 -14.125 1.00 70.89 198 PRO B C 1
ATOM 4141 O O . PRO B 1 216 ? 35.162 38.469 -13.549 1.00 62.12 198 PRO B O 1
ATOM 4145 N N . ASP B 1 217 ? 35.899 40.601 -13.500 1.00 74.23 199 ASP B N 1
ATOM 4146 C CA . ASP B 1 217 ? 35.839 40.714 -12.048 1.00 80.14 199 ASP B CA 1
ATOM 4147 C C . ASP B 1 217 ? 34.482 41.206 -11.590 1.00 76.60 199 ASP B C 1
ATOM 4148 O O . ASP B 1 217 ? 34.278 41.477 -10.407 1.00 80.55 199 ASP B O 1
ATOM 4153 N N . VAL B 1 218 ? 33.559 41.330 -12.536 1.00 70.73 200 VAL B N 1
ATOM 4154 C CA . VAL B 1 218 ? 32.147 41.444 -12.203 1.00 65.47 200 VAL B CA 1
ATOM 4155 C C . VAL B 1 218 ? 31.786 40.247 -11.335 1.00 62.83 200 VAL B C 1
ATOM 4156 O O . VAL B 1 218 ? 32.435 39.200 -11.443 1.00 60.03 200 VAL B O 1
ATOM 4160 N N . GLU B 1 219 ? 30.772 40.350 -10.479 1.00 70.17 201 GLU B N 1
ATOM 4161 C CA . GLU B 1 219 ? 30.364 39.124 -9.812 1.00 78.93 201 GLU B CA 1
ATOM 4162 C C . GLU B 1 219 ? 28.862 38.955 -9.587 1.00 73.45 201 GLU B C 1
ATOM 4163 O O . GLU B 1 219 ? 28.037 39.645 -10.192 1.00 70.53 201 GLU B O 1
ATOM 4169 N N . GLY B 1 220 ? 28.530 37.998 -8.724 1.00 66.34 202 GLY B N 1
ATOM 4170 C CA . GLY B 1 220 ? 27.189 37.455 -8.624 1.00 54.20 202 GLY B CA 1
ATOM 4171 C C . GLY B 1 220 ? 27.271 35.989 -9.011 1.00 46.04 202 GLY B C 1
ATOM 4172 O O . GLY B 1 220 ? 28.270 35.546 -9.560 1.00 40.14 202 GLY B O 1
ATOM 4173 N N . GLN B 1 221 ? 26.239 35.218 -8.714 1.00 37.38 203 GLN B N 1
ATOM 4174 C CA . GLN B 1 221 ? 26.297 33.811 -9.025 1.00 37.07 203 GLN B CA 1
ATOM 4175 C C . GLN B 1 221 ? 26.486 33.612 -10.533 1.00 45.42 203 GLN B C 1
ATOM 4176 O O . GLN B 1 221 ? 26.035 34.435 -11.346 1.00 42.32 203 GLN B O 1
ATOM 4182 N N . ARG B 1 222 ? 27.182 32.541 -10.897 1.00 39.20 204 ARG B N 1
ATOM 4183 C CA . ARG B 1 222 ? 27.430 32.239 -12.293 1.00 39.76 204 ARG B CA 1
ATOM 4184 C C . ARG B 1 222 ? 26.714 30.938 -12.659 1.00 36.72 204 ARG B C 1
ATOM 4185 O O . ARG B 1 222 ? 26.675 30.002 -11.863 1.00 40.97 204 ARG B O 1
ATOM 4193 N N . TYR B 1 223 ? 26.106 30.896 -13.842 1.00 27.83 205 TYR B N 1
ATOM 4194 C CA . TYR B 1 223 ? 25.342 29.717 -14.278 1.00 28.87 205 TYR B CA 1
ATOM 4195 C C . TYR B 1 223 ? 25.991 29.055 -15.488 1.00 29.20 205 TYR B C 1
ATOM 4196 O O . TYR B 1 223 ? 26.351 29.721 -16.455 1.00 32.08 205 TYR B O 1
ATOM 4205 N N . HIS B 1 224 ? 26.139 27.739 -15.427 1.00 27.82 206 HIS B N 1
ATOM 4206 C CA . HIS B 1 224 ? 26.858 26.991 -16.444 1.00 27.18 206 HIS B CA 1
ATOM 4207 C C . HIS B 1 224 ? 25.948 26.066 -17.242 1.00 27.46 206 HIS B C 1
ATOM 4208 O O . HIS B 1 224 ? 24.795 25.866 -16.889 1.00 29.11 206 HIS B O 1
ATOM 4215 N N . VAL B 1 225 ? 26.482 25.521 -18.328 1.00 22.38 207 VAL B N 1
ATOM 4216 C CA . VAL B 1 225 ? 25.956 24.282 -18.912 1.00 23.36 207 VAL B CA 1
ATOM 4217 C C . VAL B 1 225 ? 27.143 23.312 -18.947 1.00 25.42 207 VAL B C 1
ATOM 4218 O O . VAL B 1 225 ? 28.285 23.716 -18.674 1.00 23.23 207 VAL B O 1
ATOM 4222 N N . SER B 1 226 ? 26.909 22.046 -19.249 1.00 25.95 208 SER B N 1
ATOM 4223 C CA . SER B 1 226 ? 28.024 21.097 -19.201 1.00 28.17 208 SER B CA 1
ATOM 4224 C C . SER B 1 226 ? 28.515 20.695 -20.589 1.00 28.76 208 SER B C 1
ATOM 4225 O O . SER B 1 226 ? 29.674 20.293 -20.762 1.00 30.63 208 SER B O 1
ATOM 4228 N N . GLY B 1 227 ? 27.652 20.827 -21.586 1.00 25.56 209 GLY B N 1
ATOM 4229 C CA . GLY B 1 227 ? 28.037 20.448 -22.933 1.00 21.59 209 GLY B CA 1
ATOM 4230 C C . GLY B 1 227 ? 27.007 20.923 -23.928 1.00 24.24 209 GLY B C 1
ATOM 4231 O O . GLY B 1 227 ? 25.989 21.497 -23.557 1.00 26.60 209 GLY B O 1
ATOM 4232 N N . TYR B 1 228 ? 27.289 20.698 -25.204 1.00 21.07 210 TYR B N 1
ATOM 4233 C CA . TYR B 1 228 ? 26.385 21.085 -26.267 1.00 21.98 210 TYR B CA 1
ATOM 4234 C C . TYR B 1 228 ? 26.767 20.267 -27.462 1.00 23.83 210 TYR B C 1
ATOM 4235 O O . TYR B 1 228 ? 27.885 19.761 -27.534 1.00 25.57 210 TYR B O 1
ATOM 4244 N N . GLN B 1 229 ? 25.849 20.145 -28.410 1.00 25.06 211 GLN B N 1
ATOM 4245 C CA . GLN B 1 229 ? 26.109 19.345 -29.596 1.00 23.83 211 GLN B CA 1
ATOM 4246 C C . GLN B 1 229 ? 25.345 19.918 -30.760 1.00 24.05 211 GLN B C 1
ATOM 4247 O O . GLN B 1 229 ? 24.145 20.182 -30.645 1.00 27.52 211 GLN B O 1
ATOM 4253 N N . GLN B 1 230 ? 26.048 20.097 -31.873 1.00 24.62 212 GLN B N 1
ATOM 4254 C CA . GLN B 1 230 ? 25.456 20.563 -33.119 1.00 27.79 212 GLN B CA 1
ATOM 4255 C C . GLN B 1 230 ? 25.118 19.363 -34.001 1.00 31.50 212 GLN B C 1
ATOM 4256 O O . GLN B 1 230 ? 25.954 18.472 -34.204 1.00 27.84 212 GLN B O 1
ATOM 4262 N N . LEU B 1 231 ? 23.888 19.341 -34.511 1.00 27.85 213 LEU B N 1
ATOM 4263 C CA . LEU B 1 231 ? 23.406 18.248 -35.348 1.00 23.40 213 LEU B CA 1
ATOM 4264 C C . LEU B 1 231 ? 24.016 18.292 -36.750 1.00 27.59 213 LEU B C 1
ATOM 4265 O O . LEU B 1 231 ? 24.624 19.288 -37.137 1.00 27.57 213 LEU B O 1
ATOM 4270 N N . ARG B 1 232 ? 23.869 17.201 -37.501 1.00 27.05 214 ARG B N 1
ATOM 4271 C CA . ARG B 1 232 ? 24.309 17.171 -38.894 1.00 26.25 214 ARG B CA 1
ATOM 4272 C C . ARG B 1 232 ? 23.710 18.322 -39.719 1.00 29.73 214 ARG B C 1
ATOM 4273 O O . ARG B 1 232 ? 22.553 18.704 -39.525 1.00 29.66 214 ARG B O 1
ATOM 4281 N N . TYR B 1 233 ? 24.513 18.870 -40.629 1.00 32.43 215 TYR B N 1
ATOM 4282 C CA . TYR B 1 233 ? 24.034 19.827 -41.619 1.00 31.94 215 TYR B CA 1
ATOM 4283 C C . TYR B 1 233 ? 22.833 19.244 -42.349 1.00 29.32 215 TYR B C 1
ATOM 4284 O O . TYR B 1 233 ? 22.851 18.079 -42.722 1.00 35.44 215 TYR B O 1
ATOM 4293 N N . HIS B 1 234 ? 21.796 20.046 -42.550 1.00 30.35 216 HIS B N 1
ATOM 4294 C CA . HIS B 1 234 ? 20.579 19.557 -43.196 1.00 37.11 216 HIS B CA 1
ATOM 4295 C C . HIS B 1 234 ? 19.989 18.366 -42.436 1.00 31.58 216 HIS B C 1
ATOM 4296 O O . HIS B 1 234 ? 19.735 17.332 -43.039 1.00 28.59 216 HIS B O 1
ATOM 4303 N N . SER B 1 235 ? 19.797 18.480 -41.121 1.00 29.22 217 SER B N 1
ATOM 4304 C CA . SER B 1 235 ? 19.151 17.384 -40.408 1.00 27.91 217 SER B CA 1
ATOM 4305 C C . SER B 1 235 ? 17.679 17.304 -40.812 1.00 28.90 217 SER B C 1
ATOM 4306 O O . SER B 1 235 ? 17.090 18.277 -41.297 1.00 26.25 217 SER B O 1
ATOM 4309 N N . SER B 1 236 ? 17.086 16.137 -40.619 1.00 32.45 218 SER B N 1
ATOM 4310 C CA . SER B 1 236 ? 15.690 15.938 -40.957 1.00 28.56 218 SER B CA 1
ATOM 4311 C C . SER B 1 236 ? 14.822 16.663 -39.926 1.00 28.74 218 SER B C 1
ATOM 4312 O O . SER B 1 236 ? 15.253 16.886 -38.783 1.00 23.13 218 SER B O 1
ATOM 4315 N N . ASP B 1 237 ? 13.610 17.052 -40.323 1.00 27.17 219 ASP B N 1
ATOM 4316 C CA . ASP B 1 237 ? 12.656 17.594 -39.360 1.00 24.55 219 ASP B CA 1
ATOM 4317 C C . ASP B 1 237 ? 12.511 16.648 -38.150 1.00 24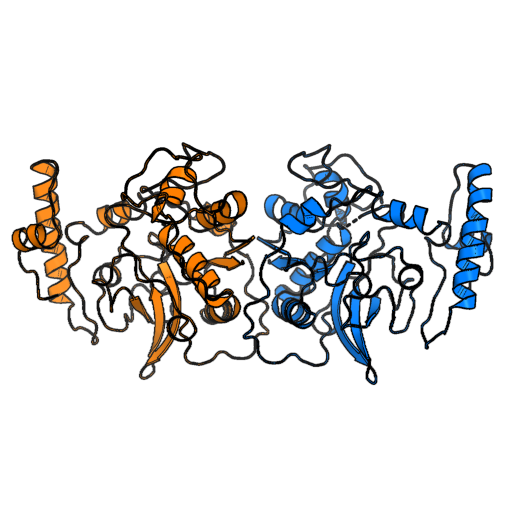.22 219 ASP B C 1
ATOM 4318 O O . ASP B 1 237 ? 12.521 17.075 -36.999 1.00 24.13 219 ASP B O 1
ATOM 4323 N N . GLU B 1 238 ? 12.387 15.354 -38.430 1.00 24.58 220 GLU B N 1
ATOM 4324 C CA . GLU B 1 238 ? 12.244 14.349 -37.378 1.00 32.37 220 GLU B CA 1
ATOM 4325 C C . GLU B 1 238 ? 13.405 14.349 -36.371 1.00 24.65 220 GLU B C 1
ATOM 4326 O O . GLU B 1 238 ? 13.181 14.305 -35.155 1.00 28.48 220 GLU B O 1
ATOM 4332 N N . ASP B 1 239 ? 14.642 14.393 -36.860 1.00 24.26 221 ASP B N 1
ATOM 4333 C CA . ASP B 1 239 ? 15.781 14.466 -35.951 1.00 24.36 221 ASP B CA 1
ATOM 4334 C C . ASP B 1 239 ? 15.669 15.721 -35.062 1.00 26.06 221 ASP B C 1
ATOM 4335 O O . ASP B 1 239 ? 15.895 15.682 -33.846 1.00 23.03 221 ASP B O 1
ATOM 4340 N N . VAL B 1 240 ? 15.320 16.845 -35.672 1.00 27.43 222 VAL B N 1
ATOM 4341 C CA . VAL B 1 240 ? 15.232 18.100 -34.923 1.00 24.15 222 VAL B CA 1
ATOM 4342 C C . VAL B 1 240 ? 14.110 17.998 -33.877 1.00 21.04 222 VAL B C 1
ATOM 4343 O O . VAL B 1 240 ? 14.284 18.408 -32.730 1.00 23.15 222 VAL B O 1
ATOM 4347 N N . MET B 1 241 ? 12.962 17.442 -34.281 1.00 21.51 223 MET B N 1
ATOM 4348 C CA . MET B 1 241 ? 11.825 17.287 -33.352 1.00 22.03 223 MET B CA 1
ATOM 4349 C C . MET B 1 241 ? 12.205 16.362 -32.199 1.00 27.05 223 MET B C 1
ATOM 4350 O O . MET B 1 241 ? 11.973 16.666 -31.029 1.00 23.19 223 MET B O 1
ATOM 4355 N N . TYR B 1 242 ? 12.814 15.232 -32.531 1.00 25.59 224 TYR B N 1
ATOM 4356 C CA . TYR B 1 242 ? 13.286 14.345 -31.488 1.00 29.81 224 TYR B CA 1
ATOM 4357 C C . TYR B 1 242 ? 14.296 15.034 -30.548 1.00 28.28 224 TYR B C 1
ATOM 4358 O O . TYR B 1 242 ? 14.256 14.869 -29.321 1.00 26.93 224 TYR B O 1
ATOM 4367 N N . THR B 1 243 ? 15.199 15.811 -31.137 1.00 26.41 225 THR B N 1
ATOM 4368 C CA . THR B 1 243 ? 16.173 16.543 -30.343 1.00 28.00 225 THR B CA 1
ATOM 4369 C C . THR B 1 243 ? 15.497 17.552 -29.420 1.00 27.28 225 THR B C 1
ATOM 4370 O O . THR B 1 243 ? 15.863 17.668 -28.246 1.00 31.94 225 THR B O 1
ATOM 4374 N N . ILE B 1 244 ? 14.505 18.271 -29.935 1.00 24.52 226 ILE B N 1
ATOM 4375 C CA . ILE B 1 244 ? 13.809 19.260 -29.104 1.00 25.63 226 ILE B CA 1
ATOM 4376 C C . ILE B 1 244 ? 13.105 18.582 -27.928 1.00 32.35 226 ILE B C 1
ATOM 4377 O O . ILE B 1 244 ? 13.138 19.051 -26.767 1.00 23.65 226 ILE B O 1
ATOM 4382 N N . GLN B 1 245 ? 12.476 17.459 -28.240 1.00 28.91 227 GLN B N 1
ATOM 4383 C CA . GLN B 1 245 ? 11.753 16.690 -27.244 1.00 28.07 227 GLN B CA 1
ATOM 4384 C C . GLN B 1 245 ? 12.672 16.172 -26.144 1.00 26.46 227 GLN B C 1
ATOM 4385 O O . GLN B 1 245 ? 12.329 16.226 -24.968 1.00 29.02 227 GLN B O 1
ATOM 4391 N N . GLN B 1 246 ? 13.835 15.658 -26.530 1.00 30.91 228 GLN B N 1
ATOM 4392 C CA . GLN B 1 246 ? 14.708 14.992 -25.568 1.00 34.13 228 GLN B CA 1
ATOM 4393 C C . GLN B 1 246 ? 15.760 15.910 -24.909 1.00 33.40 228 GLN B C 1
ATOM 4394 O O . GLN B 1 246 ? 16.258 15.599 -23.822 1.00 25.59 228 GLN B O 1
ATOM 4400 N N . HIS B 1 247 ? 16.082 17.034 -25.553 1.00 26.62 229 HIS B N 1
ATOM 4401 C CA . HIS B 1 247 ? 17.159 17.905 -25.066 1.00 20.38 229 HIS B CA 1
ATOM 4402 C C . HIS B 1 247 ? 16.737 19.354 -24.791 1.00 23.62 229 HIS B C 1
ATOM 4403 O O . HIS B 1 247 ? 17.551 20.165 -24.345 1.00 22.69 229 HIS B O 1
ATOM 4410 N N . GLY B 1 248 ? 15.465 19.661 -25.026 1.00 22.19 230 GLY B N 1
ATOM 4411 C CA . GLY B 1 248 ? 14.947 21.002 -24.827 1.00 26.29 230 GLY B CA 1
ATOM 4412 C C . GLY B 1 248 ? 15.027 21.883 -26.075 1.00 25.78 230 GLY B C 1
ATOM 4413 O O . GLY B 1 248 ? 15.425 21.410 -27.149 1.00 22.02 230 GLY B O 1
ATOM 4414 N N . PRO B 1 249 ? 14.664 23.176 -25.935 1.00 24.96 231 PRO B N 1
ATOM 4415 C CA . PRO B 1 249 ? 14.775 24.176 -27.007 1.00 24.56 231 PRO B CA 1
ATOM 4416 C C . PRO B 1 249 ? 16.144 24.157 -27.638 1.00 23.08 231 PRO B C 1
ATOM 4417 O O . PRO B 1 249 ? 17.119 23.929 -26.912 1.00 23.96 231 PRO B O 1
ATOM 4421 N N . VAL B 1 250 ? 16.222 24.379 -28.946 1.00 18.28 232 VAL B N 1
ATOM 4422 C CA . VAL B 1 250 ? 17.490 24.286 -29.647 1.00 25.39 232 VAL B CA 1
ATOM 4423 C C . VAL B 1 250 ? 17.830 25.595 -30.363 1.00 22.57 232 VAL B C 1
ATOM 4424 O O . VAL B 1 250 ? 16.946 26.320 -30.800 1.00 17.94 232 VAL B O 1
ATOM 4428 N N . VAL B 1 251 ? 19.114 25.904 -30.479 1.00 21.87 233 VAL B N 1
ATOM 4429 C CA . VAL B 1 251 ? 19.526 27.022 -31.324 1.00 22.60 233 VAL B CA 1
ATOM 4430 C C . VAL B 1 251 ? 19.465 26.607 -32.777 1.00 23.06 233 VAL B C 1
ATOM 4431 O O . VAL B 1 251 ? 19.833 25.476 -33.117 1.00 23.38 233 VAL B O 1
ATOM 4435 N N . ILE B 1 252 ? 18.967 27.498 -33.626 1.00 21.58 234 ILE B N 1
ATOM 4436 C CA . ILE B 1 252 ? 19.108 27.333 -35.069 1.00 20.12 234 ILE B CA 1
ATOM 4437 C C . ILE B 1 252 ? 19.618 28.624 -35.698 1.00 20.55 234 ILE B C 1
ATOM 4438 O O . ILE B 1 252 ? 19.436 29.716 -35.169 1.00 27.54 234 ILE B O 1
ATOM 4443 N N . TYR B 1 253 ? 20.271 28.475 -36.836 1.00 27.78 235 TYR B N 1
ATOM 4444 C CA A TYR B 1 253 ? 20.737 29.600 -37.633 0.49 28.52 235 TYR B CA 1
ATOM 4445 C CA B TYR B 1 253 ? 20.728 29.619 -37.612 0.51 28.43 235 TYR B CA 1
ATOM 4446 C C . TYR B 1 253 ? 19.932 29.660 -38.913 1.00 35.99 235 TYR B C 1
ATOM 4447 O O . TYR B 1 253 ? 19.814 28.663 -39.621 1.00 36.61 235 TYR B O 1
ATOM 4464 N N . MET B 1 254 ? 19.356 30.808 -39.220 1.00 27.30 236 MET B N 1
ATOM 4465 C CA . MET B 1 254 ? 18.521 30.840 -40.395 1.00 30.33 236 MET B CA 1
ATOM 4466 C C . MET B 1 254 ? 18.642 32.165 -41.109 1.00 33.08 236 MET B C 1
ATOM 4467 O O . MET B 1 254 ? 19.426 33.028 -40.730 1.00 27.87 236 MET B O 1
ATOM 4472 N N . HIS B 1 255 ? 17.872 32.310 -42.169 1.00 33.90 237 HIS B N 1
ATOM 4473 C CA . HIS B 1 255 ? 17.943 33.505 -42.975 1.00 36.99 237 HIS B CA 1
ATOM 4474 C C . HIS B 1 255 ? 16.994 34.554 -42.402 1.00 35.03 237 HIS B C 1
ATOM 4475 O O . HIS B 1 255 ? 15.875 34.705 -42.877 1.00 36.26 237 HIS B O 1
ATOM 4482 N N . GLY B 1 256 ? 17.446 35.272 -41.376 1.00 32.79 238 GLY B N 1
ATOM 4483 C CA . GLY B 1 256 ? 16.619 36.259 -40.701 1.00 33.37 238 GLY B CA 1
ATOM 4484 C C . GLY B 1 256 ? 16.399 37.585 -41.435 1.00 35.83 238 GLY B C 1
ATOM 4485 O O . GLY B 1 256 ? 15.441 38.301 -41.133 1.00 36.59 238 GLY B O 1
ATOM 4486 N N . SER B 1 257 ? 17.268 37.929 -42.388 1.00 30.01 239 SER B N 1
ATOM 4487 C CA . SER B 1 257 ? 17.127 39.205 -43.086 1.00 30.75 239 SER B CA 1
ATOM 4488 C C . SER B 1 257 ? 16.289 39.059 -44.364 1.00 36.84 239 SER B C 1
ATOM 4489 O O . SER B 1 257 ? 16.168 39.999 -45.154 1.00 39.16 239 SER B O 1
ATOM 4492 N N . ASN B 1 258 ? 15.716 37.876 -44.558 1.00 30.69 240 ASN B N 1
ATOM 4493 C CA . ASN B 1 258 ? 14.723 37.652 -45.608 1.00 40.69 240 ASN B CA 1
ATOM 4494 C C . ASN B 1 258 ? 13.480 38.525 -45.378 1.00 39.77 240 ASN B C 1
ATOM 4495 O O . ASN B 1 258 ? 13.041 38.669 -44.244 1.00 34.00 240 ASN B O 1
ATOM 4500 N N . ASN B 1 259 ? 12.917 39.094 -46.445 1.00 40.24 241 ASN B N 1
ATOM 4501 C CA . ASN B 1 259 ? 11.818 40.059 -46.320 1.00 33.41 241 ASN B CA 1
ATOM 4502 C C . ASN B 1 259 ? 10.604 39.569 -45.549 1.00 40.69 241 ASN B C 1
ATOM 4503 O O . ASN B 1 259 ? 10.019 40.318 -44.769 1.00 35.28 241 ASN B O 1
ATOM 4508 N N . TYR B 1 260 ? 10.221 38.319 -45.784 1.00 38.48 242 TYR B N 1
ATOM 4509 C CA . TYR B 1 260 ? 9.077 37.720 -45.109 1.00 37.99 242 TYR B CA 1
ATOM 4510 C C . TYR B 1 260 ? 9.353 37.513 -43.624 1.00 39.22 242 TYR B C 1
ATOM 4511 O O . TYR B 1 260 ? 8.541 37.898 -42.774 1.00 39.04 242 TYR B O 1
ATOM 4520 N N . PHE B 1 261 ? 10.491 36.902 -43.301 1.00 30.88 243 PHE B N 1
ATOM 4521 C CA . PHE B 1 261 ? 10.806 36.641 -41.903 1.00 27.84 243 PHE B CA 1
ATOM 4522 C C . PHE B 1 261 ? 10.971 37.944 -41.115 1.00 28.05 243 PHE B C 1
ATOM 4523 O O . PHE B 1 261 ? 10.477 38.062 -40.003 1.00 36.93 243 PHE B O 1
ATOM 4531 N N . ARG B 1 262 ? 11.666 38.920 -41.681 1.00 33.18 244 ARG B N 1
ATOM 4532 C CA . ARG B 1 262 ? 12.013 40.100 -40.897 1.00 38.12 244 ARG B CA 1
ATOM 4533 C C . ARG B 1 262 ? 10.776 40.962 -40.590 1.00 34.08 244 ARG B C 1
ATOM 4534 O O . ARG B 1 262 ? 10.738 41.636 -39.570 1.00 33.06 244 ARG B O 1
ATOM 4542 N N . ASN B 1 263 ? 9.765 40.914 -41.449 1.00 36.82 245 ASN B N 1
ATOM 4543 C CA . ASN B 1 263 ? 8.519 41.634 -41.185 1.00 41.05 245 ASN B CA 1
ATOM 4544 C C . ASN B 1 263 ? 7.412 40.773 -40.583 1.00 40.00 245 ASN B C 1
ATOM 4545 O O . ASN B 1 263 ? 6.292 41.249 -40.357 1.00 39.09 245 ASN B O 1
ATOM 4550 N N . LEU B 1 264 ? 7.731 39.515 -40.308 1.00 36.18 246 LEU B N 1
ATOM 4551 C CA . LEU B 1 264 ? 6.727 38.537 -39.886 1.00 37.97 246 LEU B CA 1
ATOM 4552 C C . LEU B 1 264 ? 5.916 38.947 -38.644 1.00 41.31 246 LEU B C 1
ATOM 4553 O O . LEU B 1 264 ? 6.487 39.347 -37.623 1.00 39.35 246 LEU B O 1
ATOM 4558 N N . GLY B 1 265 ? 4.589 38.826 -38.737 1.00 43.29 247 GLY B N 1
ATOM 4559 C CA . GLY B 1 265 ? 3.700 39.026 -37.597 1.00 39.68 247 GLY B CA 1
ATOM 4560 C C . GLY B 1 265 ? 2.981 37.733 -37.211 1.00 40.67 247 GLY B C 1
ATOM 4561 O O . GLY B 1 265 ? 3.614 36.681 -37.096 1.00 37.74 247 GLY B O 1
ATOM 4562 N N . ASN B 1 266 ? 1.665 37.799 -37.007 1.00 32.05 248 ASN B N 1
ATOM 4563 C CA . ASN B 1 266 ? 0.870 36.605 -36.681 1.00 40.40 248 ASN B CA 1
ATOM 4564 C C . ASN B 1 266 ? 0.712 35.686 -37.902 1.00 43.92 248 ASN B C 1
ATOM 4565 O O . ASN B 1 266 ? 0.629 36.163 -39.027 1.00 41.47 248 ASN B O 1
ATOM 4570 N N . GLY B 1 267 ? 0.638 34.377 -37.687 1.00 45.40 249 GLY B N 1
ATOM 4571 C CA . GLY B 1 267 ? 0.367 33.469 -38.795 1.00 45.34 249 GLY B CA 1
ATOM 4572 C C . GLY B 1 267 ? 1.513 32.535 -39.159 1.00 42.46 249 GLY B C 1
ATOM 4573 O O . GLY B 1 267 ? 2.656 32.728 -38.736 1.00 38.54 249 GLY B O 1
ATOM 4574 N N . VAL B 1 268 ? 1.208 31.516 -39.951 1.00 39.16 250 VAL B N 1
ATOM 4575 C CA . VAL B 1 268 ? 2.220 30.544 -40.353 1.00 41.84 250 VAL B CA 1
ATOM 4576 C C . VAL B 1 268 ? 2.865 30.907 -41.682 1.00 38.89 250 VAL B C 1
ATOM 4577 O O . VAL B 1 268 ? 2.199 30.971 -42.715 1.00 39.98 250 VAL B O 1
ATOM 4581 N N . LEU B 1 269 ? 4.171 31.116 -41.664 1.00 36.63 251 LEU B N 1
ATOM 4582 C CA . LEU B 1 269 ? 4.868 31.525 -42.875 1.00 35.26 251 LEU B CA 1
ATOM 4583 C C . LEU B 1 269 ? 5.112 30.316 -43.761 1.00 39.61 251 LEU B C 1
ATOM 4584 O O . LEU B 1 269 ? 5.859 29.402 -43.381 1.00 44.48 251 LEU B O 1
ATOM 4589 N N . ARG B 1 270 ? 4.479 30.311 -44.933 1.00 42.55 252 ARG B N 1
ATOM 4590 C CA . ARG B 1 270 ? 4.561 29.185 -45.861 1.00 43.02 252 ARG B CA 1
ATOM 4591 C C . ARG B 1 270 ? 5.215 29.546 -47.179 1.00 43.92 252 ARG B C 1
ATOM 4592 O O . ARG B 1 270 ? 5.096 30.679 -47.648 1.00 46.67 252 ARG B O 1
ATOM 4600 N N . GLY B 1 271 ? 5.896 28.568 -47.776 1.00 39.40 253 GLY B N 1
ATOM 4601 C CA . GLY B 1 271 ? 6.448 28.710 -49.108 1.00 38.26 253 GLY B CA 1
ATOM 4602 C C . GLY B 1 271 ? 7.632 29.652 -49.238 1.00 44.10 253 GLY B C 1
ATOM 4603 O O . GLY B 1 271 ? 7.996 30.040 -50.340 1.00 43.96 253 GLY B O 1
ATOM 4604 N N . VAL B 1 272 ? 8.250 30.032 -48.126 1.00 39.57 254 VAL B N 1
ATOM 4605 C CA . VAL B 1 272 ? 9.330 30.998 -48.223 1.00 38.23 254 VAL B CA 1
ATOM 4606 C C . VAL B 1 272 ? 10.718 30.355 -48.181 1.00 37.84 254 VAL B C 1
ATOM 4607 O O . VAL B 1 272 ? 11.031 29.564 -47.275 1.00 36.79 254 VAL B O 1
ATOM 4611 N N . ALA B 1 273 ? 11.536 30.704 -49.170 1.00 41.08 255 ALA B N 1
ATOM 4612 C CA . ALA B 1 273 ? 12.947 30.299 -49.228 1.00 43.36 255 ALA B CA 1
ATOM 4613 C C . ALA B 1 273 ? 13.195 28.829 -48.874 1.00 41.72 255 ALA B C 1
ATOM 4614 O O . ALA B 1 273 ? 13.953 28.535 -47.955 1.00 41.77 255 ALA B O 1
ATOM 4616 N N . TYR B 1 274 ? 12.536 27.922 -49.585 1.00 39.38 256 TYR B N 1
ATOM 4617 C CA . TYR B 1 274 ? 12.749 26.489 -49.405 1.00 38.83 256 TYR B CA 1
ATOM 4618 C C . TYR B 1 274 ? 14.216 26.137 -49.611 1.00 39.67 256 TYR B C 1
ATOM 4619 O O . TYR B 1 274 ? 14.826 26.573 -50.581 1.00 39.69 256 TYR B O 1
ATOM 4628 N N . ASN B 1 275 ? 14.767 25.350 -48.697 1.00 35.89 257 ASN B N 1
ATOM 4629 C CA . ASN B 1 275 ? 16.151 24.888 -48.773 1.00 37.55 257 ASN B CA 1
ATOM 4630 C C . ASN B 1 275 ? 17.171 26.004 -48.855 1.00 38.25 257 ASN B C 1
ATOM 4631 O O . ASN B 1 275 ? 18.197 25.865 -49.517 1.00 38.36 257 ASN B O 1
ATOM 4636 N N . ASP B 1 276 ? 16.892 27.098 -48.156 1.00 44.38 258 ASP B N 1
ATOM 4637 C CA . ASP B 1 276 ? 17.778 28.256 -48.137 1.00 45.64 258 ASP B CA 1
ATOM 4638 C C . ASP B 1 276 ? 19.178 27.886 -47.663 1.00 43.11 258 ASP B C 1
ATOM 4639 O O . ASP B 1 276 ? 19.335 27.143 -46.697 1.00 37.79 258 ASP B O 1
ATOM 4644 N N . ALA B 1 277 ? 20.193 28.416 -48.334 1.00 41.66 259 ALA B N 1
ATOM 4645 C CA . ALA B 1 277 ? 21.566 28.137 -47.940 1.00 45.12 259 ALA B CA 1
ATOM 4646 C C . ALA B 1 277 ? 22.188 29.324 -47.213 1.00 50.09 259 ALA B C 1
ATOM 4647 O O . ALA B 1 277 ? 23.268 29.201 -46.625 1.00 52.06 259 ALA B O 1
ATOM 4649 N N . TYR B 1 278 ? 21.504 30.467 -47.243 1.00 49.17 260 TYR B N 1
ATOM 4650 C CA . TYR B 1 278 ? 22.052 31.688 -46.659 1.00 50.61 260 TYR B CA 1
ATOM 4651 C C . TYR B 1 278 ? 21.650 31.849 -45.188 1.00 44.85 260 TYR B C 1
ATOM 4652 O O . TYR B 1 278 ? 20.489 31.696 -44.826 1.00 41.00 260 TYR B O 1
ATOM 4661 N N . THR B 1 279 ? 22.628 32.210 -44.365 1.00 39.33 261 THR B N 1
ATOM 4662 C CA . THR B 1 279 ? 22.508 32.167 -42.926 1.00 39.65 261 THR B CA 1
ATOM 4663 C C . THR B 1 279 ? 22.972 33.468 -42.253 1.00 43.70 261 THR B C 1
ATOM 4664 O O . THR B 1 279 ? 24.124 33.864 -42.451 1.00 46.29 261 THR B O 1
ATOM 4668 N N . ASP B 1 280 ? 22.133 34.130 -41.449 1.00 31.94 262 ASP B N 1
ATOM 4669 C CA . ASP B 1 280 ? 22.635 35.347 -40.790 1.00 29.44 262 ASP B CA 1
ATOM 4670 C C . ASP B 1 280 ? 21.935 35.744 -39.499 1.00 27.89 262 ASP B C 1
ATOM 4671 O O . ASP B 1 280 ? 22.194 36.820 -38.964 1.00 35.87 262 ASP B O 1
ATOM 4676 N N . HIS B 1 281 ? 21.082 34.865 -38.985 1.00 27.88 263 HIS B N 1
ATOM 4677 C CA . HIS B 1 281 ? 20.353 35.133 -37.759 1.00 29.87 263 HIS B CA 1
ATOM 4678 C C . HIS B 1 281 ? 20.153 33.868 -36.912 1.00 32.84 263 HIS B C 1
ATOM 4679 O O . HIS B 1 281 ? 19.724 32.826 -37.417 1.00 31.13 263 HIS B O 1
ATOM 4686 N N . ALA B 1 282 ? 20.445 33.968 -35.621 1.00 30.28 264 ALA B N 1
ATOM 4687 C CA . ALA B 1 282 ? 20.252 32.845 -34.705 1.00 25.85 264 ALA B CA 1
ATOM 4688 C C . ALA B 1 282 ? 18.999 33.045 -33.884 1.00 23.31 264 ALA B C 1
ATOM 4689 O O . ALA B 1 282 ? 18.782 34.128 -33.319 1.00 26.96 264 ALA B O 1
ATOM 4691 N N . VAL B 1 283 ? 18.191 31.995 -33.811 1.00 23.33 265 VAL B N 1
ATOM 4692 C CA . VAL B 1 283 ? 16.995 31.979 -32.975 1.00 24.85 265 VAL B CA 1
ATOM 4693 C C . VAL B 1 283 ? 16.858 30.603 -32.335 1.00 24.49 265 VAL B C 1
ATOM 4694 O O . VAL B 1 283 ? 17.789 29.803 -32.392 1.00 19.63 265 VAL B O 1
ATOM 4698 N N . ILE B 1 284 ? 15.706 30.343 -31.722 1.00 22.42 266 ILE B N 1
ATOM 4699 C CA . ILE B 1 284 ? 15.472 29.118 -30.958 1.00 22.15 266 ILE B CA 1
ATOM 4700 C C . ILE B 1 284 ? 14.218 28.374 -31.415 1.00 20.90 266 ILE B C 1
ATOM 4701 O O . ILE B 1 284 ? 13.145 28.982 -31.591 1.00 21.50 266 ILE B O 1
ATOM 4706 N N . LEU B 1 285 ? 14.323 27.068 -31.627 1.00 20.62 267 LEU B N 1
ATOM 4707 C CA . LEU B 1 285 ? 13.092 26.286 -31.811 1.00 23.87 267 LEU B CA 1
ATOM 4708 C C . LEU B 1 285 ? 12.594 25.802 -30.467 1.00 25.93 267 LEU B C 1
ATOM 4709 O O . LEU B 1 285 ? 13.340 25.168 -29.723 1.00 22.15 267 LEU B O 1
ATOM 4714 N N . VAL B 1 286 ? 11.346 26.110 -30.137 1.00 23.92 268 VAL B N 1
ATOM 4715 C CA . VAL B 1 286 ? 10.809 25.652 -28.867 1.00 25.39 268 VAL B CA 1
ATOM 4716 C C . VAL B 1 286 ? 9.698 24.626 -29.063 1.00 23.27 268 VAL B C 1
ATOM 4717 O O . VAL B 1 286 ? 9.099 24.165 -28.092 1.00 28.53 268 VAL B O 1
ATOM 4721 N N . GLY B 1 287 ? 9.431 24.255 -30.306 1.00 25.41 269 GLY B N 1
ATOM 4722 C CA . GLY B 1 287 ? 8.403 23.249 -30.542 1.00 26.67 269 GLY B CA 1
ATOM 4723 C C . GLY B 1 287 ? 7.887 23.192 -31.956 1.00 25.89 269 GLY B C 1
ATOM 4724 O O . GLY B 1 287 ? 8.513 23.731 -32.866 1.00 25.56 269 GLY B O 1
ATOM 4725 N N . TRP B 1 288 ? 6.743 22.529 -32.130 1.00 23.18 270 TRP B N 1
ATOM 4726 C CA . TRP B 1 288 ? 6.141 22.321 -33.425 1.00 27.97 270 TRP B CA 1
ATOM 4727 C C . TRP B 1 288 ? 4.681 21.928 -33.250 1.00 24.70 270 TRP B C 1
ATOM 4728 O O . TRP B 1 288 ? 4.273 21.519 -32.168 1.00 25.46 270 TRP B O 1
ATOM 4739 N N . GLY B 1 289 ? 3.906 22.048 -34.316 1.00 25.85 271 GLY B N 1
ATOM 4740 C CA . GLY B 1 289 ? 2.533 21.586 -34.312 1.00 34.54 271 GLY B CA 1
ATOM 4741 C C . GLY B 1 289 ? 1.993 21.490 -35.729 1.00 38.90 271 GLY B C 1
ATOM 4742 O O . GLY B 1 289 ? 2.752 21.658 -36.685 1.00 29.22 271 GLY B O 1
ATOM 4743 N N . THR B 1 290 ? 0.694 21.208 -35.855 1.00 38.82 272 THR B N 1
ATOM 4744 C CA . THR B 1 290 ? 0.004 21.179 -37.153 1.00 41.26 272 THR B CA 1
ATOM 4745 C C . THR B 1 290 ? -1.326 21.912 -37.078 1.00 40.47 272 THR B C 1
ATOM 4746 O O . THR B 1 290 ? -2.117 21.644 -36.186 1.00 46.84 272 THR B O 1
ATOM 4750 N N . VAL B 1 291 ? -1.582 22.822 -38.016 1.00 48.57 273 VAL B N 1
ATOM 4751 C CA . VAL B 1 291 ? -2.886 23.486 -38.103 1.00 49.41 273 VAL B CA 1
ATOM 4752 C C . VAL B 1 291 ? -3.510 23.359 -39.506 1.00 50.43 273 VAL B C 1
ATOM 4753 O O . VAL B 1 291 ? -2.955 23.839 -40.497 1.00 50.57 273 VAL B O 1
ATOM 4757 N N . GLN B 1 292 ? -4.666 22.704 -39.580 1.00 50.24 274 GLN B N 1
ATOM 4758 C CA . GLN B 1 292 ? -5.359 22.479 -40.849 1.00 51.69 274 GLN B CA 1
ATOM 4759 C C . GLN B 1 292 ? -4.464 21.894 -41.948 1.00 56.90 274 GLN B C 1
ATOM 4760 O O . GLN B 1 292 ? -4.450 22.403 -43.069 1.00 62.64 274 GLN B O 1
ATOM 4766 N N . GLY B 1 293 ? -3.715 20.841 -41.630 1.00 52.75 275 GLY B N 1
ATOM 4767 C CA . GLY B 1 293 ? -2.872 20.183 -42.617 1.00 49.79 275 GLY B CA 1
ATOM 4768 C C . GLY B 1 293 ? -1.511 20.831 -42.801 1.00 45.65 275 GLY B C 1
ATOM 4769 O O . GLY B 1 293 ? -0.672 20.360 -43.577 1.00 42.73 275 GLY B O 1
ATOM 4770 N N . VAL B 1 294 ? -1.279 21.915 -42.076 1.00 45.42 276 VAL B N 1
ATOM 4771 C CA . VAL B 1 294 ? -0.038 22.668 -42.223 1.00 44.14 276 VAL B CA 1
ATOM 4772 C C . VAL B 1 294 ? 0.920 22.461 -41.035 1.00 38.52 276 VAL B C 1
ATOM 4773 O O . VAL B 1 294 ? 0.648 22.909 -39.926 1.00 42.03 276 VAL B O 1
ATOM 4777 N N . ASP B 1 295 ? 2.031 21.767 -41.270 1.00 37.60 277 ASP B N 1
ATOM 4778 C CA . ASP B 1 295 ? 3.021 21.516 -40.225 1.00 34.85 277 ASP B CA 1
ATOM 4779 C C . ASP B 1 295 ? 3.949 22.723 -40.046 1.00 35.61 277 ASP B C 1
ATOM 4780 O O . ASP B 1 295 ? 4.466 23.269 -41.020 1.00 32.06 277 ASP B O 1
ATOM 4785 N N . TYR B 1 296 ? 4.187 23.126 -38.806 1.00 36.12 278 TYR B N 1
ATOM 4786 C CA . TYR B 1 296 ? 5.013 24.302 -38.567 1.00 34.15 278 TYR B CA 1
ATOM 4787 C C . TYR B 1 296 ? 5.982 24.156 -37.401 1.00 29.95 278 TYR B C 1
ATOM 4788 O O . TYR B 1 296 ? 5.805 23.309 -36.520 1.00 27.77 278 TYR B O 1
ATOM 4797 N N . TRP B 1 297 ? 6.992 25.024 -37.403 1.00 27.00 279 TRP B N 1
ATOM 4798 C CA . TRP B 1 297 ? 7.912 25.186 -36.293 1.00 22.05 279 TRP B CA 1
ATOM 4799 C C . TRP B 1 297 ? 7.458 26.343 -35.413 1.00 26.38 279 TRP B C 1
ATOM 4800 O O . TRP B 1 297 ? 6.868 27.307 -35.906 1.00 28.52 279 TRP B O 1
ATOM 4811 N N . ILE B 1 298 ? 7.765 26.274 -34.126 1.00 23.50 280 ILE B N 1
ATOM 4812 C CA . ILE B 1 298 ? 7.566 27.424 -33.259 1.00 22.83 280 ILE B CA 1
ATOM 4813 C C . ILE B 1 298 ? 8.932 28.048 -32.919 1.00 22.36 280 ILE B C 1
ATOM 4814 O O . ILE B 1 298 ? 9.773 27.411 -32.286 1.00 20.76 280 ILE B O 1
ATOM 4819 N N . ILE B 1 299 ? 9.130 29.287 -33.350 1.00 24.06 281 ILE B N 1
ATOM 4820 C CA . ILE B 1 299 ? 10.408 29.987 -33.213 1.00 20.85 281 ILE B CA 1
ATOM 4821 C C . ILE B 1 299 ? 10.352 31.090 -32.183 1.00 21.01 281 ILE B C 1
ATOM 4822 O O . ILE B 1 299 ? 9.480 31.960 -32.224 1.00 29.07 281 ILE B O 1
ATOM 4827 N N . ARG B 1 300 ? 11.294 31.049 -31.261 1.00 20.79 282 ARG B N 1
ATOM 4828 C CA . ARG B 1 300 ? 11.470 32.100 -30.271 1.00 21.18 282 ARG B CA 1
ATOM 4829 C C . ARG B 1 300 ? 12.543 33.050 -30.776 1.00 25.37 282 ARG B C 1
ATOM 4830 O O . ARG B 1 300 ? 13.709 32.672 -30.891 1.00 28.23 282 ARG B O 1
ATOM 4838 N N . ASN B 1 301 ? 12.144 34.275 -31.094 1.00 25.87 283 ASN B N 1
ATOM 4839 C CA . ASN B 1 301 ? 13.059 35.279 -31.653 1.00 22.36 283 ASN B CA 1
ATOM 4840 C C . ASN B 1 301 ? 13.477 36.214 -30.527 1.00 27.89 283 ASN B C 1
ATOM 4841 O O . ASN B 1 301 ? 12.983 36.073 -29.402 1.00 24.91 283 ASN B O 1
ATOM 4846 N N . SER B 1 302 ? 14.386 37.142 -30.820 1.00 25.32 284 SER B N 1
ATOM 4847 C CA . SER B 1 302 ? 14.928 38.055 -29.829 1.00 23.92 284 SER B CA 1
ATOM 4848 C C . SER B 1 302 ? 14.783 39.480 -30.350 1.00 29.48 284 SER B C 1
ATOM 4849 O O . SER B 1 302 ? 15.707 40.295 -30.261 1.00 25.80 284 SER B O 1
ATOM 4852 N N . TRP B 1 303 ? 13.612 39.768 -30.907 1.00 25.31 285 TRP B N 1
ATOM 4853 C CA . TRP B 1 303 ? 13.348 41.072 -31.494 1.00 26.43 285 TRP B CA 1
ATOM 4854 C C . TRP B 1 303 ? 12.204 41.754 -30.759 1.00 26.94 285 TRP B C 1
ATOM 4855 O O . TRP B 1 303 ? 11.515 42.595 -31.317 1.00 27.75 285 TRP B O 1
ATOM 4866 N N . GLY B 1 304 ? 11.997 41.376 -29.501 1.00 28.08 286 GLY B N 1
ATOM 4867 C CA . GLY B 1 304 ? 10.922 41.966 -28.726 1.00 29.84 286 GLY B CA 1
ATOM 4868 C C . GLY B 1 304 ? 9.596 41.309 -29.037 1.00 29.28 286 GLY B C 1
ATOM 4869 O O . GLY B 1 304 ? 9.488 40.522 -29.981 1.00 26.71 286 GLY B O 1
ATOM 4870 N N . THR B 1 305 ? 8.577 41.650 -28.254 1.00 30.18 287 THR B N 1
ATOM 4871 C CA . THR B 1 305 ? 7.263 41.036 -28.380 1.00 32.14 287 THR B CA 1
ATOM 4872 C C . THR B 1 305 ? 6.446 41.606 -29.534 1.00 32.70 287 THR B C 1
ATOM 4873 O O . THR B 1 305 ? 5.389 41.058 -29.882 1.00 31.50 287 THR B O 1
ATOM 4877 N N . GLY B 1 306 ? 6.926 42.698 -30.130 1.00 29.73 288 GLY B N 1
ATOM 4878 C CA . GLY B 1 306 ? 6.227 43.329 -31.241 1.00 29.46 288 GLY B CA 1
ATOM 4879 C C . GLY B 1 306 ? 6.413 42.555 -32.547 1.00 37.44 288 GLY B C 1
ATOM 4880 O O . GLY B 1 306 ? 5.614 42.669 -33.477 1.00 37.19 288 GLY B O 1
ATOM 4881 N N . TRP B 1 307 ? 7.478 41.765 -32.624 1.00 31.43 289 TRP B N 1
ATOM 4882 C CA . TRP B 1 307 ? 7.709 40.939 -33.802 1.00 30.89 289 TRP B CA 1
ATOM 4883 C C . TRP B 1 307 ? 6.921 39.641 -33.706 1.00 26.89 289 TRP B C 1
ATOM 4884 O O . TRP B 1 307 ? 6.734 39.107 -32.613 1.00 26.55 289 TRP B O 1
ATOM 4895 N N . GLY B 1 308 ? 6.475 39.132 -34.853 1.00 30.42 290 GLY B N 1
ATOM 4896 C CA . GLY B 1 308 ? 5.736 37.883 -34.904 1.00 30.92 290 GLY B 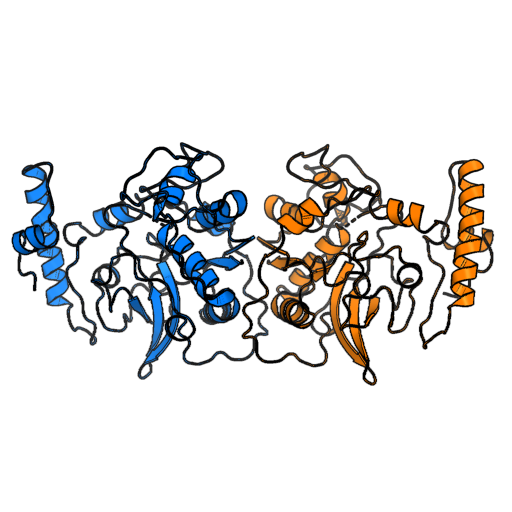CA 1
ATOM 4897 C C . GLY B 1 308 ? 4.467 37.914 -34.059 1.00 33.44 290 GLY B C 1
ATOM 4898 O O . GLY B 1 308 ? 3.745 38.907 -34.037 1.00 27.96 290 GLY B O 1
ATOM 4899 N N . ASN B 1 309 ? 4.194 36.815 -33.367 1.00 30.88 291 ASN B N 1
ATOM 4900 C CA . ASN B 1 309 ? 3.085 36.765 -32.422 1.00 33.03 291 ASN B CA 1
ATOM 4901 C C . ASN B 1 309 ? 3.634 36.817 -31.001 1.00 27.96 291 ASN B C 1
ATOM 4902 O O . ASN B 1 309 ? 3.970 35.791 -30.425 1.00 27.16 291 ASN B O 1
ATOM 4907 N N . GLY B 1 310 ? 3.753 38.021 -30.440 1.00 30.34 292 GLY B N 1
ATOM 4908 C CA . GLY B 1 310 ? 4.347 38.178 -29.125 1.00 28.93 292 GLY B CA 1
ATOM 4909 C C . GLY B 1 310 ? 5.822 37.785 -29.046 1.00 30.62 292 GLY B C 1
ATOM 4910 O O . GLY B 1 310 ? 6.322 37.423 -27.977 1.00 26.77 292 GLY B O 1
ATOM 4911 N N . GLY B 1 311 ? 6.534 37.861 -30.168 1.00 30.36 293 GLY B N 1
ATOM 4912 C CA . GLY B 1 311 ? 7.965 37.593 -30.149 1.00 30.00 293 GLY B CA 1
ATOM 4913 C C . GLY B 1 311 ? 8.296 36.211 -30.667 1.00 29.77 293 GLY B C 1
ATOM 4914 O O . GLY B 1 311 ? 9.457 35.893 -30.922 1.00 30.17 293 GLY B O 1
ATOM 4915 N N . TYR B 1 312 ? 7.261 35.394 -30.817 1.00 27.18 294 TYR B N 1
ATOM 4916 C CA . TYR B 1 312 ? 7.371 34.059 -31.393 1.00 23.23 294 TYR B CA 1
ATOM 4917 C C . TYR B 1 312 ? 6.910 34.051 -32.833 1.00 25.49 294 TYR B C 1
ATOM 4918 O O . TYR B 1 312 ? 6.027 34.820 -33.218 1.00 28.13 294 TYR B O 1
ATOM 4927 N N . GLY B 1 313 ? 7.502 33.167 -33.634 1.00 27.62 295 GLY B N 1
ATOM 4928 C CA . GLY B 1 313 ? 7.110 33.062 -35.023 1.00 24.59 295 GLY B CA 1
ATOM 4929 C C . GLY B 1 313 ? 6.782 31.637 -35.423 1.00 29.89 295 GLY B C 1
ATOM 4930 O O . GLY B 1 313 ? 7.289 30.679 -34.833 1.00 25.47 295 GLY B O 1
ATOM 4931 N N . TYR B 1 314 ? 5.948 31.504 -36.444 1.00 28.26 296 TYR B N 1
ATOM 4932 C CA . TYR B 1 314 ? 5.563 30.197 -36.958 1.00 28.25 296 TYR B CA 1
ATOM 4933 C C . TYR B 1 314 ? 5.953 30.056 -38.437 1.00 24.85 296 TYR B C 1
ATOM 4934 O O . TYR B 1 314 ? 5.577 30.878 -39.267 1.00 31.76 296 TYR B O 1
ATOM 4943 N N . VAL B 1 315 ? 6.724 29.013 -38.741 1.00 25.90 297 VAL B N 1
ATOM 4944 C CA . VAL B 1 315 ? 7.237 28.758 -40.090 1.00 26.88 297 VAL B CA 1
ATOM 4945 C C . VAL B 1 315 ? 7.010 27.303 -40.475 1.00 29.11 297 VAL B C 1
ATOM 4946 O O . VAL B 1 315 ? 7.275 26.400 -39.680 1.00 25.00 297 VAL B O 1
ATOM 4950 N N . GLU B 1 316 ? 6.531 27.084 -41.700 1.00 28.57 298 GLU B N 1
ATOM 4951 C CA . GLU B 1 316 ? 6.219 25.746 -42.198 1.00 29.21 298 GLU B CA 1
ATOM 4952 C C . GLU B 1 316 ? 7.402 24.758 -42.128 1.00 29.39 298 GLU B C 1
ATOM 4953 O O . GLU B 1 316 ? 8.541 25.117 -42.427 1.00 30.59 298 GLU B O 1
ATOM 4959 N N . ARG B 1 317 ? 7.121 23.511 -41.755 1.00 30.91 299 ARG B N 1
ATOM 4960 C CA . ARG B 1 317 ? 8.131 22.447 -41.773 1.00 31.27 299 ARG B CA 1
ATOM 4961 C C . ARG B 1 317 ? 8.166 21.788 -43.145 1.00 32.13 299 ARG B C 1
ATOM 4962 O O . ARG B 1 317 ? 7.396 22.160 -44.042 1.00 29.21 299 ARG B O 1
ATOM 4970 N N . GLY B 1 318 ? 9.058 20.814 -43.300 1.00 30.82 300 GLY B N 1
ATOM 4971 C CA . GLY B 1 318 ? 9.083 19.979 -44.495 1.00 33.38 300 GLY B CA 1
ATOM 4972 C C . GLY B 1 318 ? 9.928 20.462 -45.667 1.00 29.80 300 GLY B C 1
ATOM 4973 O O . GLY B 1 318 ? 9.961 19.816 -46.701 1.00 32.72 300 GLY B O 1
ATOM 4974 N N . HIS B 1 319 ? 10.623 21.587 -45.529 1.00 29.33 301 HIS B N 1
ATOM 4975 C CA . HIS B 1 319 ? 11.295 22.160 -46.699 1.00 32.89 301 HIS B CA 1
ATOM 4976 C C . HIS B 1 319 ? 12.602 22.888 -46.419 1.00 30.59 301 HIS B C 1
ATOM 4977 O O . HIS B 1 319 ? 13.090 23.602 -47.293 1.00 32.32 301 HIS B O 1
ATOM 4984 N N . ASN B 1 320 ? 13.149 22.736 -45.216 1.00 28.53 302 ASN B N 1
ATOM 4985 C CA . ASN B 1 320 ? 14.311 23.512 -44.793 1.00 31.74 302 ASN B CA 1
ATOM 4986 C C . ASN B 1 320 ? 14.126 25.004 -45.104 1.00 33.63 302 ASN B C 1
ATOM 4987 O O . ASN B 1 320 ? 15.035 25.681 -45.600 1.00 28.89 302 ASN B O 1
ATOM 4992 N N . SER B 1 321 ? 12.920 25.494 -44.833 1.00 31.08 303 SER B N 1
ATOM 4993 C CA . SER B 1 321 ? 12.579 26.898 -45.019 1.00 32.44 303 SER B CA 1
ATOM 4994 C C . SER B 1 321 ? 13.566 27.809 -44.302 1.00 29.12 303 SER B C 1
ATOM 4995 O O . SER B 1 321 ? 13.778 27.676 -43.098 1.00 28.69 303 SER B O 1
ATOM 4998 N N . LEU B 1 322 ? 14.171 28.724 -45.057 1.00 29.84 304 LEU B N 1
ATOM 4999 C CA . LEU B 1 322 ? 15.048 29.748 -44.498 1.00 28.71 304 LEU B CA 1
ATOM 5000 C C . LEU B 1 322 ? 16.289 29.147 -43.838 1.00 32.17 304 LEU B C 1
ATOM 5001 O O . LEU B 1 322 ? 16.980 29.824 -43.090 1.00 25.40 304 LEU B O 1
ATOM 5006 N N . GLY B 1 323 ? 16.579 27.879 -44.109 1.00 34.38 305 GLY B N 1
ATOM 5007 C CA . GLY B 1 323 ? 17.788 27.268 -43.580 1.00 28.53 305 GLY B CA 1
ATOM 5008 C C . GLY B 1 323 ? 17.670 26.763 -42.150 1.00 26.42 305 GLY B C 1
ATOM 5009 O O . GLY B 1 323 ? 18.681 26.458 -41.505 1.00 28.94 305 GLY B O 1
ATOM 5010 N N . ILE B 1 324 ? 16.432 26.665 -41.670 1.00 24.42 306 ILE B N 1
ATOM 5011 C CA . ILE B 1 324 ? 16.113 26.228 -40.306 1.00 25.74 306 ILE B CA 1
ATOM 5012 C C . ILE B 1 324 ? 16.842 24.944 -39.886 1.00 21.59 306 ILE B C 1
ATOM 5013 O O . ILE B 1 324 ? 17.325 24.822 -38.774 1.00 20.84 306 ILE B O 1
ATOM 5018 N N . ASN B 1 325 ? 16.900 23.986 -40.790 1.00 22.06 307 ASN B N 1
ATOM 5019 C CA . ASN B 1 325 ? 17.499 22.692 -40.491 1.00 28.49 307 ASN B CA 1
ATOM 5020 C C . ASN B 1 325 ? 19.035 22.660 -40.667 1.00 29.70 307 ASN B C 1
ATOM 5021 O O . ASN B 1 325 ? 19.649 21.622 -40.491 1.00 32.22 307 ASN B O 1
ATOM 5026 N N . ASN B 1 326 ? 19.649 23.783 -41.029 1.00 29.27 308 ASN B N 1
ATOM 5027 C CA . ASN B 1 326 ? 21.061 23.772 -41.423 1.00 36.17 308 ASN B CA 1
ATOM 5028 C C . ASN B 1 326 ? 21.993 23.560 -40.239 1.00 35.51 308 ASN B C 1
ATOM 5029 O O . ASN B 1 326 ? 22.879 22.697 -40.272 1.00 28.17 308 ASN B O 1
ATOM 5034 N N . TYR B 1 327 ? 21.788 24.357 -39.194 1.00 27.71 309 TYR B N 1
ATOM 5035 C CA . TYR B 1 327 ? 22.752 24.439 -38.109 1.00 26.24 309 TYR B CA 1
ATOM 5036 C C . TYR B 1 327 ? 22.045 24.403 -36.765 1.00 28.88 309 TYR B C 1
ATOM 5037 O O . TYR B 1 327 ? 21.845 25.441 -36.124 1.00 24.70 309 TYR B O 1
ATOM 5046 N N . VAL B 1 328 ? 21.684 23.201 -36.338 1.00 24.98 310 VAL B N 1
ATOM 5047 C CA . VAL B 1 328 ? 20.880 23.022 -35.137 1.00 27.08 310 VAL B CA 1
ATOM 5048 C C . VAL B 1 328 ? 21.753 22.555 -33.984 1.00 28.52 310 VAL B C 1
ATOM 5049 O O . VAL B 1 328 ? 22.471 21.556 -34.110 1.00 27.97 310 VAL B O 1
ATOM 5053 N N . THR B 1 329 ? 21.689 23.268 -32.862 1.00 25.32 311 THR B N 1
ATOM 5054 C CA . THR B 1 329 ? 22.495 22.925 -31.700 1.00 25.49 311 THR B CA 1
ATOM 5055 C C . THR B 1 329 ? 21.675 22.805 -30.416 1.00 27.67 311 THR B C 1
ATOM 5056 O O . THR B 1 329 ? 20.832 23.658 -30.111 1.00 29.91 311 THR B O 1
ATOM 5060 N N . TYR B 1 330 ? 21.910 21.739 -29.661 1.00 27.52 312 TYR B N 1
ATOM 5061 C CA . TYR B 1 330 ? 21.283 21.629 -28.349 1.00 20.75 312 TYR B CA 1
ATOM 5062 C C . TYR B 1 330 ? 22.333 21.685 -27.265 1.00 25.21 312 TYR B C 1
ATOM 5063 O O . TYR B 1 330 ? 23.512 21.482 -27.529 1.00 26.33 312 TYR B O 1
ATOM 5072 N N . ALA B 1 331 ? 21.897 21.979 -26.045 1.00 26.80 313 ALA B N 1
ATOM 5073 C CA . ALA B 1 331 ? 22.814 22.070 -24.919 1.00 25.22 313 ALA B CA 1
ATOM 5074 C C . ALA B 1 331 ? 22.450 21.051 -23.851 1.00 21.27 313 ALA B C 1
ATOM 5075 O O . ALA B 1 331 ? 21.358 20.459 -23.880 1.00 24.41 313 ALA B O 1
ATOM 5077 N N . THR B 1 332 ? 23.352 20.875 -22.895 1.00 24.66 314 THR B N 1
ATOM 5078 C CA . THR B 1 332 ? 23.148 19.915 -21.818 1.00 30.04 314 THR B CA 1
ATOM 5079 C C . THR B 1 332 ? 23.595 20.495 -20.491 1.00 23.37 314 THR B C 1
ATOM 5080 O O . THR B 1 332 ? 24.716 21.004 -20.380 1.00 20.46 314 THR B O 1
ATOM 5084 N N . LEU B 1 333 ? 22.718 20.452 -19.494 1.00 24.30 315 LEU B N 1
ATOM 5085 C CA . LEU B 1 333 ? 23.095 20.892 -18.151 1.00 27.17 315 LEU B CA 1
ATOM 5086 C C . LEU B 1 333 ? 23.812 19.783 -17.372 1.00 29.15 315 LEU B C 1
ATOM 5087 O O . LEU B 1 333 ? 24.891 19.965 -16.789 1.00 30.78 315 LEU B O 1
#

InterPro domains:
  IPR000169 Cysteine peptidase, cysteine active site [PS00139] (131-142)
  IPR000668 Peptidase C1A, papain C-terminal [PF00112] (113-331)
  IPR000668 Peptidase C1A, papain C-terminal [PR00705] (131-146)
  IPR000668 Peptidase C1A, papain C-terminal [PR00705] (281-291)
  IPR000668 Peptidase C1A, papain C-terminal [PR00705] (296-302)
  IPR000668 Peptidase C1A, papain C-terminal [SM00645] (113-332)
  IPR013128 Peptidase C1A [PTHR12411] (25-319)
  IPR013201 Cathepsin propeptide inhibitor domain (I29) [PF08246] (28-83)
  IPR013201 Cathepsin propeptide inhibitor domain (I29) [SM00848] (28-83)
  IPR025661 Cysteine peptidase, asparagine active site [PS00640] (296-315)
  IPR038765 Papain-like cysteine peptidase superfamily [SSF54001] (23-332)
  IPR039417 Papain-like cysteine endopeptidase [cd02248] (114-302)

B-factor: mean 45.13, std 20.34, range [17.24, 134.67]

Foldseek 3Di:
DDDFDVVLCVVLVDDDPDPVVVVLFRVQLVVLVVVQVVCACVVHFGFDDDNCSRDHLVVVLQQQAVPDDPVVVQQVQADADFPPPPDDDFDQWDFLVVVWVFAAFAALPRFNQLLCALQRQLQSVCGNPPVDHFAWDSLLLLAVLCCVQPVVHDQNRSRHHHVQSVLVCLAPQFTAGCVQHPRDRDHDHHDSPGDHDGHHFNWKHKYHFQHAPVSLQVCCVPFNKKKFWFSCSPSCNVGGAEDEAPDAQFPPPDTRHIWIFGIWHDDPNFTWTKIQARRALRHYNGRIHIYTHDGCHRVRRGIIMGTGD/DDDDDAPVSLCVVLVDDDDDPVLVVQLRVQLVVLNVLQVVPACVVHFGFGDANCSSDDLVVVLQQQAVPDDDVVVLQVQADADFDPPDDDDFDQWAFLVVVWPFAAFAALHRFNQLLCALQRQLQSVCGNPVVDHFAWASLLVLAVLCCVQPVVHDAHRSRHHHVQSNLVCLQPPFTAGCVQHPDPSDHDHHDSPGDDDGHHFNWKHKYHFQHAPVSLQVCCVPFNKKKFWFQCSPSCNVRGAEDEAPDACFPPPDTRHIWIFGIWHDDPNFTWTKIQARRALRHYNGRIHIYTHDGCHRVRRGIIMGTGD

=== Feature glossary ===
Feature key, reading from the visual/contextual features back to the raw sequence:

Rendered structure images. Structure images are PyMOL renders from six orthogonal camera directions. Cartoon representation draws helices as coils and strands as arrows; sticks shows the backbone as bonds; surface shows the solvent-excluded envelope. Rainbow coloring maps sequence position to hue (blue→red, N→C); chain coloring assigns a distinct color per polypeptide.

Contact-map, Ramachandran, and PAE plots. Three diagnostic plots accompany the record. The Cα contact map visualizes the tertiary structure as a 2D adjacency matrix (8 Å cutoff, sequence-local contacts suppressed). The Ramachandran plot shows the distribution of backbone (φ, ψ) torsions, with points in the α and β basins reflecting secondary structure content. The PAE plot shows AlphaFold's inter-residue confidence as a color matrix.

InterPro / GO / CATH / organism. The annotation block draws on four external resources. InterPro: which protein families and domains the sequence belongs to. GO: standardized terms for what the protein does, what process it participates in, and where in the cell it acts. CATH: which structural fold it has in the CATH hierarchy. Organism: the species of origin.

Nearest PDB structures. Structural nearest neighbors (via Foldseek easy-search vs the PDB). Reported per hit: target PDB id, E-value, and alignment TM-score. A TM-score above ~0.5 is the conventional threshold for 'same fold'.

Predicted aligned error. Predicted aligned error is AlphaFold's pairwise confidence. Unlike pLDDT (per-residue), PAE is per-residue-pair and captures whether two parts of the structure are correctly placed relative to each other. Units are ångströms of expected positional error.

Solvent-accessible surface area. SASA measures how much of the protein is reachable by solvent. It is computed by rolling a water-sized probe over the atomic surface and summing the exposed area (Å²). Per-residue SASA distinguishes core (buried, low SASA) from surface (exposed, high SASA) residues; total SASA is a whole-molecule size measure.

B-factor. Crystallographic B-factors measure how much each atom's electron density is smeared out, in Å². They rise in mobile loops and surface residues and fall in the buried interior. In AlphaFold models this column is repurposed to hold pLDDT instead.

pLDDT. For AlphaFold models, the B-factor field carries pLDDT — the model's own estimate of local accuracy on a 0–100 scale. Regions with pLDDT<50 should be treated as essentially unmodeled; they often correspond to intrinsically disordered segments.

Backbone torsions (φ/ψ). φ (phi) and ψ (psi) are the two rotatable backbone dihedrals per residue: φ is the C(i-1)–N–Cα–C torsion, ψ is the N–Cα–C–N(i+1) torsion, both in degrees on (−180°, 180°]. α-helical residues cluster near (−60°, −45°); β-strand residues near (−120°, +130°). A Ramachandran plot is simply a scatter of (φ, ψ) for every residue.

Radius of gyration, Cα contacts, bounding box. Radius of gyration (Rg) is the root-mean-square distance of Cα atoms from their centroid — a single number for overall size and compactness. A globular domain of N residues has Rg ≈ 2.2·N^0.38 Å; an extended or disordered chain has a much larger Rg. The Cα contact count is the number of residue pairs whose Cα atoms are within 8 Å and are more than four positions apart in sequence — a standard proxy for tertiary packing density. The bounding box is the smallest axis-aligned box enclosing all Cα atoms.

Secondary structure (3-state, P-SEA). Three-state secondary structure (P-SEA) collapses the eight DSSP classes into helix (a), strand (b), and coil (c). P-SEA assigns these from Cα geometry alone — distances and angles — without requiring backbone oxygens, so it works on any Cα trace.

Secondary structure (8-state, DSSP). Secondary structure is the local, repeating backbone conformation. DSSP classifies it into eight states by reading the hydrogen-bond network: three helix types (H, G, I), two β types (E, B), two non-regular types (T, S), and unstructured coil (-).

Foldseek 3Di. The Foldseek 3Di string encodes local tertiary geometry as a 20-letter alphabet — one character per residue — derived from the relative positions of nearby Cα atoms. Unlike the amino-acid sequence, 3Di is a direct function of the 3D structure, so two proteins with the same fold have similar 3Di strings even at low sequence identity.

mmCIF coordinates. Structure coordinates are given as an mmCIF _atom_site loop: one row per atom with element, residue name, chain id, sequence number, and x/y/z position in Å. Only the four main-chain atoms per residue are included here; side chains are omitted to keep the record compact.

Sequence. This is the polypeptide sequence — one letter per residue, N-terminus first. Length ranges from a few dozen residues for small domains to over a thousand for large multi-domain proteins.